Protein AF-0000000082844006 (afdb_homodimer)

Structure (mmCIF, N/CA/C/O backbone):
data_AF-0000000082844006-model_v1
#
loop_
_entity.id
_entity.type
_entity.pdbx_description
1 polymer 'Metallo-beta-lactamase domain-containing protein'
#
loop_
_atom_site.group_PDB
_atom_site.id
_atom_site.type_symbol
_atom_site.label_atom_id
_atom_site.label_alt_id
_atom_site.label_comp_id
_atom_site.label_asym_id
_atom_site.label_entity_id
_atom_site.label_seq_id
_atom_site.pdbx_PDB_ins_code
_atom_site.Cartn_x
_atom_site.Cartn_y
_atom_site.Cartn_z
_atom_site.occupancy
_atom_site.B_iso_or_equiv
_atom_site.auth_seq_id
_atom_site.auth_comp_id
_atom_site.auth_asym_id
_atom_site.auth_atom_id
_atom_site.pdbx_PDB_model_num
ATOM 1 N N . MET A 1 1 ? 10.891 -28.047 -14.367 1 59.09 1 MET A N 1
ATOM 2 C CA . MET A 1 1 ? 11.031 -27.656 -12.969 1 59.09 1 MET A CA 1
ATOM 3 C C . MET A 1 1 ? 9.711 -27.156 -12.406 1 59.09 1 MET A C 1
ATOM 5 O O . MET A 1 1 ? 8.898 -26.578 -13.133 1 59.09 1 MET A O 1
ATOM 9 N N . SER A 1 2 ? 9.305 -27.656 -11.141 1 85.62 2 SER A N 1
ATOM 10 C CA . SER A 1 2 ? 7.93 -27.656 -10.656 1 85.62 2 SER A CA 1
ATOM 11 C C . SER A 1 2 ? 7.5 -26.266 -10.219 1 85.62 2 SER A C 1
ATOM 13 O O . SER A 1 2 ? 8.289 -25.531 -9.625 1 85.62 2 SER A O 1
ATOM 15 N N . CYS A 1 3 ? 6.594 -25.688 -10.898 1 93.88 3 CYS A N 1
ATOM 16 C CA . CYS A 1 3 ? 5.949 -24.438 -10.508 1 93.88 3 CYS A CA 1
ATOM 17 C C . CYS A 1 3 ? 4.5 -24.672 -10.102 1 93.88 3 CYS A C 1
ATOM 19 O O . CYS A 1 3 ? 3.76 -25.375 -10.797 1 93.88 3 CYS A O 1
ATOM 21 N N . SER A 1 4 ? 4.164 -24.203 -8.875 1 96.5 4 SER A N 1
ATOM 22 C CA . SER A 1 4 ? 2.807 -24.359 -8.359 1 96.5 4 SER A CA 1
ATOM 23 C C . SER A 1 4 ? 2.361 -23.109 -7.602 1 96.5 4 SER A C 1
ATOM 25 O O . SER A 1 4 ? 3.188 -22.266 -7.242 1 96.5 4 SER A O 1
ATOM 27 N N . VAL A 1 5 ? 1.074 -22.984 -7.461 1 98.25 5 VAL A N 1
ATOM 28 C CA . VAL A 1 5 ? 0.521 -21.906 -6.664 1 98.25 5 VAL A CA 1
ATOM 29 C C . VAL A 1 5 ? -0.578 -22.438 -5.75 1 98.25 5 VAL A C 1
ATOM 31 O O . VAL A 1 5 ? -1.359 -23.297 -6.148 1 98.25 5 VAL A O 1
ATOM 34 N N . VAL A 1 6 ? -0.567 -21.969 -4.539 1 98.25 6 VAL A N 1
ATOM 35 C CA . VAL A 1 6 ? -1.626 -22.281 -3.584 1 98.25 6 VAL A CA 1
ATOM 36 C C . VAL A 1 6 ? -2.205 -20.984 -3.016 1 98.25 6 VAL A C 1
ATOM 38 O O . VAL A 1 6 ? -1.472 -20.031 -2.762 1 98.25 6 VAL A O 1
ATOM 41 N N . GLN A 1 7 ? -3.488 -20.938 -2.947 1 98.81 7 GLN A N 1
ATOM 42 C CA . GLN A 1 7 ? -4.129 -19.828 -2.248 1 98.81 7 GLN A CA 1
ATOM 43 C C . GLN A 1 7 ? -4.074 -20.031 -0.735 1 98.81 7 GLN A C 1
ATOM 45 O O . GLN A 1 7 ? -4.676 -20.969 -0.206 1 98.81 7 GLN A O 1
ATOM 50 N N . LEU A 1 8 ? -3.348 -19.188 -0.046 1 98.81 8 LEU A N 1
ATOM 51 C CA . LEU A 1 8 ? -3.215 -19.281 1.402 1 98.81 8 LEU A CA 1
ATOM 52 C C . LEU A 1 8 ? -4.465 -18.766 2.102 1 98.81 8 LEU A C 1
ATOM 54 O O . LEU A 1 8 ? -4.941 -19.375 3.064 1 98.81 8 LEU A O 1
ATOM 58 N N . ILE A 1 9 ? -4.949 -17.641 1.634 1 98.62 9 ILE A N 1
ATOM 59 C CA . ILE A 1 9 ? -6.137 -16.984 2.164 1 98.62 9 ILE A CA 1
ATOM 60 C C . ILE A 1 9 ? -7.129 -16.719 1.032 1 98.62 9 ILE A C 1
ATOM 62 O O . ILE A 1 9 ? -6.801 -16.031 0.061 1 98.62 9 ILE A O 1
ATOM 66 N N . ALA A 1 10 ? -8.258 -17.359 1.108 1 98.38 10 ALA A N 1
ATOM 67 C CA . ALA A 1 10 ? -9.359 -16.906 0.266 1 98.38 10 ALA A CA 1
ATOM 68 C C . ALA A 1 10 ? -9.914 -15.57 0.748 1 98.38 10 ALA A C 1
ATOM 70 O O . ALA A 1 10 ? -10.445 -15.477 1.856 1 98.38 10 ALA A O 1
ATOM 71 N N . GLY A 1 11 ? -9.688 -14.555 -0.068 1 97.94 11 GLY A N 1
ATOM 72 C CA . GLY A 1 11 ? -10.141 -13.234 0.326 1 97.94 11 GLY A CA 1
ATOM 73 C C . GLY A 1 11 ? -11.625 -13.172 0.634 1 97.94 11 GLY A C 1
ATOM 74 O O . GLY A 1 11 ? -12.383 -14.055 0.225 1 97.94 11 GLY A O 1
ATOM 75 N N . ARG A 1 12 ? -11.922 -12.172 1.357 1 95.69 12 ARG A N 1
ATOM 76 C CA . ARG A 1 12 ? -13.305 -11.969 1.78 1 95.69 12 ARG A CA 1
ATOM 77 C C . ARG A 1 12 ? -13.844 -10.633 1.278 1 95.69 12 ARG A C 1
ATOM 79 O O . ARG A 1 12 ? -13.133 -9.625 1.298 1 95.69 12 ARG A O 1
ATOM 86 N N . GLY A 1 13 ? -15.094 -10.68 0.819 1 91.56 13 GLY A N 1
ATOM 87 C CA . GLY A 1 13 ? -15.727 -9.461 0.338 1 91.56 13 GLY A CA 1
ATOM 88 C C . GLY A 1 13 ? -16.438 -8.688 1.434 1 91.56 13 GLY A C 1
ATOM 89 O O . GLY A 1 13 ? -16.359 -9.047 2.609 1 91.56 13 GLY A O 1
ATOM 90 N N . GLY A 1 14 ? -17.047 -7.582 1.066 1 84.19 14 GLY A N 1
ATOM 91 C CA . GLY A 1 14 ? -17.688 -6.668 2 1 84.19 14 GLY A CA 1
ATOM 92 C C . GLY A 1 14 ? -18.844 -7.289 2.746 1 84.19 14 GLY A C 1
ATOM 93 O O . GLY A 1 14 ? -19.25 -6.805 3.811 1 84.19 14 GLY A O 1
ATOM 94 N N . ASP A 1 15 ? -19.359 -8.391 2.244 1 84.06 15 ASP A N 1
ATOM 95 C CA . ASP A 1 15 ? -20.531 -9.016 2.846 1 84.06 15 ASP A CA 1
ATOM 96 C C . ASP A 1 15 ? -20.125 -10.102 3.846 1 84.06 15 ASP A C 1
ATOM 98 O O . ASP A 1 15 ? -20.984 -10.672 4.531 1 84.06 15 ASP A O 1
ATOM 102 N N . ASP A 1 16 ? -18.891 -10.367 3.971 1 89.38 16 ASP A N 1
ATOM 103 C CA . ASP A 1 16 ? -18.422 -11.383 4.91 1 89.38 16 ASP A CA 1
ATOM 104 C C . ASP A 1 16 ? -18.406 -10.844 6.336 1 89.38 16 ASP A C 1
ATOM 106 O O . ASP A 1 16 ? -17.844 -9.781 6.598 1 89.38 16 ASP A O 1
ATOM 110 N N . PRO A 1 17 ? -19.016 -11.555 7.25 1 87.81 17 PRO A N 1
ATOM 111 C CA . PRO A 1 17 ? -19.094 -11.062 8.633 1 87.81 17 PRO A CA 1
ATOM 112 C C . PRO A 1 17 ? -17.734 -10.969 9.312 1 87.81 17 PRO A C 1
ATOM 114 O O . PRO A 1 17 ? -17.594 -10.273 10.32 1 87.81 17 PRO A O 1
ATOM 117 N N . ARG A 1 18 ? -16.828 -11.594 8.82 1 88.31 18 ARG A N 1
ATOM 118 C CA . ARG A 1 18 ? -15.484 -11.57 9.398 1 88.31 18 ARG A CA 1
ATOM 119 C C . ARG A 1 18 ? -14.719 -10.328 8.945 1 88.31 18 ARG A C 1
ATOM 121 O O . ARG A 1 18 ? -13.641 -10.039 9.469 1 88.31 18 ARG A O 1
ATOM 128 N N . GLY A 1 19 ? -15.234 -9.57 7.953 1 89.75 19 GLY A N 1
ATOM 129 C CA . GLY A 1 19 ? -14.594 -8.375 7.43 1 89.75 19 GLY A CA 1
ATOM 130 C C . GLY A 1 19 ? -13.859 -8.617 6.121 1 89.75 19 GLY A C 1
ATOM 131 O O . GLY A 1 19 ? -13.492 -9.75 5.812 1 89.75 19 GLY A O 1
ATOM 132 N N . VAL A 1 20 ? -13.602 -7.543 5.48 1 93.31 20 VAL A N 1
ATOM 133 C CA . VAL A 1 20 ? -13.008 -7.598 4.148 1 93.31 20 VAL A CA 1
ATOM 134 C C . VAL A 1 20 ? -11.508 -7.863 4.266 1 93.31 20 VAL A C 1
ATOM 136 O O . VAL A 1 20 ? -10.844 -7.348 5.168 1 93.31 20 VAL A O 1
ATOM 139 N N . THR A 1 21 ? -10.938 -8.695 3.461 1 96.12 21 THR A N 1
ATOM 140 C CA . THR A 1 21 ? -9.5 -8.883 3.268 1 96.12 21 THR A CA 1
ATOM 141 C C . THR A 1 21 ? -9.211 -9.477 1.892 1 96.12 21 THR A C 1
ATOM 143 O O . THR A 1 21 ? -10.039 -10.211 1.343 1 96.12 21 THR A O 1
ATOM 146 N N . GLY A 1 22 ? -8.102 -9.125 1.348 1 97.94 22 GLY A N 1
ATOM 147 C CA . GLY A 1 22 ? -7.734 -9.633 0.038 1 97.94 22 GLY A CA 1
ATOM 148 C C . GLY A 1 22 ? -7.211 -11.062 0.079 1 97.94 22 GLY A C 1
ATOM 149 O O . GLY A 1 22 ? -6.75 -11.523 1.123 1 97.94 22 GLY A O 1
ATOM 150 N N . SER A 1 23 ? -7.309 -11.734 -1.071 1 98.81 23 SER A N 1
ATOM 151 C CA . SER A 1 23 ? -6.68 -13.047 -1.224 1 98.81 23 SER A CA 1
ATOM 152 C C . SER A 1 23 ? -5.164 -12.953 -1.086 1 98.81 23 SER A C 1
ATOM 154 O O . SER A 1 23 ? -4.566 -11.93 -1.432 1 98.81 23 SER A O 1
ATOM 156 N N . VAL A 1 24 ? -4.582 -13.938 -0.539 1 98.94 24 VAL A N 1
ATOM 157 C CA . VAL A 1 24 ? -3.135 -14.094 -0.463 1 98.94 24 VAL A CA 1
ATOM 158 C C . VAL A 1 24 ? -2.732 -15.461 -1.021 1 98.94 24 VAL A C 1
ATOM 160 O O . VAL A 1 24 ? -3.307 -16.484 -0.647 1 98.94 24 VAL A O 1
ATOM 163 N N . SER A 1 25 ? -1.794 -15.477 -1.939 1 98.94 25 SER A N 1
ATOM 164 C CA . SER A 1 25 ? -1.36 -16.719 -2.574 1 98.94 25 SER A CA 1
ATOM 165 C C . SER A 1 25 ? 0.148 -16.906 -2.443 1 98.94 25 SER A C 1
ATOM 167 O O . SER A 1 25 ? 0.88 -15.945 -2.193 1 98.94 25 SER A O 1
ATOM 169 N N . LEU A 1 26 ? 0.589 -18.156 -2.582 1 98.88 26 LEU A N 1
ATOM 170 C CA . LEU A 1 26 ? 2.004 -18.516 -2.604 1 98.88 26 LEU A CA 1
ATOM 171 C C . LEU A 1 26 ? 2.34 -19.328 -3.852 1 98.88 26 LEU A C 1
ATOM 173 O O . LEU A 1 26 ? 1.807 -20.422 -4.047 1 98.88 26 LEU A O 1
ATOM 177 N N . ALA A 1 27 ? 3.131 -18.75 -4.719 1 98.62 27 ALA A N 1
ATOM 178 C CA . ALA A 1 27 ? 3.691 -19.484 -5.848 1 98.62 27 ALA A CA 1
ATOM 179 C C . ALA A 1 27 ? 5.074 -20.031 -5.512 1 98.62 27 ALA A C 1
ATOM 181 O O . ALA A 1 27 ? 5.879 -19.359 -4.871 1 98.62 27 ALA A O 1
ATOM 182 N N . ARG A 1 28 ? 5.312 -21.203 -5.938 1 97.25 28 ARG A N 1
ATOM 183 C CA . ARG A 1 28 ? 6.586 -21.875 -5.672 1 97.25 28 ARG A CA 1
ATOM 184 C C . ARG A 1 28 ? 7.238 -22.344 -6.969 1 97.25 28 ARG A C 1
ATOM 186 O O . ARG A 1 28 ? 6.582 -22.953 -7.816 1 97.25 28 ARG A O 1
ATOM 193 N N . ARG A 1 29 ? 8.477 -21.953 -7.133 1 95.81 29 ARG A N 1
ATOM 194 C CA . ARG A 1 29 ? 9.32 -22.422 -8.227 1 95.81 29 ARG A CA 1
ATOM 195 C C . ARG A 1 29 ? 10.781 -22.5 -7.805 1 95.81 29 ARG A C 1
ATOM 197 O O . ARG A 1 29 ? 11.406 -21.469 -7.535 1 95.81 29 ARG A O 1
ATOM 204 N N . ASP A 1 30 ? 11.336 -23.75 -7.848 1 93.19 30 ASP A N 1
ATOM 205 C CA . ASP A 1 30 ? 12.719 -23.938 -7.406 1 93.19 30 ASP A CA 1
ATOM 206 C C . ASP A 1 30 ? 12.945 -23.281 -6.043 1 93.19 30 ASP A C 1
ATOM 208 O O . ASP A 1 30 ? 12.266 -23.609 -5.07 1 93.19 30 ASP A O 1
ATOM 212 N N . ASP A 1 31 ? 13.797 -22.312 -6 1 94.31 31 ASP A N 1
ATOM 213 C CA . ASP A 1 31 ? 14.133 -21.672 -4.73 1 94.31 31 ASP A CA 1
ATOM 214 C C . ASP A 1 31 ? 13.273 -20.438 -4.492 1 94.31 31 ASP A C 1
ATOM 216 O O . ASP A 1 31 ? 13.367 -19.797 -3.438 1 94.31 31 ASP A O 1
ATOM 220 N N . LEU A 1 32 ? 12.406 -20.219 -5.418 1 97.31 32 LEU A N 1
ATOM 221 C CA . LEU A 1 32 ? 11.547 -19.047 -5.293 1 97.31 32 LEU A CA 1
ATOM 222 C C . LEU A 1 32 ? 10.297 -19.359 -4.48 1 97.31 32 LEU A C 1
ATOM 224 O O . LEU A 1 32 ? 9.688 -20.422 -4.68 1 97.31 32 LEU A O 1
ATOM 228 N N . ARG A 1 33 ? 9.977 -18.578 -3.51 1 98.44 33 ARG A N 1
ATOM 229 C CA . ARG A 1 33 ? 8.719 -18.5 -2.775 1 98.44 33 ARG A CA 1
ATOM 230 C C . ARG A 1 33 ? 8.102 -17.109 -2.889 1 98.44 33 ARG A C 1
ATOM 232 O O . ARG A 1 33 ? 8.57 -16.172 -2.258 1 98.44 33 ARG A O 1
ATOM 239 N N . ILE A 1 34 ? 7.086 -17.062 -3.725 1 98.81 34 ILE A N 1
ATOM 240 C CA . ILE A 1 34 ? 6.539 -15.758 -4.102 1 98.81 34 ILE A CA 1
ATOM 241 C C . ILE A 1 34 ? 5.156 -15.578 -3.482 1 98.81 34 ILE A C 1
ATOM 243 O O . ILE A 1 34 ? 4.203 -16.266 -3.863 1 98.81 34 ILE A O 1
ATOM 247 N N . LEU A 1 35 ? 5.105 -14.703 -2.486 1 98.94 35 LEU A N 1
ATOM 248 C CA . LEU A 1 35 ? 3.814 -14.312 -1.928 1 98.94 35 LEU A CA 1
ATOM 249 C C . LEU A 1 35 ? 3.139 -13.266 -2.811 1 98.94 35 LEU A C 1
ATOM 251 O O . LEU A 1 35 ? 3.779 -12.312 -3.25 1 98.94 35 LEU A O 1
ATOM 255 N N . ILE A 1 36 ? 1.899 -13.461 -3.158 1 98.94 36 ILE A N 1
ATOM 256 C CA . ILE A 1 36 ? 1.132 -12.492 -3.936 1 98.94 36 ILE A CA 1
ATOM 257 C C . ILE A 1 36 ? 0.034 -11.883 -3.064 1 98.94 36 ILE A C 1
ATOM 259 O O . ILE A 1 36 ? -0.892 -12.586 -2.645 1 98.94 36 ILE A O 1
ATOM 263 N N . ASP A 1 37 ? 0.193 -10.586 -2.832 1 98.81 37 ASP A N 1
ATOM 264 C CA . ASP A 1 37 ? -0.573 -9.75 -1.911 1 98.81 37 ASP A CA 1
ATOM 265 C C . ASP A 1 37 ? -0.264 -10.109 -0.459 1 98.81 37 ASP A C 1
ATOM 267 O O . ASP A 1 37 ? 0.27 -11.188 -0.181 1 98.81 37 ASP A O 1
ATOM 271 N N . ALA A 1 38 ? -0.572 -9.172 0.401 1 98.44 38 ALA A N 1
ATOM 272 C CA . ALA A 1 38 ? -0.157 -9.273 1.798 1 98.44 38 ALA A CA 1
ATOM 273 C C . ALA A 1 38 ? -1.305 -8.914 2.738 1 98.44 38 ALA A C 1
ATOM 275 O O . ALA A 1 38 ? -1.078 -8.438 3.852 1 98.44 38 ALA A O 1
ATOM 276 N N . GLY A 1 39 ? -2.527 -8.984 2.316 1 97.31 39 GLY A N 1
ATOM 277 C CA . GLY A 1 39 ? -3.713 -8.898 3.156 1 97.31 39 GLY A CA 1
ATOM 278 C C . GLY A 1 39 ? -3.881 -7.543 3.818 1 97.31 39 GLY A C 1
ATOM 279 O O . GLY A 1 39 ? -3.311 -6.551 3.363 1 97.31 39 GLY A O 1
ATOM 280 N N . ASP A 1 40 ? -4.836 -7.496 4.797 1 95.94 40 ASP A N 1
ATOM 281 C CA . ASP A 1 40 ? -5.18 -6.285 5.539 1 95.94 40 ASP A CA 1
ATOM 282 C C . ASP A 1 40 ? -4.32 -6.148 6.793 1 95.94 40 ASP A C 1
ATOM 284 O O . ASP A 1 40 ? -3.529 -7.039 7.113 1 95.94 40 ASP A O 1
ATOM 288 N N . PRO A 1 41 ? -4.434 -5.039 7.543 1 95 41 PRO A N 1
ATOM 289 C CA . PRO A 1 41 ? -3.518 -4.781 8.656 1 95 41 PRO A CA 1
ATOM 290 C C . PRO A 1 41 ? -3.678 -5.785 9.797 1 95 41 PRO A C 1
ATOM 292 O O . PRO A 1 41 ? -2.834 -5.848 10.695 1 95 41 PRO A O 1
ATOM 295 N N . TRP A 1 42 ? -4.707 -6.574 9.781 1 95.38 42 TRP A N 1
ATOM 296 C CA . TRP A 1 42 ? -5.051 -7.332 10.984 1 95.38 42 TRP A CA 1
ATOM 297 C C . TRP A 1 42 ? -4.98 -8.836 10.711 1 95.38 42 TRP A C 1
ATOM 299 O O . TRP A 1 42 ? -5.234 -9.641 11.609 1 95.38 42 TRP A O 1
ATOM 309 N N . ASN A 1 43 ? -4.582 -9.242 9.539 1 95.25 43 ASN A N 1
ATOM 310 C CA . ASN A 1 43 ? -4.633 -10.672 9.266 1 95.25 43 ASN A CA 1
ATOM 311 C C . ASN A 1 43 ? -3.24 -11.25 9.039 1 95.25 43 ASN A C 1
ATOM 313 O O . ASN A 1 43 ? -3.096 -12.328 8.453 1 95.25 43 ASN A O 1
ATOM 317 N N . GLY A 1 44 ? -2.189 -10.539 9.469 1 96.5 44 GLY A N 1
ATOM 318 C CA . GLY A 1 44 ? -0.819 -11.016 9.352 1 96.5 44 GLY A CA 1
ATOM 319 C C . GLY A 1 44 ? -0.597 -12.375 9.992 1 96.5 44 GLY A C 1
ATOM 320 O O . GLY A 1 44 ? 0.079 -13.234 9.422 1 96.5 44 GLY A O 1
ATOM 321 N N . SER A 1 45 ? -1.159 -12.57 11.18 1 96.25 45 SER A N 1
ATOM 322 C CA . SER A 1 45 ? -1.003 -13.836 11.891 1 96.25 45 SER A CA 1
ATOM 323 C C . SER A 1 45 ? -1.607 -14.992 11.102 1 96.25 45 SER A C 1
ATOM 325 O O . SER A 1 45 ? -1.099 -16.109 11.148 1 96.25 45 SER A O 1
ATOM 327 N N . GLU A 1 46 ? -2.734 -14.68 10.414 1 96.88 46 GLU A N 1
ATOM 328 C CA . GLU A 1 46 ? -3.346 -15.695 9.57 1 96.88 46 GLU A CA 1
ATOM 329 C C . GLU A 1 46 ? -2.404 -16.109 8.438 1 96.88 46 GLU A C 1
ATOM 331 O O . GLU A 1 46 ? -2.252 -17.297 8.156 1 96.88 46 GLU A O 1
ATOM 336 N N . ILE A 1 47 ? -1.754 -15.148 7.789 1 98.56 47 ILE A N 1
ATOM 337 C CA . ILE A 1 47 ? -0.836 -15.406 6.684 1 98.56 47 ILE A CA 1
ATOM 338 C C . ILE A 1 47 ? 0.335 -16.25 7.172 1 98.56 47 ILE A C 1
ATOM 340 O O . ILE A 1 47 ? 0.689 -17.25 6.543 1 98.56 47 ILE A O 1
ATOM 344 N N . ILE A 1 48 ? 0.891 -15.922 8.32 1 98.56 48 ILE A N 1
ATOM 345 C CA . ILE A 1 48 ? 2.035 -16.625 8.891 1 98.56 48 ILE A CA 1
ATOM 346 C C . ILE A 1 48 ? 1.634 -18.047 9.25 1 98.56 48 ILE A C 1
ATOM 348 O O . ILE A 1 48 ? 2.396 -19 9.023 1 98.56 48 ILE A O 1
ATOM 352 N N . ALA A 1 49 ? 0.428 -18.203 9.836 1 98.69 49 ALA A N 1
ATOM 353 C CA . ALA A 1 49 ? -0.066 -19.531 10.18 1 98.69 49 ALA A CA 1
ATOM 354 C C . ALA A 1 49 ? -0.178 -20.422 8.945 1 98.69 49 ALA A C 1
ATOM 356 O O . ALA A 1 49 ? 0.187 -21.594 8.984 1 98.69 49 ALA A O 1
ATOM 357 N N . GLU A 1 50 ? -0.707 -19.891 7.891 1 98.75 50 GLU A N 1
ATOM 358 C CA . GLU A 1 50 ? -0.843 -20.656 6.656 1 98.75 50 GLU A CA 1
ATOM 359 C C . GLU A 1 50 ? 0.522 -21.047 6.09 1 98.75 50 GLU A C 1
ATOM 361 O O . GLU A 1 50 ? 0.692 -22.141 5.566 1 98.75 50 GLU A O 1
ATOM 366 N N . LEU A 1 51 ? 1.513 -20.125 6.145 1 98.69 51 LEU A N 1
ATOM 367 C CA . LEU A 1 51 ? 2.873 -20.453 5.73 1 98.69 51 LEU A CA 1
ATOM 368 C C . LEU A 1 51 ? 3.436 -21.609 6.562 1 98.69 51 LEU A C 1
ATOM 370 O O . LEU A 1 51 ? 4.059 -22.516 6.02 1 98.69 51 LEU A O 1
ATOM 374 N N . ARG A 1 52 ? 3.184 -21.578 7.816 1 98.62 52 ARG A N 1
ATOM 375 C CA . ARG A 1 52 ? 3.676 -22.609 8.727 1 98.62 52 ARG A CA 1
ATOM 376 C C . ARG A 1 52 ? 3.109 -23.969 8.359 1 98.62 52 ARG A C 1
ATOM 378 O O . ARG A 1 52 ? 3.805 -24.984 8.469 1 98.62 52 ARG A O 1
ATOM 385 N N . LYS A 1 53 ? 1.831 -24 8.008 1 98.5 53 LYS A N 1
ATOM 386 C CA . LYS A 1 53 ? 1.206 -25.25 7.59 1 98.5 53 LYS A CA 1
ATOM 387 C C . LYS A 1 53 ? 1.955 -25.875 6.418 1 98.5 53 LYS A C 1
ATOM 389 O O . LYS A 1 53 ? 1.874 -27.078 6.195 1 98.5 53 LYS A O 1
ATOM 394 N N . LEU A 1 54 ? 2.672 -25.062 5.668 1 97.69 54 LEU A N 1
ATOM 395 C CA . LEU A 1 54 ? 3.461 -25.531 4.535 1 97.69 54 LEU A CA 1
ATOM 396 C C . LEU A 1 54 ? 4.926 -25.703 4.922 1 97.69 54 LEU A C 1
ATOM 398 O O . LEU A 1 54 ? 5.793 -25.828 4.055 1 97.69 54 LEU A O 1
ATOM 402 N N . SER A 1 55 ? 5.219 -25.562 6.227 1 98.12 55 SER A N 1
ATOM 403 C CA . SER A 1 55 ? 6.559 -25.688 6.793 1 98.12 55 SER A CA 1
ATOM 404 C C . SER A 1 55 ? 7.461 -24.547 6.312 1 98.12 55 SER A C 1
ATOM 406 O O . SER A 1 55 ? 8.641 -24.766 6.023 1 98.12 55 SER A O 1
ATOM 408 N N . LEU A 1 56 ? 6.855 -23.438 6.105 1 98.12 56 LEU A N 1
ATOM 409 C CA . LEU A 1 56 ? 7.574 -22.234 5.73 1 98.12 56 LEU A CA 1
ATOM 410 C C . LEU A 1 56 ? 7.441 -21.172 6.816 1 98.12 56 LEU A C 1
ATOM 412 O O . LEU A 1 56 ? 6.488 -21.188 7.598 1 98.12 56 LEU A O 1
ATOM 416 N N . CYS A 1 57 ? 8.398 -20.359 6.871 1 97.75 57 CYS A N 1
ATOM 417 C CA . CYS A 1 57 ? 8.32 -19.141 7.68 1 97.75 57 CYS A CA 1
ATOM 418 C C . CYS A 1 57 ? 8.453 -17.906 6.809 1 97.75 57 CYS A C 1
ATOM 420 O O . CYS A 1 57 ? 8.695 -18 5.605 1 97.75 57 CYS A O 1
ATOM 422 N N . ALA A 1 58 ? 8.219 -16.766 7.371 1 97.25 58 ALA A N 1
ATOM 423 C CA . ALA A 1 58 ? 8.234 -15.5 6.641 1 97.25 58 ALA A CA 1
ATOM 424 C C . ALA A 1 58 ? 9.57 -15.289 5.922 1 97.25 58 ALA A C 1
ATOM 426 O O . ALA A 1 58 ? 9.609 -14.766 4.809 1 97.25 58 ALA A O 1
ATOM 427 N N . SER A 1 59 ? 10.672 -15.727 6.535 1 95.88 59 SER A N 1
ATOM 428 C CA . SER A 1 59 ? 12.008 -15.508 5.984 1 95.88 59 SER A CA 1
ATOM 429 C C . SER A 1 59 ? 12.242 -16.375 4.758 1 95.88 59 SER A C 1
ATOM 431 O O . SER A 1 59 ? 13.203 -16.156 4.012 1 95.88 59 SER A O 1
ATOM 433 N N . ASP A 1 60 ? 11.391 -17.359 4.574 1 97.62 60 ASP A N 1
ATOM 434 C CA . ASP A 1 60 ? 11.516 -18.234 3.408 1 97.62 60 ASP A CA 1
ATOM 435 C C . ASP A 1 60 ? 10.945 -17.562 2.16 1 97.62 60 ASP A C 1
ATOM 437 O O . ASP A 1 60 ? 11.234 -17.984 1.037 1 97.62 60 ASP A O 1
ATOM 441 N N . VAL A 1 61 ? 10.055 -16.562 2.369 1 98.31 61 VAL A N 1
ATOM 442 C CA . VAL A 1 61 ? 9.445 -15.852 1.25 1 98.31 61 VAL A CA 1
ATOM 443 C C . VAL A 1 61 ? 10.5 -15 0.551 1 98.31 61 VAL A C 1
ATOM 445 O O . VAL A 1 61 ? 11.094 -14.109 1.167 1 98.31 61 VAL A O 1
ATOM 448 N N . THR A 1 62 ? 10.719 -15.258 -0.73 1 98.12 62 THR A N 1
ATOM 449 C CA . THR A 1 62 ? 11.781 -14.578 -1.457 1 98.12 62 THR A CA 1
ATOM 450 C C . THR A 1 62 ? 11.258 -13.32 -2.137 1 98.12 62 THR A C 1
ATOM 452 O O . THR A 1 62 ? 12.008 -12.367 -2.359 1 98.12 62 THR A O 1
ATOM 455 N N . HIS A 1 63 ? 10 -13.328 -2.557 1 98.56 63 HIS A N 1
ATOM 456 C CA . HIS A 1 63 ? 9.359 -12.195 -3.213 1 98.56 63 HIS A CA 1
ATOM 457 C C . HIS A 1 63 ? 7.957 -11.961 -2.67 1 98.56 63 HIS A C 1
ATOM 459 O O . HIS A 1 63 ? 7.258 -12.922 -2.322 1 98.56 63 HIS A O 1
ATOM 465 N N . VAL A 1 64 ? 7.586 -10.742 -2.564 1 98.81 64 VAL A N 1
ATOM 466 C CA . VAL A 1 64 ? 6.203 -10.336 -2.342 1 98.81 64 VAL A CA 1
ATOM 467 C C . VAL A 1 64 ? 5.734 -9.438 -3.486 1 98.81 64 VAL A C 1
ATOM 469 O O . VAL A 1 64 ? 6.336 -8.398 -3.75 1 98.81 64 VAL A O 1
ATOM 472 N N . ILE A 1 65 ? 4.734 -9.859 -4.223 1 98.88 65 ILE A N 1
ATOM 473 C CA . ILE A 1 65 ? 4.137 -9.07 -5.289 1 98.88 65 ILE A CA 1
ATOM 474 C C . ILE A 1 65 ? 2.793 -8.508 -4.828 1 98.88 65 ILE A C 1
ATOM 476 O O . ILE A 1 65 ? 1.905 -9.266 -4.426 1 98.88 65 ILE A O 1
ATOM 480 N N . ILE A 1 66 ? 2.639 -7.207 -4.816 1 98.69 66 ILE A N 1
ATOM 481 C CA . ILE A 1 66 ? 1.391 -6.547 -4.445 1 98.69 66 ILE A CA 1
ATOM 482 C C . ILE A 1 66 ? 0.612 -6.172 -5.703 1 98.69 66 ILE A C 1
ATOM 484 O O . ILE A 1 66 ? 1.097 -5.398 -6.535 1 98.69 66 ILE A O 1
ATOM 488 N N . THR A 1 67 ? -0.57 -6.688 -5.809 1 98.56 67 THR A N 1
ATOM 489 C CA . THR A 1 67 ? -1.359 -6.496 -7.023 1 98.56 67 THR A CA 1
ATOM 490 C C . THR A 1 67 ? -1.733 -5.027 -7.195 1 98.56 67 THR A C 1
ATOM 492 O O . THR A 1 67 ? -1.683 -4.492 -8.305 1 98.56 67 THR A O 1
ATOM 495 N N . HIS A 1 68 ? -2.15 -4.434 -6.105 1 96.44 68 HIS A N 1
ATOM 496 C CA . HIS A 1 68 ? -2.455 -3.008 -6.145 1 96.44 68 HIS A CA 1
ATOM 497 C C . HIS A 1 68 ? -2.455 -2.406 -4.742 1 96.44 68 HIS A C 1
ATOM 499 O O . HIS A 1 68 ? -2.426 -3.135 -3.748 1 96.44 68 HIS A O 1
ATOM 505 N N . GLY A 1 69 ? -2.48 -1.075 -4.754 1 93.88 69 GLY A N 1
ATOM 506 C CA . GLY A 1 69 ? -2.242 -0.35 -3.518 1 93.88 69 GLY A CA 1
ATOM 507 C C . GLY A 1 69 ? -3.5 -0.142 -2.695 1 93.88 69 GLY A C 1
ATOM 508 O O . GLY A 1 69 ? -3.773 0.971 -2.242 1 93.88 69 GLY A O 1
ATOM 509 N N . HIS A 1 70 ? -4.395 -1.061 -2.504 1 94.44 70 HIS A N 1
ATOM 510 C CA . HIS A 1 70 ? -5.461 -1.006 -1.511 1 94.44 70 HIS A CA 1
ATOM 511 C C . HIS A 1 70 ? -5.027 -1.652 -0.2 1 94.44 70 HIS A C 1
ATOM 513 O O . HIS A 1 70 ? -4.277 -2.633 -0.205 1 94.44 70 HIS A O 1
ATOM 519 N N . VAL A 1 71 ? -5.551 -1.139 0.863 1 95.31 71 VAL A N 1
ATOM 520 C CA . VAL A 1 71 ? -5.098 -1.455 2.213 1 95.31 71 VAL A CA 1
ATOM 521 C C . VAL A 1 71 ? -5.301 -2.943 2.492 1 95.31 71 VAL A C 1
ATOM 523 O O . VAL A 1 71 ? -4.512 -3.561 3.209 1 95.31 71 VAL A O 1
ATOM 526 N N . ASP A 1 72 ? -6.312 -3.547 1.971 1 96.25 72 ASP A N 1
ATOM 527 C CA . ASP A 1 72 ? -6.621 -4.941 2.271 1 96.25 72 ASP A CA 1
ATOM 528 C C . ASP A 1 72 ? -5.777 -5.887 1.42 1 96.25 72 ASP A C 1
ATOM 530 O O . ASP A 1 72 ? -5.922 -7.109 1.508 1 96.25 72 ASP A O 1
ATOM 534 N N . HIS A 1 73 ? -4.82 -5.383 0.666 1 97.69 73 HIS A N 1
ATOM 535 C CA . HIS A 1 73 ? -3.975 -6.223 -0.175 1 97.69 73 HIS A CA 1
ATOM 536 C C . HIS A 1 73 ? -2.5 -6.031 0.161 1 97.69 73 HIS A C 1
ATOM 538 O O . HIS A 1 73 ? -1.659 -6.844 -0.228 1 97.69 73 HIS A O 1
ATOM 544 N N . CYS A 1 74 ? -2.086 -4.992 0.89 1 97.25 74 CYS A N 1
ATOM 545 C CA . CYS A 1 74 ? -0.665 -4.668 0.924 1 97.25 74 CYS A CA 1
ATOM 546 C C . CYS A 1 74 ? -0.213 -4.344 2.344 1 97.25 74 CYS A C 1
ATOM 548 O O . CYS A 1 74 ? 0.887 -3.824 2.545 1 97.25 74 CYS A O 1
ATOM 550 N N . ALA A 1 75 ? -0.909 -4.688 3.365 1 96.94 75 ALA A N 1
ATOM 551 C CA . ALA A 1 75 ? -0.733 -4.035 4.66 1 96.94 75 ALA A CA 1
ATOM 552 C C . ALA A 1 75 ? 0.311 -4.766 5.504 1 96.94 75 ALA A C 1
ATOM 554 O O . ALA A 1 75 ? 0.761 -4.246 6.527 1 96.94 75 ALA A O 1
ATOM 555 N N . ASN A 1 76 ? 0.788 -5.949 5.102 1 97.69 76 ASN A N 1
ATOM 556 C CA . ASN A 1 76 ? 1.643 -6.746 5.973 1 97.69 76 ASN A CA 1
ATOM 557 C C . ASN A 1 76 ? 3.057 -6.867 5.414 1 97.69 76 ASN A C 1
ATOM 559 O O . ASN A 1 76 ? 3.705 -7.902 5.574 1 97.69 76 ASN A O 1
ATOM 563 N N . LEU A 1 77 ? 3.531 -5.883 4.781 1 97.31 77 LEU A N 1
ATOM 564 C CA . LEU A 1 77 ? 4.82 -5.914 4.102 1 97.31 77 LEU A CA 1
ATOM 565 C C . LEU A 1 77 ? 5.965 -6.016 5.105 1 97.31 77 LEU A C 1
ATOM 567 O O . LEU A 1 77 ? 6.996 -6.629 4.82 1 97.31 77 LEU A O 1
ATOM 571 N N . LEU A 1 78 ? 5.758 -5.508 6.273 1 95 78 LEU A N 1
ATOM 572 C CA . LEU A 1 78 ? 6.785 -5.508 7.309 1 95 78 LEU A CA 1
ATOM 573 C C . LEU A 1 78 ? 7.113 -6.93 7.75 1 95 78 LEU A C 1
ATOM 575 O O . LEU A 1 78 ? 8.172 -7.172 8.336 1 95 78 LEU A O 1
ATOM 579 N N . LEU A 1 79 ? 6.266 -7.871 7.52 1 96.56 79 LEU A N 1
ATOM 580 C CA . LEU A 1 79 ? 6.453 -9.25 7.949 1 96.56 79 LEU A CA 1
ATOM 581 C C . LEU A 1 79 ? 7.484 -9.961 7.074 1 96.56 79 LEU A C 1
ATOM 583 O O . LEU A 1 79 ? 7.961 -11.039 7.418 1 96.56 79 LEU A O 1
ATOM 587 N N . PHE A 1 80 ? 7.848 -9.312 5.969 1 96.44 80 PHE A N 1
ATOM 588 C CA . PHE A 1 80 ? 8.711 -9.961 4.992 1 96.44 80 PHE A CA 1
ATOM 589 C C . PHE A 1 80 ? 9.93 -9.094 4.688 1 96.44 80 PHE A C 1
ATOM 591 O O . PHE A 1 80 ? 10.188 -8.766 3.527 1 96.44 80 PHE A O 1
ATOM 598 N N . PRO A 1 81 ? 10.719 -8.867 5.664 1 91.75 81 PRO A N 1
ATOM 599 C CA . PRO A 1 81 ? 11.781 -7.867 5.559 1 91.75 81 PRO A CA 1
ATOM 600 C C . PRO A 1 81 ? 12.898 -8.297 4.613 1 91.75 81 PRO A C 1
ATOM 602 O O . PRO A 1 81 ? 13.703 -7.457 4.184 1 91.75 81 PRO A O 1
ATOM 605 N N . PHE A 1 82 ? 12.977 -9.539 4.246 1 92.88 82 PHE A N 1
ATOM 606 C CA . PHE A 1 82 ? 14.102 -10 3.443 1 92.88 82 PHE A CA 1
ATOM 607 C C . PHE A 1 82 ? 13.656 -10.328 2.023 1 92.88 82 PHE A C 1
ATOM 609 O O . PHE A 1 82 ? 14.453 -10.805 1.212 1 92.88 82 PHE A O 1
ATOM 616 N N . SER A 1 83 ? 12.414 -10.117 1.771 1 96.88 83 SER A N 1
ATOM 617 C CA . SER A 1 83 ? 11.875 -10.398 0.447 1 96.88 83 SER A CA 1
ATOM 618 C C . SER A 1 83 ? 12.102 -9.234 -0.507 1 96.88 83 SER A C 1
ATOM 620 O O . SER A 1 83 ? 12.242 -8.086 -0.073 1 96.88 83 SER A O 1
ATOM 622 N N . THR A 1 84 ? 12.273 -9.539 -1.771 1 97.38 84 THR A N 1
ATOM 623 C CA . THR A 1 84 ? 12.094 -8.523 -2.799 1 97.38 84 THR A CA 1
ATOM 624 C C . THR A 1 84 ? 10.617 -8.164 -2.953 1 97.38 84 THR A C 1
ATOM 626 O O . THR A 1 84 ? 9.781 -9.047 -3.166 1 97.38 84 THR A O 1
ATOM 629 N N . ILE A 1 85 ? 10.312 -6.906 -2.814 1 98.06 85 ILE A N 1
ATOM 630 C CA . ILE A 1 85 ? 8.93 -6.461 -2.908 1 98.06 85 ILE A CA 1
ATOM 631 C C . ILE A 1 85 ? 8.688 -5.812 -4.27 1 98.06 85 ILE A C 1
ATOM 633 O O . ILE A 1 85 ? 9.461 -4.953 -4.699 1 98.06 85 ILE A O 1
ATOM 637 N N . ILE A 1 86 ? 7.676 -6.246 -4.934 1 98.06 86 ILE A N 1
ATOM 638 C CA . ILE A 1 86 ? 7.246 -5.672 -6.207 1 98.06 86 ILE A CA 1
ATOM 639 C C . ILE A 1 86 ? 5.852 -5.066 -6.055 1 98.06 86 ILE A C 1
ATOM 641 O O . ILE A 1 86 ? 4.898 -5.77 -5.715 1 98.06 86 ILE A O 1
ATOM 645 N N . MET A 1 87 ? 5.711 -3.842 -6.219 1 96.88 87 MET A N 1
ATOM 646 C CA . MET A 1 87 ? 4.461 -3.09 -6.145 1 96.88 87 MET A CA 1
ATOM 647 C C . MET A 1 87 ? 4.43 -1.982 -7.191 1 96.88 87 MET A C 1
ATOM 649 O O . MET A 1 87 ? 5.336 -1.151 -7.25 1 96.88 87 MET A O 1
ATOM 653 N N . ASP A 1 88 ? 3.336 -2.006 -7.949 1 92.88 88 ASP A N 1
ATOM 654 C CA . ASP A 1 88 ? 3.328 -1.145 -9.125 1 92.88 88 ASP A CA 1
ATOM 655 C C . ASP A 1 88 ? 4.539 -1.422 -10.016 1 92.88 88 ASP A C 1
ATOM 657 O O . ASP A 1 88 ? 4.762 -2.561 -10.438 1 92.88 88 ASP A O 1
ATOM 661 N N . SER A 1 89 ? 5.441 -0.469 -10.25 1 93.94 89 SER A N 1
ATOM 662 C CA . SER A 1 89 ? 6.648 -0.688 -11.039 1 93.94 89 SER A CA 1
ATOM 663 C C . SER A 1 89 ? 7.883 -0.755 -10.148 1 93.94 89 SER A C 1
ATOM 665 O O . SER A 1 89 ? 8.992 -0.98 -10.633 1 93.94 89 SER A O 1
ATOM 667 N N . ASP A 1 90 ? 7.605 -0.647 -8.805 1 93.44 90 ASP A N 1
ATOM 668 C CA . ASP A 1 90 ? 8.727 -0.584 -7.871 1 93.44 90 ASP A CA 1
ATOM 669 C C . ASP A 1 90 ? 9.266 -1.981 -7.559 1 93.44 90 ASP A C 1
ATOM 671 O O . ASP A 1 90 ? 8.484 -2.918 -7.359 1 93.44 90 ASP A O 1
ATOM 675 N N . PHE A 1 91 ? 10.531 -2.104 -7.641 1 94.56 91 PHE A N 1
ATOM 676 C CA . PHE A 1 91 ? 11.297 -3.287 -7.262 1 94.56 91 PHE A CA 1
ATOM 677 C C . PHE A 1 91 ? 12.273 -2.961 -6.141 1 94.56 91 PHE A C 1
ATOM 679 O O . PHE A 1 91 ? 13.281 -2.295 -6.363 1 94.56 91 PHE A O 1
ATOM 686 N N . VAL A 1 92 ? 11.93 -3.492 -4.863 1 95.62 92 VAL A N 1
ATOM 687 C CA . VAL A 1 92 ? 12.68 -3.016 -3.705 1 95.62 92 VAL A CA 1
ATOM 688 C C . VAL A 1 92 ? 13.156 -4.203 -2.875 1 95.62 92 VAL A C 1
ATOM 690 O O . VAL A 1 92 ? 12.414 -5.172 -2.678 1 95.62 92 VAL A O 1
ATOM 693 N N . LYS A 1 93 ? 14.375 -4.137 -2.422 1 93.75 93 LYS A N 1
ATOM 694 C CA . LYS A 1 93 ? 14.898 -5.18 -1.539 1 93.75 93 LYS A CA 1
ATOM 695 C C . LYS A 1 93 ? 16 -4.633 -0.639 1 93.75 93 LYS A C 1
ATOM 697 O O . LYS A 1 93 ? 16.609 -3.605 -0.949 1 93.75 93 LYS A O 1
ATOM 702 N N . LYS A 1 94 ? 16.047 -5.344 0.45 1 91.31 94 LYS A N 1
ATOM 703 C CA . LYS A 1 94 ? 17.219 -5.117 1.304 1 91.31 94 LYS A CA 1
ATOM 704 C C . LYS A 1 94 ? 18.156 -6.316 1.275 1 91.31 94 LYS A C 1
ATOM 706 O O . LYS A 1 94 ? 17.75 -7.441 1.558 1 91.31 94 LYS A O 1
ATOM 711 N N . GLN A 1 95 ? 19.438 -6.02 0.904 1 85.44 95 GLN A N 1
ATOM 712 C CA . GLN A 1 95 ? 20.406 -7.094 0.729 1 85.44 95 GLN A CA 1
ATOM 713 C C . GLN A 1 95 ? 20.781 -7.719 2.068 1 85.44 95 GLN A C 1
ATOM 715 O O . GLN A 1 95 ? 21.109 -8.906 2.135 1 85.44 95 GLN A O 1
ATOM 720 N N . SER A 1 96 ? 20.875 -6.895 3.039 1 83.88 96 SER A N 1
ATOM 721 C CA . SER A 1 96 ? 21.172 -7.316 4.406 1 83.88 96 SER A CA 1
ATOM 722 C C . SER A 1 96 ? 20.578 -6.34 5.422 1 83.88 96 SER A C 1
ATOM 724 O O . SER A 1 96 ? 20.141 -5.25 5.055 1 83.88 96 SER A O 1
ATOM 726 N N . ARG A 1 97 ? 20.547 -6.793 6.551 1 81.38 97 ARG A N 1
ATOM 727 C CA . ARG A 1 97 ? 20 -5.973 7.621 1 81.38 97 ARG A CA 1
ATOM 728 C C . ARG A 1 97 ? 20.703 -4.625 7.699 1 81.38 97 ARG A C 1
ATOM 730 O O . ARG A 1 97 ? 20.094 -3.615 8.055 1 81.38 97 ARG A O 1
ATOM 737 N N . HIS A 1 98 ? 21.938 -4.609 7.297 1 8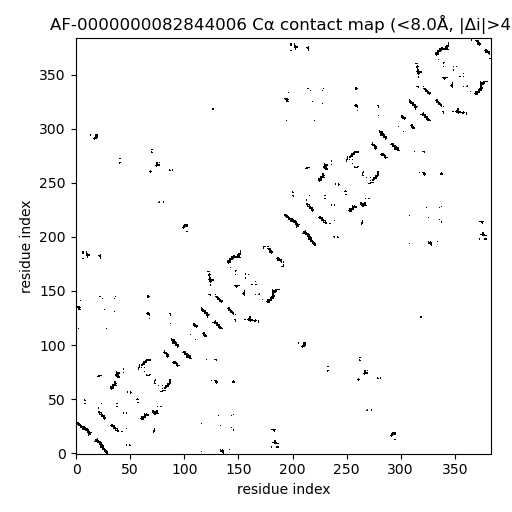5 98 HIS A N 1
ATOM 738 C CA . HIS A 1 98 ? 22.734 -3.4 7.5 1 85 98 HIS A CA 1
ATOM 739 C C . HIS A 1 98 ? 22.859 -2.605 6.203 1 85 98 HIS A C 1
ATOM 741 O O . HIS A 1 98 ? 23.391 -1.49 6.207 1 85 98 HIS A O 1
ATOM 747 N N . ALA A 1 99 ? 22.375 -3.121 5.141 1 88.5 99 ALA A N 1
ATOM 748 C CA . ALA A 1 99 ? 22.469 -2.432 3.855 1 88.5 99 ALA A CA 1
ATOM 749 C C . ALA A 1 99 ? 21.234 -1.551 3.629 1 88.5 99 ALA A C 1
ATOM 751 O O . ALA A 1 99 ? 20.141 -1.862 4.109 1 88.5 99 ALA A O 1
ATOM 752 N N . PRO A 1 100 ? 21.484 -0.499 2.951 1 90.38 100 PRO A N 1
ATOM 753 C CA . PRO A 1 100 ? 20.297 0.277 2.559 1 90.38 100 PRO A CA 1
ATOM 754 C C . PRO A 1 100 ? 19.406 -0.466 1.567 1 90.38 100 PRO A C 1
ATOM 756 O O . PRO A 1 100 ? 19.891 -1.341 0.839 1 90.38 100 PRO A O 1
ATOM 759 N N . PRO A 1 101 ? 18.141 -0.115 1.672 1 91.19 101 PRO A N 1
ATOM 760 C CA . PRO A 1 101 ? 17.281 -0.722 0.65 1 91.19 101 PRO A CA 1
ATOM 761 C C . PRO A 1 101 ? 17.688 -0.329 -0.769 1 91.19 101 PRO A C 1
ATOM 763 O O . PRO A 1 101 ? 18.078 0.815 -1.008 1 91.19 101 PRO A O 1
ATOM 766 N N . ASP A 1 102 ? 17.609 -1.301 -1.636 1 90.38 102 ASP A N 1
ATOM 767 C CA . ASP A 1 102 ? 17.828 -1.077 -3.061 1 90.38 102 ASP A CA 1
ATOM 768 C C . ASP A 1 102 ? 16.516 -0.893 -3.803 1 90.38 102 ASP A C 1
ATOM 770 O O . ASP A 1 102 ? 15.656 -1.775 -3.773 1 90.38 102 ASP A O 1
ATOM 774 N N . TYR A 1 103 ? 16.391 0.267 -4.41 1 91.25 103 TYR A N 1
ATOM 775 C CA . TYR A 1 103 ? 15.18 0.572 -5.164 1 91.25 103 TYR A CA 1
ATOM 776 C C . TYR A 1 103 ? 15.477 0.624 -6.66 1 91.25 103 TYR A C 1
ATOM 778 O O . TYR A 1 103 ? 16.469 1.208 -7.086 1 91.25 103 TYR A O 1
ATOM 786 N N . SER A 1 104 ? 14.672 -0.098 -7.383 1 91 104 SER A N 1
ATOM 787 C CA . SER A 1 104 ? 14.68 -0.016 -8.836 1 91 104 SER A CA 1
ATOM 788 C C . SER A 1 104 ? 13.266 -0.077 -9.406 1 91 104 SER A C 1
ATOM 790 O O . SER A 1 104 ? 12.297 -0.248 -8.664 1 91 104 SER A O 1
ATOM 792 N N . THR A 1 105 ? 13.141 0.228 -10.703 1 90.81 105 THR A N 1
ATOM 793 C CA . THR A 1 105 ? 11.836 0.219 -11.359 1 90.81 105 THR A CA 1
ATOM 794 C C . THR A 1 105 ? 11.812 -0.771 -12.516 1 90.81 105 THR A C 1
ATOM 796 O O . THR A 1 105 ? 12.797 -0.884 -13.258 1 90.81 105 THR A O 1
ATOM 799 N N . ILE A 1 106 ? 10.758 -1.562 -12.578 1 94 106 ILE A N 1
ATOM 800 C CA . ILE A 1 106 ? 10.531 -2.4 -13.75 1 94 106 ILE A CA 1
ATOM 801 C C . ILE A 1 106 ? 10.219 -1.522 -14.961 1 94 106 ILE A C 1
ATOM 803 O O . ILE A 1 106 ? 9.234 -0.782 -14.961 1 94 106 ILE A O 1
ATOM 807 N N . GLU A 1 107 ? 10.969 -1.589 -15.977 1 92.25 107 GLU A N 1
ATOM 808 C CA . GLU A 1 107 ? 10.898 -0.664 -17.109 1 92.25 107 GLU A CA 1
ATOM 809 C C . GLU A 1 107 ? 9.867 -1.127 -18.125 1 92.25 107 GLU A C 1
ATOM 811 O O . GLU A 1 107 ? 9.297 -0.31 -18.859 1 92.25 107 GLU A O 1
ATOM 816 N N . GLU A 1 108 ? 9.758 -2.467 -18.156 1 95.81 108 GLU A N 1
ATOM 817 C CA . GLU A 1 108 ? 8.883 -3.006 -19.188 1 95.81 108 GLU A CA 1
ATOM 818 C C . GLU A 1 108 ? 8.023 -4.148 -18.656 1 95.81 108 GLU A C 1
ATOM 820 O O . GLU A 1 108 ? 8.508 -4.98 -17.875 1 95.81 108 GLU A O 1
ATOM 825 N N . PHE A 1 109 ? 6.758 -4.086 -19.094 1 97.06 109 PHE A N 1
ATOM 826 C CA . PHE A 1 109 ? 5.816 -5.164 -18.812 1 97.06 109 PHE A CA 1
ATOM 827 C C . PHE A 1 109 ? 5.336 -5.805 -20.109 1 97.06 109 PHE A C 1
ATOM 829 O O . PHE A 1 109 ? 5.207 -5.129 -21.141 1 97.06 109 PHE A O 1
ATOM 836 N N . PRO A 1 110 ? 5.059 -7.105 -20.203 1 98 110 PRO A N 1
ATOM 837 C CA . PRO A 1 110 ? 5.121 -8.016 -19.062 1 98 110 PRO A CA 1
ATOM 838 C C . PRO A 1 110 ? 6.551 -8.281 -18.594 1 98 110 PRO A C 1
ATOM 840 O O . PRO A 1 110 ? 7.48 -8.273 -19.406 1 98 110 PRO A O 1
ATOM 843 N N . PHE A 1 111 ? 6.77 -8.453 -17.297 1 98.31 111 PHE A N 1
ATOM 844 C CA . PHE A 1 111 ? 8.055 -8.727 -16.656 1 98.31 111 PHE A CA 1
ATOM 845 C C . PHE A 1 111 ? 8.188 -10.211 -16.328 1 98.31 111 PHE A C 1
ATOM 847 O O . PHE A 1 111 ? 7.371 -10.766 -15.594 1 98.31 111 PHE A O 1
ATOM 854 N N . GLN A 1 112 ? 9.148 -10.852 -16.844 1 97.88 112 GLN A N 1
ATOM 855 C CA . GLN A 1 112 ? 9.383 -12.273 -16.625 1 97.88 112 GLN A CA 1
ATOM 856 C C . GLN A 1 112 ? 10.211 -12.5 -15.359 1 97.88 112 GLN A C 1
ATOM 858 O O . GLN A 1 112 ? 11.438 -12.391 -15.383 1 97.88 112 GLN A O 1
ATOM 863 N N . LEU A 1 113 ? 9.586 -12.891 -14.273 1 97.06 113 LEU A N 1
ATOM 864 C CA . LEU A 1 113 ? 10.273 -13.109 -13 1 97.06 113 LEU A CA 1
ATOM 865 C C . LEU A 1 113 ? 11.039 -14.43 -13.016 1 97.06 113 LEU A C 1
ATOM 867 O O . LEU A 1 113 ? 12.125 -14.531 -12.445 1 97.06 113 LEU A O 1
ATOM 871 N N . SER A 1 114 ? 10.461 -15.445 -13.648 1 96.12 114 SER A N 1
ATOM 872 C CA . SER A 1 114 ? 11.047 -16.75 -13.914 1 96.12 114 SER A CA 1
ATOM 873 C C . SER A 1 114 ? 10.453 -17.375 -15.172 1 96.12 114 SER A C 1
ATOM 875 O O . SER A 1 114 ? 9.57 -16.797 -15.805 1 96.12 114 SER A O 1
ATOM 877 N N . GLU A 1 115 ? 10.906 -18.531 -15.461 1 94.19 115 GLU A N 1
ATOM 878 C CA . GLU A 1 115 ? 10.406 -19.219 -16.656 1 94.19 115 GLU A CA 1
ATOM 879 C C . GLU A 1 115 ? 8.898 -19.438 -16.578 1 94.19 115 GLU A C 1
ATOM 881 O O . GLU A 1 115 ? 8.203 -19.406 -17.594 1 94.19 115 GLU A O 1
ATOM 886 N N . ASN A 1 116 ? 8.352 -19.562 -15.367 1 97 116 ASN A N 1
ATOM 887 C CA . ASN A 1 116 ? 6.961 -19.984 -15.203 1 97 116 ASN A CA 1
ATOM 888 C C . ASN A 1 116 ? 6.109 -18.859 -14.617 1 97 116 ASN A C 1
ATOM 890 O O . ASN A 1 116 ? 4.898 -19.016 -14.453 1 97 116 ASN A O 1
ATOM 894 N N . ILE A 1 117 ? 6.742 -17.734 -14.312 1 98.12 117 ILE A N 1
ATOM 895 C CA . ILE A 1 117 ? 6 -16.688 -13.617 1 98.12 117 ILE A CA 1
ATOM 896 C C . ILE A 1 117 ? 6.211 -15.344 -14.32 1 98.12 117 ILE A C 1
ATOM 898 O O . ILE A 1 117 ? 7.344 -14.867 -14.43 1 98.12 117 ILE A O 1
ATOM 902 N N . LYS A 1 118 ? 5.152 -14.844 -14.805 1 98.44 118 LYS A N 1
ATOM 903 C CA . LYS A 1 118 ? 5.137 -13.562 -15.508 1 98.44 118 LYS A CA 1
ATOM 904 C C . LYS A 1 118 ? 4.234 -12.562 -14.797 1 98.44 118 LYS A C 1
ATOM 906 O O . LYS A 1 118 ? 3.148 -12.914 -14.328 1 98.44 118 LYS A O 1
ATOM 911 N N . ILE A 1 119 ? 4.727 -11.32 -14.703 1 98.81 119 ILE A N 1
ATOM 912 C CA . ILE A 1 119 ? 3.945 -10.242 -14.117 1 98.81 119 ILE A CA 1
ATOM 913 C C . ILE A 1 119 ? 3.479 -9.289 -15.219 1 98.81 119 ILE A C 1
ATOM 915 O O . ILE A 1 119 ? 4.289 -8.812 -16.016 1 98.81 119 ILE A O 1
ATOM 919 N N . HIS A 1 120 ? 2.188 -9.086 -15.289 1 98.75 120 HIS A N 1
ATOM 920 C CA . HIS A 1 120 ? 1.61 -8.094 -16.188 1 98.75 120 HIS A CA 1
ATOM 921 C C . HIS A 1 120 ? 1.176 -6.844 -15.438 1 98.75 120 HIS A C 1
ATOM 923 O O . HIS A 1 120 ? 0.913 -6.902 -14.234 1 98.75 120 HIS A O 1
ATOM 929 N N . LYS A 1 121 ? 1.24 -5.789 -16.094 1 97.81 121 LYS A N 1
ATOM 930 C CA . LYS A 1 121 ? 0.631 -4.559 -15.602 1 97.81 121 LYS A CA 1
ATOM 931 C C . LYS A 1 121 ? -0.616 -4.203 -16.406 1 97.81 121 LYS A C 1
ATOM 933 O O . LYS A 1 121 ? -0.528 -3.908 -17.594 1 97.81 121 LYS A O 1
ATOM 938 N N . LEU A 1 122 ? -1.695 -4.312 -15.812 1 98.25 122 LEU A N 1
ATOM 939 C CA . LEU A 1 122 ? -3.004 -4.039 -16.391 1 98.25 122 LEU A CA 1
ATOM 940 C C . LEU A 1 122 ? -3.674 -2.859 -15.703 1 98.25 122 LEU A C 1
ATOM 942 O O . LEU A 1 122 ? -3.012 -2.084 -15.008 1 98.25 122 LEU A O 1
ATOM 946 N N . ARG A 1 123 ? -4.898 -2.588 -16.109 1 96.31 123 ARG A N 1
ATOM 947 C CA . ARG A 1 123 ? -5.652 -1.475 -15.547 1 96.31 123 ARG A CA 1
ATOM 948 C C . ARG A 1 123 ? -7.141 -1.794 -15.484 1 96.31 123 ARG A C 1
ATOM 950 O O . ARG A 1 123 ? -7.605 -2.746 -16.109 1 96.31 123 ARG A O 1
ATOM 957 N N . GLY A 1 124 ? -7.812 -1.006 -14.703 1 97.69 124 GLY A N 1
ATOM 958 C CA . GLY A 1 124 ? -9.266 -1.115 -14.656 1 97.69 124 GLY A CA 1
ATOM 959 C C . GLY A 1 124 ? -9.82 -0.982 -13.25 1 97.69 124 GLY A C 1
ATOM 960 O O . GLY A 1 124 ? -10.688 -0.145 -13 1 97.69 124 GLY A O 1
ATOM 961 N N . HIS A 1 125 ? -9.398 -1.904 -12.32 1 97.38 125 HIS A N 1
ATOM 962 C CA . HIS A 1 125 ? -9.789 -1.724 -10.93 1 97.38 125 HIS A CA 1
ATOM 963 C C . HIS A 1 125 ? -9.141 -0.477 -10.328 1 97.38 125 HIS A C 1
ATOM 965 O O . HIS A 1 125 ? -9.812 0.331 -9.688 1 97.38 125 HIS A O 1
ATOM 971 N N . THR A 1 126 ? -7.922 -0.422 -10.531 1 95.19 126 THR A N 1
ATOM 972 C CA . THR A 1 126 ? -7.152 0.803 -10.336 1 95.19 126 THR A CA 1
ATOM 973 C C . THR A 1 126 ? -6.43 1.197 -11.617 1 95.19 126 THR A C 1
ATOM 975 O O . THR A 1 126 ? -6.641 0.588 -12.672 1 95.19 126 THR A O 1
ATOM 978 N N . HIS A 1 127 ? -5.652 2.23 -11.523 1 92.25 127 HIS A N 1
ATOM 979 C CA . HIS A 1 127 ? -4.914 2.66 -12.703 1 92.25 127 HIS A CA 1
ATOM 980 C C . HIS A 1 127 ? -3.617 1.871 -12.859 1 92.25 127 HIS A C 1
ATOM 982 O O . HIS A 1 127 ? -2.904 2.031 -13.852 1 92.25 127 HIS A O 1
ATOM 988 N N . SER A 1 128 ? -3.285 1.097 -11.914 1 93.19 128 SER A N 1
ATOM 989 C CA . SER A 1 128 ? -2.105 0.237 -11.922 1 93.19 128 SER A CA 1
ATOM 990 C C . SER A 1 128 ? -2.381 -1.084 -11.211 1 93.19 128 SER A C 1
ATOM 992 O O . SER A 1 128 ? -2.24 -1.18 -9.992 1 93.19 128 SER A O 1
ATOM 994 N N . ASP A 1 129 ? -2.77 -2.076 -11.922 1 97.88 129 ASP A N 1
ATOM 995 C CA . ASP A 1 129 ? -3.107 -3.396 -11.398 1 97.88 129 ASP A CA 1
ATOM 996 C C . ASP A 1 129 ? -2.129 -4.453 -11.906 1 97.88 129 ASP A C 1
ATOM 998 O O . ASP A 1 129 ? -2.027 -4.688 -13.109 1 97.88 129 ASP A O 1
ATOM 1002 N N . LEU A 1 130 ? -1.446 -5.09 -11.031 1 98.62 130 LEU A N 1
ATOM 1003 C CA . LEU A 1 130 ? -0.554 -6.168 -11.438 1 98.62 130 LEU A CA 1
ATOM 1004 C C . LEU A 1 130 ? -1.302 -7.496 -11.508 1 98.62 130 LEU A C 1
ATOM 1006 O O . LEU A 1 130 ? -2.146 -7.781 -10.656 1 98.62 130 LEU A O 1
ATOM 1010 N N . LEU A 1 131 ? -1.028 -8.242 -12.508 1 98.88 131 LEU A N 1
ATOM 1011 C CA . LEU A 1 131 ? -1.493 -9.609 -12.719 1 98.88 131 LEU A CA 1
ATOM 1012 C C . LEU A 1 131 ? -0.323 -10.586 -12.719 1 98.88 131 LEU A C 1
ATOM 1014 O O . LEU A 1 131 ? 0.667 -10.375 -13.422 1 98.88 131 LEU A O 1
ATOM 1018 N N . VAL A 1 132 ? -0.401 -11.625 -11.93 1 98.88 132 VAL A N 1
ATOM 1019 C CA . VAL A 1 132 ? 0.655 -12.633 -11.906 1 98.88 132 VAL A CA 1
ATOM 1020 C C . VAL A 1 132 ? 0.195 -13.883 -12.656 1 98.88 132 VAL A C 1
ATOM 1022 O O . VAL A 1 132 ? -0.781 -14.523 -12.258 1 98.88 132 VAL A O 1
ATOM 1025 N N . GLU A 1 133 ? 0.828 -14.172 -13.719 1 98.81 133 GLU A N 1
ATOM 1026 C CA . GLU A 1 133 ? 0.577 -15.352 -14.539 1 98.81 133 GLU A CA 1
ATOM 1027 C C . GLU A 1 133 ? 1.548 -16.484 -14.203 1 98.81 133 GLU A C 1
ATOM 1029 O O . GLU A 1 133 ? 2.766 -16.312 -14.289 1 98.81 133 GLU A O 1
ATOM 1034 N N . ILE A 1 134 ? 0.985 -17.625 -13.812 1 98.62 134 ILE A N 1
ATOM 1035 C CA . ILE A 1 134 ? 1.792 -18.75 -13.359 1 98.62 134 ILE A CA 1
ATOM 1036 C C . ILE A 1 134 ? 1.528 -19.969 -14.242 1 98.62 134 ILE A C 1
ATOM 1038 O O . ILE A 1 134 ? 0.404 -20.469 -14.305 1 98.62 134 ILE A O 1
ATOM 1042 N N . PHE A 1 135 ? 2.512 -20.391 -14.961 1 97.69 135 PHE A N 1
ATOM 1043 C CA . PHE A 1 135 ? 2.457 -21.625 -15.727 1 97.69 135 PHE A CA 1
ATOM 1044 C C . PHE A 1 135 ? 2.84 -22.828 -14.859 1 97.69 135 PHE A C 1
ATOM 1046 O O . PHE A 1 135 ? 4.016 -23.016 -14.547 1 97.69 135 PHE A O 1
ATOM 1053 N N . GLU A 1 136 ? 1.885 -23.641 -14.539 1 97.12 136 GLU A N 1
ATOM 1054 C CA . GLU A 1 136 ? 2.094 -24.688 -13.555 1 97.12 136 GLU A CA 1
ATOM 1055 C C . GLU A 1 136 ? 2.643 -25.953 -14.211 1 97.12 136 GLU A C 1
ATOM 1057 O O . GLU A 1 136 ? 2.59 -26.094 -15.438 1 97.12 136 GLU A O 1
ATOM 1062 N N . GLU A 1 137 ? 3.129 -26.828 -13.414 1 93.31 137 GLU A N 1
ATOM 1063 C CA . GLU A 1 137 ? 3.795 -28.047 -13.867 1 93.31 137 GLU A CA 1
ATOM 1064 C C . GLU A 1 137 ? 2.834 -28.953 -14.641 1 93.31 137 GLU A C 1
ATOM 1066 O O . GLU A 1 137 ? 3.244 -29.656 -15.555 1 93.31 137 GLU A O 1
ATOM 1071 N N . ASP A 1 138 ? 1.59 -28.891 -14.328 1 93.69 138 ASP A N 1
ATOM 1072 C CA . ASP A 1 138 ? 0.621 -29.781 -14.961 1 93.69 138 ASP A CA 1
ATOM 1073 C C . ASP A 1 138 ? 0.156 -29.219 -16.297 1 93.69 138 ASP A C 1
ATOM 1075 O O . ASP A 1 138 ? -0.723 -29.781 -16.953 1 93.69 138 ASP A O 1
ATOM 1079 N N . GLY A 1 139 ? 0.685 -28.094 -16.688 1 95 139 GLY A N 1
ATOM 1080 C CA . GLY A 1 139 ? 0.37 -27.5 -17.984 1 95 139 GLY A CA 1
ATOM 1081 C C . GLY A 1 139 ? -0.703 -26.422 -17.891 1 95 139 GLY A C 1
ATOM 1082 O O . GLY A 1 139 ? -0.97 -25.734 -18.875 1 95 139 GLY A O 1
ATOM 1083 N N . SER A 1 140 ? -1.233 -26.234 -16.703 1 97.06 140 SER A N 1
ATOM 1084 C CA . SER A 1 140 ? -2.289 -25.25 -16.547 1 97.06 140 SER A CA 1
ATOM 1085 C C . SER A 1 140 ? -1.709 -23.859 -16.281 1 97.06 140 SER A C 1
ATOM 1087 O O . SER A 1 140 ? -0.563 -23.734 -15.836 1 97.06 140 SER A O 1
ATOM 1089 N N . THR A 1 141 ? -2.49 -22.891 -16.625 1 98 141 THR A N 1
ATOM 1090 C CA . THR A 1 141 ? -2.16 -21.5 -16.328 1 98 141 THR A CA 1
ATOM 1091 C C . THR A 1 141 ? -3.064 -20.953 -15.219 1 98 141 THR A C 1
ATOM 1093 O O . THR A 1 141 ? -4.289 -20.938 -15.359 1 98 141 THR A O 1
ATOM 1096 N N . THR A 1 142 ? -2.459 -20.609 -14.094 1 98.69 142 THR A N 1
ATOM 1097 C CA . THR A 1 142 ? -3.186 -19.922 -13.031 1 98.69 142 THR A CA 1
ATOM 1098 C C . THR A 1 142 ? -2.848 -18.438 -13.008 1 98.69 142 THR A C 1
ATOM 1100 O O . THR A 1 142 ? -1.682 -18.062 -13.148 1 98.69 142 THR A O 1
ATOM 1103 N N . MET A 1 143 ? -3.895 -17.609 -12.891 1 98.81 143 MET A N 1
ATOM 1104 C CA . MET A 1 143 ? -3.684 -16.156 -12.789 1 98.81 143 MET A CA 1
ATOM 1105 C C . MET A 1 143 ? -4.188 -15.625 -11.453 1 98.81 143 MET A C 1
ATOM 1107 O O . MET A 1 143 ? -5.336 -15.859 -11.078 1 98.81 143 MET A O 1
ATOM 1111 N N . VAL A 1 144 ? -3.305 -14.984 -10.695 1 98.88 144 VAL A N 1
ATOM 1112 C CA . VAL A 1 144 ? -3.664 -14.242 -9.492 1 98.88 144 VAL A CA 1
ATOM 1113 C C . VAL A 1 144 ? -3.928 -12.781 -9.852 1 98.88 144 VAL A C 1
ATOM 1115 O O . VAL A 1 144 ? -3 -12.039 -10.18 1 98.88 144 VAL A O 1
ATOM 1118 N N . CYS A 1 145 ? -5.152 -12.344 -9.742 1 98.06 145 CYS A N 1
ATOM 1119 C CA . CYS A 1 145 ? -5.543 -11.164 -10.508 1 98.06 145 CYS A CA 1
ATOM 1120 C C . CYS A 1 145 ? -5.867 -9.992 -9.586 1 98.06 145 CYS A C 1
ATOM 1122 O O . CYS A 1 145 ? -6.195 -8.898 -10.047 1 98.06 145 CYS A O 1
ATOM 1124 N N . GLY A 1 146 ? -5.699 -10.172 -8.266 1 98.19 146 GLY A N 1
ATOM 1125 C CA . GLY A 1 146 ? -6.191 -9.109 -7.395 1 98.19 146 GLY A CA 1
ATOM 1126 C C . GLY A 1 146 ? -7.637 -8.742 -7.668 1 98.19 146 GLY A C 1
ATOM 1127 O O . GLY A 1 146 ? -8.484 -9.617 -7.848 1 98.19 146 GLY A O 1
ATOM 1128 N N . ASP A 1 147 ? -7.902 -7.43 -7.73 1 98.06 147 ASP A N 1
ATOM 1129 C CA . ASP A 1 147 ? -9.289 -6.984 -7.805 1 98.06 147 ASP A CA 1
ATOM 1130 C C . ASP A 1 147 ? -9.727 -6.781 -9.258 1 98.06 147 ASP A C 1
ATOM 1132 O O . ASP A 1 147 ? -10.797 -6.227 -9.516 1 98.06 147 ASP A O 1
ATOM 1136 N N . LEU A 1 148 ? -8.891 -7.172 -10.234 1 98.62 148 LEU A N 1
ATOM 1137 C CA . LEU A 1 148 ? -9.359 -7.184 -11.617 1 98.62 148 LEU A CA 1
ATOM 1138 C C . LEU A 1 148 ? -10.562 -8.109 -11.773 1 98.62 148 LEU A C 1
ATOM 1140 O O . LEU A 1 148 ? -11.383 -7.914 -12.672 1 98.62 148 LEU A O 1
ATOM 1144 N N . ILE A 1 149 ? -10.555 -9.148 -10.984 1 98.19 149 ILE A N 1
ATOM 1145 C CA . ILE A 1 149 ? -11.711 -10 -10.758 1 98.19 149 ILE A CA 1
ATOM 1146 C C . ILE A 1 149 ? -11.969 -10.133 -9.258 1 98.19 149 ILE A C 1
ATOM 1148 O O . ILE A 1 149 ? -11.141 -10.688 -8.523 1 98.19 149 ILE A O 1
ATOM 1152 N N . GLU A 1 150 ? -13.102 -9.672 -8.828 1 97.56 150 GLU A N 1
ATOM 1153 C CA . GLU A 1 150 ? -13.359 -9.625 -7.395 1 97.56 150 GLU A CA 1
ATOM 1154 C C . GLU A 1 150 ? -13.57 -11.023 -6.824 1 97.56 150 GLU A C 1
ATOM 1156 O O . GLU A 1 150 ? -13.039 -11.352 -5.762 1 97.56 150 GLU A O 1
ATOM 1161 N N . SER A 1 151 ? -14.406 -11.789 -7.477 1 97.62 151 SER A N 1
ATOM 1162 C CA . SER A 1 151 ? -14.695 -13.18 -7.129 1 97.62 151 SER A CA 1
ATOM 1163 C C . SER A 1 151 ? -15.289 -13.93 -8.312 1 97.62 151 SER A C 1
ATOM 1165 O O . SER A 1 151 ? -15.484 -13.359 -9.391 1 97.62 151 SER A O 1
ATOM 1167 N N . GLU A 1 152 ? -15.523 -15.227 -8.117 1 96.69 152 GLU A N 1
ATOM 1168 C CA . GLU A 1 152 ? -16.125 -16.031 -9.188 1 96.69 152 GLU A CA 1
ATOM 1169 C C . GLU A 1 152 ? -17.469 -15.453 -9.617 1 96.69 152 GLU A C 1
ATOM 1171 O O . GLU A 1 152 ? -17.812 -15.492 -10.797 1 96.69 152 GLU A O 1
ATOM 1176 N N . THR A 1 153 ? -18.203 -14.844 -8.727 1 94.94 153 THR A N 1
ATOM 1177 C CA . THR A 1 153 ? -19.562 -14.398 -9.023 1 94.94 153 THR A CA 1
ATOM 1178 C C . THR A 1 153 ? -19.625 -12.883 -9.156 1 94.94 153 THR A C 1
ATOM 1180 O O . THR A 1 153 ? -20.703 -12.312 -9.328 1 94.94 153 THR A O 1
ATOM 1183 N N . ASP A 1 154 ? -18.531 -12.203 -8.969 1 93.81 154 ASP A N 1
ATOM 1184 C CA . ASP A 1 154 ? -18.453 -10.75 -9.039 1 93.81 154 ASP A CA 1
ATOM 1185 C C . ASP A 1 154 ? -17.266 -10.297 -9.867 1 93.81 154 ASP A C 1
ATOM 1187 O O . ASP A 1 154 ? -16.109 -10.422 -9.438 1 93.81 154 ASP A O 1
ATOM 1191 N N . ASP A 1 155 ? -17.516 -9.703 -10.969 1 93 155 ASP A N 1
ATOM 1192 C CA . ASP A 1 155 ? -16.438 -9.344 -11.891 1 93 155 ASP A CA 1
ATOM 1193 C C . ASP A 1 155 ? -15.789 -8.023 -11.484 1 93 155 ASP A C 1
ATOM 1195 O O . ASP A 1 155 ? -14.773 -7.621 -12.055 1 93 155 ASP A O 1
ATOM 1199 N N . GLY A 1 156 ? -16.406 -7.367 -10.477 1 93.5 156 GLY A N 1
ATOM 1200 C CA . GLY A 1 156 ? -15.789 -6.18 -9.906 1 93.5 156 GLY A CA 1
ATOM 1201 C C . GLY A 1 156 ? -16.047 -4.922 -10.719 1 93.5 156 GLY A C 1
ATOM 1202 O O . GLY A 1 156 ? -15.477 -3.869 -10.445 1 93.5 156 GLY A O 1
ATOM 1203 N N . MET A 1 157 ? -16.953 -4.926 -11.695 1 93.94 157 MET A N 1
ATOM 1204 C CA . MET A 1 157 ? -17.219 -3.824 -12.625 1 93.94 157 MET A CA 1
ATOM 1205 C C . MET A 1 157 ? -17.703 -2.586 -11.883 1 93.94 157 MET A C 1
ATOM 1207 O O . MET A 1 157 ? -17.312 -1.464 -12.211 1 93.94 157 MET A O 1
ATOM 1211 N N . GLU A 1 158 ? -18.438 -2.711 -10.805 1 92 158 GLU A N 1
ATOM 1212 C CA . GLU A 1 158 ? -19.031 -1.597 -10.07 1 92 158 GLU A CA 1
ATOM 1213 C C . GLU A 1 158 ? -17.953 -0.802 -9.328 1 92 158 GLU A C 1
ATOM 1215 O O . GLU A 1 158 ? -18.172 0.359 -8.977 1 92 158 GLU A O 1
ATOM 1220 N N . LEU A 1 159 ? -16.844 -1.38 -9.125 1 91.31 159 LEU A N 1
ATOM 1221 C CA . LEU A 1 159 ? -15.781 -0.749 -8.344 1 91.31 159 LEU A CA 1
ATOM 1222 C C . LEU A 1 159 ? -14.656 -0.269 -9.258 1 91.31 159 LEU A C 1
ATOM 1224 O O . LEU A 1 159 ? -13.648 0.255 -8.773 1 91.31 159 LEU A O 1
ATOM 1228 N N . ALA A 1 160 ? -14.859 -0.47 -10.57 1 95.81 160 ALA A N 1
ATOM 1229 C CA . ALA A 1 160 ? -13.805 -0.162 -11.531 1 95.81 160 ALA A CA 1
ATOM 1230 C C . ALA A 1 160 ? -13.57 1.342 -11.625 1 95.81 160 ALA A C 1
ATOM 1232 O O . ALA A 1 160 ? -14.516 2.129 -11.625 1 95.81 160 ALA A O 1
ATOM 1233 N N . VAL A 1 161 ? -12.328 1.795 -11.719 1 93.38 161 VAL A N 1
ATOM 1234 C CA . VAL A 1 161 ? -12.016 3.191 -11.992 1 93.38 161 VAL A CA 1
ATOM 1235 C C . VAL A 1 161 ? -12.172 3.475 -13.484 1 93.38 161 VAL A C 1
ATOM 1237 O O . VAL A 1 161 ? -12.398 4.617 -13.891 1 93.38 161 VAL A O 1
ATOM 1240 N N . ASP A 1 162 ? -12.008 2.49 -14.305 1 96 162 ASP A N 1
ATOM 1241 C CA . ASP A 1 162 ? -12.18 2.527 -15.758 1 96 162 ASP A CA 1
ATOM 1242 C C . ASP A 1 162 ? -12.781 1.223 -16.266 1 96 162 ASP A C 1
ATOM 1244 O O . ASP A 1 162 ? -12.062 0.247 -16.5 1 96 162 ASP A O 1
ATOM 1248 N N . LYS A 1 163 ? -14.07 1.249 -16.484 1 97.88 163 LYS A N 1
ATOM 1249 C CA . LYS A 1 163 ? -14.812 0.039 -16.828 1 97.88 163 LYS A CA 1
ATOM 1250 C C . LYS A 1 163 ? -14.344 -0.551 -18.156 1 97.88 163 LYS A C 1
ATOM 1252 O O . LYS A 1 163 ? -14.25 -1.772 -18.297 1 97.88 163 LYS A O 1
ATOM 1257 N N . MET A 1 164 ? -14.07 0.326 -19.078 1 98.12 164 MET A N 1
ATOM 1258 C CA . MET A 1 164 ? -13.609 -0.16 -20.375 1 98.12 164 MET A CA 1
ATOM 1259 C C . MET A 1 164 ? -12.273 -0.882 -20.25 1 98.12 164 MET A C 1
ATOM 1261 O O . MET A 1 164 ? -12.086 -1.967 -20.797 1 98.12 164 MET A O 1
ATOM 1265 N N . GLN A 1 165 ? -11.336 -0.313 -19.516 1 98 165 GLN A N 1
ATOM 1266 C CA . GLN A 1 165 ? -10.039 -0.939 -19.297 1 98 165 GLN A CA 1
ATOM 1267 C C . GLN A 1 165 ? -10.172 -2.225 -18.484 1 98 165 GLN A C 1
ATOM 1269 O O . GLN A 1 165 ? -9.43 -3.186 -18.703 1 98 165 GLN A O 1
ATOM 1274 N N . LEU A 1 166 ? -11.094 -2.197 -17.547 1 98.44 166 LEU A N 1
ATOM 1275 C CA . LEU A 1 166 ? -11.32 -3.406 -16.75 1 98.44 166 LEU A CA 1
ATOM 1276 C C . LEU A 1 166 ? -11.805 -4.551 -17.641 1 98.44 166 LEU A C 1
ATOM 1278 O O . LEU A 1 166 ? -11.32 -5.68 -17.516 1 98.44 166 LEU A O 1
ATOM 1282 N N . GLU A 1 167 ? -12.719 -4.246 -18.484 1 98.19 167 GLU A N 1
ATOM 1283 C CA . GLU A 1 167 ? -13.227 -5.258 -19.406 1 98.19 167 GLU A CA 1
ATOM 1284 C C . GLU A 1 167 ? -12.109 -5.848 -20.25 1 98.19 167 GLU A C 1
ATOM 1286 O O . GLU A 1 167 ? -12.055 -7.062 -20.469 1 98.19 167 GLU A O 1
ATOM 1291 N N . GLU A 1 168 ? -11.289 -4.965 -20.766 1 98.38 168 GLU A N 1
ATOM 1292 C CA . GLU A 1 168 ? -10.156 -5.422 -21.578 1 98.38 168 GLU A CA 1
ATOM 1293 C C . GLU A 1 168 ? -9.242 -6.336 -20.766 1 98.38 168 GLU A C 1
ATOM 1295 O O . GLU A 1 168 ? -8.797 -7.371 -21.266 1 98.38 168 GLU A O 1
ATOM 1300 N N . SER A 1 169 ? -8.938 -5.93 -19.547 1 98.62 169 SER A N 1
ATOM 1301 C CA . SER A 1 169 ? -8.109 -6.738 -18.672 1 98.62 1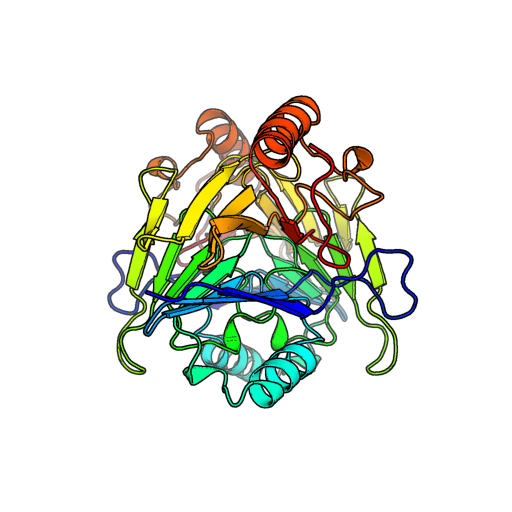69 SER A CA 1
ATOM 1302 C C . SER A 1 169 ? -8.75 -8.094 -18.391 1 98.62 169 SER A C 1
ATOM 1304 O O . SER A 1 169 ? -8.07 -9.117 -18.375 1 98.62 169 SER A O 1
ATOM 1306 N N . GLN A 1 170 ? -10.047 -8.102 -18.156 1 98.31 170 GLN A N 1
ATOM 1307 C CA . GLN A 1 170 ? -10.758 -9.336 -17.859 1 98.31 170 GLN A CA 1
ATOM 1308 C C . GLN A 1 170 ? -10.781 -10.266 -19.078 1 98.31 170 GLN A C 1
ATOM 1310 O O . GLN A 1 170 ? -10.656 -11.484 -18.938 1 98.31 170 GLN A O 1
ATOM 1315 N N . ARG A 1 171 ? -11 -9.719 -20.266 1 97.75 171 ARG A N 1
ATOM 1316 C CA . ARG A 1 171 ? -10.922 -10.516 -21.484 1 97.75 171 ARG A CA 1
ATOM 1317 C C . ARG A 1 171 ? -9.555 -11.195 -21.609 1 97.75 171 ARG A C 1
ATOM 1319 O O . ARG A 1 171 ? -9.469 -12.367 -21.953 1 97.75 171 ARG A O 1
ATOM 1326 N N . PHE A 1 172 ? -8.547 -10.438 -21.328 1 98.44 172 PHE A N 1
ATOM 1327 C CA . PHE A 1 172 ? -7.191 -10.969 -21.344 1 98.44 172 PHE A CA 1
ATOM 1328 C C . PHE A 1 172 ? -7.066 -12.156 -20.391 1 98.44 172 PHE A C 1
ATOM 1330 O O . PHE A 1 172 ? -6.512 -13.195 -20.75 1 98.44 172 PHE A O 1
ATOM 1337 N N . ILE A 1 173 ? -7.547 -12.023 -19.219 1 98.31 173 ILE A N 1
ATOM 1338 C CA . ILE A 1 173 ? -7.438 -13.031 -18.172 1 98.31 173 ILE A CA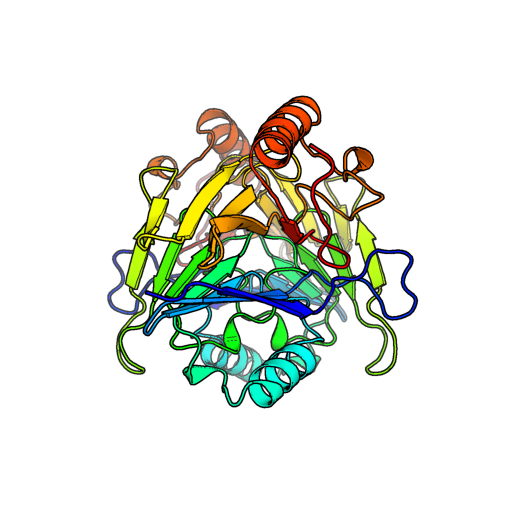 1
ATOM 1339 C C . ILE A 1 173 ? -8.25 -14.266 -18.562 1 98.31 173 ILE A C 1
ATOM 1341 O O . ILE A 1 173 ? -7.723 -15.383 -18.578 1 98.31 173 ILE A O 1
ATOM 1345 N N . PHE A 1 174 ? -9.508 -14.086 -18.969 1 97.5 174 PHE A N 1
ATOM 1346 C CA . PHE A 1 174 ? -10.414 -15.203 -19.234 1 97.5 174 PHE A CA 1
ATOM 1347 C C . PHE A 1 174 ? -9.984 -15.969 -20.469 1 97.5 174 PHE A C 1
ATOM 1349 O O . PHE A 1 174 ? -10.227 -17.172 -20.578 1 97.5 174 PHE A O 1
ATOM 1356 N N . SER A 1 175 ? -9.344 -15.344 -21.375 1 97 175 SER A N 1
ATOM 1357 C CA . SER A 1 175 ? -8.945 -16 -22.625 1 97 175 SER A CA 1
ATOM 1358 C C . SER A 1 175 ? -7.73 -16.906 -22.406 1 97 175 SER A C 1
ATOM 1360 O O . SER A 1 175 ? -7.426 -17.75 -23.25 1 97 175 SER A O 1
ATOM 1362 N N . ARG A 1 176 ? -7.07 -16.75 -21.281 1 96.69 176 ARG A N 1
ATOM 1363 C CA . ARG A 1 176 ? -5.781 -17.422 -21.141 1 96.69 176 ARG A CA 1
ATOM 1364 C C . ARG A 1 176 ? -5.758 -18.312 -19.891 1 96.69 176 ARG A C 1
ATOM 1366 O O . ARG A 1 176 ? -5.035 -19.297 -19.859 1 96.69 176 ARG A O 1
ATOM 1373 N N . ALA A 1 177 ? -6.457 -17.922 -18.922 1 98.25 177 ALA A N 1
ATOM 1374 C CA . ALA A 1 177 ? -6.344 -18.578 -17.609 1 98.25 177 ALA A CA 1
ATOM 1375 C C . ALA A 1 177 ? -7.148 -19.875 -17.578 1 98.25 177 ALA A C 1
ATOM 1377 O O . ALA A 1 177 ? -8.281 -19.922 -18.062 1 98.25 177 ALA A O 1
ATOM 1378 N N . ASP A 1 178 ? -6.559 -20.938 -17.047 1 98.5 178 ASP A N 1
ATOM 1379 C CA . ASP A 1 178 ? -7.312 -22.125 -16.641 1 98.5 178 ASP A CA 1
ATOM 1380 C C . ASP A 1 178 ? -7.918 -21.953 -15.258 1 98.5 178 ASP A C 1
ATOM 1382 O O . ASP A 1 178 ? -9.055 -22.375 -15.008 1 98.5 178 ASP A O 1
ATOM 1386 N N . PHE A 1 179 ? -7.156 -21.359 -14.336 1 98.56 179 PHE A N 1
ATOM 1387 C CA . PHE A 1 179 ? -7.586 -21.078 -12.969 1 98.56 179 PHE A CA 1
ATOM 1388 C C . PHE A 1 179 ? -7.355 -19.625 -12.609 1 98.56 179 PHE A C 1
ATOM 1390 O O . PHE A 1 179 ? -6.398 -19 -13.086 1 98.56 179 PHE A O 1
ATOM 1397 N N . ILE A 1 180 ? -8.242 -19.094 -11.789 1 98.75 180 ILE A N 1
ATOM 1398 C CA . ILE A 1 180 ? -8.172 -17.703 -11.391 1 98.75 180 ILE A CA 1
ATOM 1399 C C . ILE A 1 180 ? -8.227 -17.594 -9.867 1 98.75 180 ILE A C 1
ATOM 1401 O O . ILE A 1 180 ? -9.094 -18.203 -9.234 1 98.75 180 ILE A O 1
ATOM 1405 N N . VAL A 1 181 ? -7.258 -16.953 -9.266 1 98.88 181 VAL A N 1
ATOM 1406 C CA . VAL A 1 181 ? -7.367 -16.484 -7.883 1 98.88 181 VAL A CA 1
ATOM 1407 C C . VAL A 1 181 ? -7.855 -15.039 -7.859 1 98.88 181 VAL A C 1
ATOM 1409 O O . VAL A 1 181 ? -7.125 -14.125 -8.25 1 98.88 181 VAL A O 1
ATOM 1412 N N . PRO A 1 182 ? -9.062 -14.812 -7.398 1 98.75 182 PRO A N 1
ATOM 1413 C CA . PRO A 1 182 ? -9.625 -13.461 -7.387 1 98.75 182 PRO A CA 1
ATOM 1414 C C . PRO A 1 182 ? -9.188 -12.648 -6.172 1 98.75 182 PRO A C 1
ATOM 1416 O O . PRO A 1 182 ? -8.492 -13.172 -5.297 1 98.75 182 PRO A O 1
ATOM 1419 N N . GLY A 1 183 ? -9.539 -11.406 -6.191 1 98.56 183 GLY A N 1
ATOM 1420 C CA . GLY A 1 183 ? -9.188 -10.523 -5.086 1 98.56 183 GLY A CA 1
ATOM 1421 C C . GLY A 1 183 ? -9.875 -10.898 -3.785 1 98.56 183 GLY A C 1
ATOM 1422 O O . GLY A 1 183 ? -9.273 -10.805 -2.713 1 98.56 183 GLY A O 1
ATOM 1423 N N . HIS A 1 184 ? -11.039 -11.258 -3.975 1 98.12 184 HIS A N 1
ATOM 1424 C CA . HIS A 1 184 ? -11.867 -11.57 -2.814 1 98.12 184 HIS A CA 1
ATOM 1425 C C . HIS A 1 184 ? -12.703 -12.82 -3.055 1 98.12 184 HIS A C 1
ATOM 1427 O O . HIS A 1 184 ? -13.867 -12.734 -3.443 1 98.12 184 HIS A O 1
ATOM 1433 N N . GLY A 1 185 ? -12.203 -13.961 -2.748 1 97.75 185 GLY A N 1
ATOM 1434 C CA . GLY A 1 185 ? -12.883 -15.234 -2.934 1 97.75 185 GLY A CA 1
ATOM 1435 C C . GLY A 1 185 ? -11.93 -16.391 -3.17 1 97.75 185 GLY A C 1
ATOM 1436 O O . GLY A 1 185 ? -10.711 -16.203 -3.176 1 97.75 185 GLY A O 1
ATOM 1437 N N . LYS A 1 186 ? -12.508 -17.562 -3.385 1 98.12 186 LYS A N 1
ATOM 1438 C CA . LYS A 1 186 ? -11.734 -18.781 -3.621 1 98.12 186 LYS A CA 1
ATOM 1439 C C . LYS A 1 186 ? -11.281 -18.875 -5.074 1 98.12 186 LYS A C 1
ATOM 1441 O O . LYS A 1 186 ? -11.969 -18.391 -5.977 1 98.12 186 LYS A O 1
ATOM 1446 N N . MET A 1 187 ? -10.164 -19.469 -5.184 1 98.62 187 MET A N 1
ATOM 1447 C CA . MET A 1 187 ? -9.727 -19.828 -6.527 1 98.62 187 MET A CA 1
ATOM 1448 C C . MET A 1 187 ? -10.805 -20.609 -7.262 1 98.62 187 MET A C 1
ATOM 1450 O O . MET A 1 187 ? -11.492 -21.453 -6.664 1 98.62 187 MET A O 1
ATOM 1454 N N . PHE A 1 188 ? -10.945 -20.375 -8.594 1 98.38 188 PHE A N 1
ATOM 1455 C CA . PHE A 1 188 ? -11.961 -21.078 -9.367 1 98.38 188 PHE A CA 1
ATOM 1456 C C . PHE A 1 188 ? -11.469 -21.359 -10.781 1 98.38 188 PHE A C 1
ATOM 1458 O O . PHE A 1 188 ? -10.5 -20.75 -11.242 1 98.38 188 PHE A O 1
ATOM 1465 N N . LYS A 1 189 ? -12.062 -22.328 -11.461 1 97.75 189 LYS A N 1
ATOM 1466 C CA . LYS A 1 189 ? -11.766 -22.641 -12.852 1 97.75 189 LYS A CA 1
ATOM 1467 C C . LYS A 1 189 ? -12.359 -21.594 -13.797 1 97.75 189 LYS A C 1
ATOM 1469 O O . LYS A 1 189 ? -13.516 -21.203 -13.641 1 97.75 189 LYS A O 1
ATOM 1474 N N . SER A 1 190 ? -11.477 -21.125 -14.695 1 94 190 SER A N 1
ATOM 1475 C CA . SER A 1 190 ? -11.938 -20.141 -15.664 1 94 190 SER A CA 1
ATOM 1476 C C . SER A 1 190 ? -12.914 -20.766 -16.656 1 94 190 SER A C 1
ATOM 1478 O O . SER A 1 190 ? -12.703 -21.891 -17.125 1 94 190 SER A O 1
ATOM 1480 N N . ALA A 1 191 ? -14.148 -20.109 -16.828 1 79.25 191 ALA A N 1
ATOM 1481 C CA . ALA A 1 191 ? -15.125 -20.625 -17.781 1 79.25 191 ALA A CA 1
ATOM 1482 C C . ALA A 1 191 ? -14.766 -20.25 -19.203 1 79.25 191 ALA A C 1
ATOM 1484 O O . ALA A 1 191 ? -14.75 -19.062 -19.562 1 79.25 191 ALA A O 1
ATOM 1485 N N . HIS A 1 192 ? -13.641 -20.516 -19.766 1 62.44 192 HIS A N 1
ATOM 1486 C CA . HIS A 1 192 ? -13.344 -20.109 -21.125 1 62.44 192 HIS A CA 1
ATOM 1487 C C . HIS A 1 192 ? -14.617 -19.984 -21.953 1 62.44 192 HIS A C 1
ATOM 1489 O O . HIS A 1 192 ? -15.602 -20.688 -21.703 1 62.44 192 HIS A O 1
ATOM 1495 N N . MET B 1 1 ? -8.883 25.906 18.562 1 58.94 1 MET B N 1
ATOM 1496 C CA . MET B 1 1 ? -8.266 24.672 19.031 1 58.94 1 MET B CA 1
ATOM 1497 C C . MET B 1 1 ? -7.051 24.312 18.188 1 58.94 1 MET B C 1
ATOM 1499 O O . MET B 1 1 ? -7.012 24.625 17 1 58.94 1 MET B O 1
ATOM 1503 N N . SER B 1 2 ? -5.883 23.922 18.875 1 85.44 2 SER B N 1
ATOM 1504 C CA . SER B 1 2 ? -4.543 23.984 18.312 1 85.44 2 SER B CA 1
ATOM 1505 C C . SER B 1 2 ? -4.316 22.844 17.312 1 85.44 2 SER B C 1
ATOM 1507 O O . SER B 1 2 ? -4.762 21.719 17.547 1 85.44 2 SER B O 1
ATOM 1509 N N . CYS B 1 3 ? -4.148 23.141 16.094 1 93.88 3 CYS B N 1
ATOM 1510 C CA . CYS B 1 3 ? -3.748 22.203 15.055 1 93.88 3 CYS B CA 1
ATOM 1511 C C . CYS B 1 3 ? -2.312 22.453 14.609 1 93.88 3 CYS B C 1
ATOM 1513 O O . CYS B 1 3 ? -1.933 23.609 14.352 1 93.88 3 CYS B O 1
ATOM 1515 N N . SER B 1 4 ? -1.49 21.391 14.688 1 96.5 4 SER B N 1
ATOM 1516 C CA . SER B 1 4 ? -0.093 21.5 14.273 1 96.5 4 SER B CA 1
ATOM 1517 C C . SER B 1 4 ? 0.356 20.25 13.523 1 96.5 4 SER B C 1
ATOM 1519 O O . SER B 1 4 ? -0.316 19.219 13.57 1 96.5 4 SER B O 1
ATOM 1521 N N . VAL B 1 5 ? 1.417 20.391 12.789 1 98.25 5 VAL B N 1
ATOM 1522 C CA . VAL B 1 5 ? 2.012 19.25 12.102 1 98.25 5 VAL B CA 1
ATOM 1523 C C . VAL B 1 5 ? 3.527 19.281 12.281 1 98.25 5 VAL B C 1
ATOM 1525 O O . VAL B 1 5 ? 4.148 20.344 12.258 1 98.25 5 VAL B O 1
ATOM 1528 N N . VAL B 1 6 ? 4.074 18.125 12.547 1 98.25 6 VAL B N 1
ATOM 1529 C CA . VAL B 1 6 ? 5.523 17.953 12.617 1 98.25 6 VAL B CA 1
ATOM 1530 C C . VAL B 1 6 ? 5.957 16.844 11.672 1 98.25 6 VAL B C 1
ATOM 1532 O O . VAL B 1 6 ? 5.266 15.828 11.539 1 98.25 6 VAL B O 1
ATOM 1535 N N . GLN B 1 7 ? 6.996 17.078 10.961 1 98.81 7 GLN B N 1
ATOM 1536 C CA . GLN B 1 7 ? 7.602 16.016 10.172 1 98.81 7 GLN B CA 1
ATOM 1537 C C . GLN B 1 7 ? 8.453 15.094 11.047 1 98.81 7 GLN B C 1
ATOM 1539 O O . GLN B 1 7 ? 9.461 15.523 11.609 1 98.81 7 GLN B O 1
ATOM 1544 N N . LEU B 1 8 ? 8.047 13.859 11.188 1 98.81 8 LEU B N 1
ATOM 1545 C CA . LEU B 1 8 ? 8.773 12.898 12.008 1 98.81 8 LEU B CA 1
ATOM 1546 C C . LEU B 1 8 ? 10.016 12.391 11.281 1 98.81 8 LEU B C 1
ATOM 1548 O O . LEU B 1 8 ? 11.078 12.266 11.883 1 98.81 8 LEU B O 1
ATOM 1552 N N . ILE B 1 9 ? 9.844 12.07 10.023 1 98.62 9 ILE B N 1
ATOM 1553 C CA . ILE B 1 9 ? 10.906 11.57 9.164 1 98.62 9 ILE B CA 1
ATOM 1554 C C . ILE B 1 9 ? 10.992 12.43 7.902 1 98.62 9 ILE B C 1
ATOM 1556 O O . ILE B 1 9 ? 10.016 12.547 7.156 1 98.62 9 ILE B O 1
ATOM 1560 N N . ALA B 1 10 ? 12.086 13.102 7.746 1 98.44 10 ALA B N 1
ATOM 1561 C CA . ALA B 1 10 ? 12.383 13.664 6.43 1 98.44 10 ALA B CA 1
ATOM 1562 C C . ALA B 1 10 ? 12.734 12.57 5.43 1 98.44 10 ALA B C 1
ATOM 1564 O O . ALA B 1 10 ? 13.742 11.875 5.59 1 98.44 10 ALA B O 1
ATOM 1565 N N . GLY B 1 11 ? 11.836 12.398 4.473 1 97.88 11 GLY B N 1
ATOM 1566 C CA . GLY B 1 11 ? 12.062 11.344 3.498 1 97.88 11 GLY B CA 1
ATOM 1567 C C . GLY B 1 11 ? 13.398 11.477 2.781 1 97.88 11 GLY B C 1
ATOM 1568 O O . GLY B 1 11 ? 14 12.555 2.773 1 97.88 11 GLY B O 1
ATOM 1569 N N . ARG B 1 12 ? 13.781 10.375 2.264 1 95.62 12 ARG B N 1
ATOM 1570 C CA . ARG B 1 12 ? 15.055 10.305 1.559 1 95.62 12 ARG B CA 1
ATOM 1571 C C . ARG B 1 12 ? 14.859 9.883 0.106 1 95.62 12 ARG B C 1
ATOM 1573 O O . ARG B 1 12 ? 14.047 9.008 -0.184 1 95.62 12 ARG B O 1
ATOM 1580 N N . GLY B 1 13 ? 15.602 10.555 -0.776 1 91.5 13 GLY B N 1
ATOM 1581 C CA . GLY B 1 13 ? 15.523 10.227 -2.191 1 91.5 13 GLY B CA 1
ATOM 1582 C C . GLY B 1 13 ? 16.484 9.141 -2.609 1 91.5 13 GLY B C 1
ATOM 1583 O O . GLY B 1 13 ? 17.188 8.57 -1.77 1 91.5 13 GLY B O 1
ATOM 1584 N N . GLY B 1 14 ? 16.484 8.789 -3.887 1 84.31 14 GLY B N 1
ATOM 1585 C CA . GLY B 1 14 ? 17.266 7.695 -4.438 1 84.31 14 GLY B CA 1
ATOM 1586 C C . GLY B 1 14 ? 18.766 7.914 -4.305 1 84.31 14 GLY B C 1
ATOM 1587 O O . GLY B 1 14 ? 19.531 6.957 -4.359 1 84.31 14 GLY B O 1
ATOM 1588 N N . ASP B 1 15 ? 19.172 9.148 -4.062 1 84.12 15 ASP B N 1
ATOM 1589 C CA . ASP B 1 15 ? 20.594 9.469 -3.998 1 84.12 15 ASP B CA 1
ATOM 1590 C C . ASP B 1 15 ? 21.109 9.398 -2.562 1 84.12 15 ASP B C 1
ATOM 1592 O O . ASP B 1 15 ? 22.297 9.539 -2.318 1 84.12 15 ASP B O 1
ATOM 1596 N N . ASP B 1 16 ? 20.266 9.18 -1.637 1 89.31 16 ASP B N 1
ATOM 1597 C CA . ASP B 1 16 ? 20.688 9.086 -0.239 1 89.31 16 ASP B CA 1
ATOM 1598 C C . ASP B 1 16 ? 21.312 7.734 0.063 1 89.31 16 ASP B C 1
ATOM 1600 O O . ASP B 1 16 ? 20.734 6.688 -0.235 1 89.31 16 ASP B O 1
ATOM 1604 N N . PRO B 1 17 ? 22.5 7.754 0.637 1 87.94 17 PRO B N 1
ATOM 1605 C CA . PRO B 1 17 ? 23.203 6.496 0.894 1 87.94 17 PRO B CA 1
ATOM 1606 C C . PRO B 1 17 ? 22.484 5.605 1.903 1 87.94 17 PRO B C 1
ATOM 1608 O O . PRO B 1 17 ? 22.75 4.406 1.978 1 87.94 17 PRO B O 1
ATOM 1611 N N . ARG B 1 18 ? 21.641 6.121 2.615 1 88.19 18 ARG B N 1
ATOM 1612 C CA . ARG B 1 18 ? 20.906 5.355 3.611 1 88.19 18 ARG B CA 1
ATOM 1613 C C . ARG B 1 18 ? 19.719 4.629 2.977 1 88.19 18 ARG B C 1
ATOM 1615 O O . ARG B 1 18 ? 19.094 3.785 3.615 1 88.19 18 ARG B O 1
ATOM 1622 N N . GLY B 1 19 ? 19.375 4.949 1.704 1 89.56 19 GLY B N 1
ATOM 1623 C CA . GLY B 1 19 ? 18.266 4.332 0.995 1 89.56 19 GLY B CA 1
ATOM 1624 C C . GLY B 1 19 ? 17.031 5.199 0.956 1 89.56 19 GLY B C 1
ATOM 1625 O O . GLY B 1 19 ? 16.859 6.09 1.792 1 89.56 19 GLY B O 1
ATOM 1626 N N . VAL B 1 20 ? 16.188 4.844 0.06 1 93.25 20 VAL B N 1
ATOM 1627 C CA . VAL B 1 20 ? 14.992 5.641 -0.195 1 93.25 20 VAL B CA 1
ATOM 1628 C C . VAL B 1 20 ? 13.945 5.352 0.875 1 93.25 20 VAL B C 1
ATOM 1630 O O . VAL B 1 20 ? 13.789 4.207 1.307 1 93.25 20 VAL B O 1
ATOM 1633 N N . THR B 1 21 ? 13.258 6.324 1.397 1 96.12 21 THR B N 1
ATOM 1634 C CA . THR B 1 21 ? 12.062 6.211 2.229 1 96.12 21 THR B CA 1
ATOM 1635 C C . THR B 1 21 ? 11.234 7.488 2.154 1 96.12 21 THR B C 1
ATOM 1637 O O . THR B 1 21 ? 11.773 8.578 1.945 1 96.12 21 THR B O 1
ATOM 1640 N N . GLY B 1 22 ? 9.961 7.336 2.277 1 97.94 22 GLY B N 1
ATOM 1641 C CA . GLY B 1 22 ? 9.078 8.492 2.221 1 97.94 22 GLY B CA 1
ATOM 1642 C C . GLY B 1 22 ? 9.055 9.289 3.51 1 97.94 22 GLY B C 1
ATOM 1643 O O . GLY B 1 22 ? 9.406 8.773 4.574 1 97.94 22 GLY B O 1
ATOM 1644 N N . SER B 1 23 ? 8.672 10.57 3.377 1 98.81 23 SER B N 1
ATOM 1645 C CA . SER B 1 23 ? 8.43 11.398 4.555 1 98.81 23 SER B CA 1
ATOM 1646 C C . SER B 1 23 ? 7.285 10.836 5.395 1 98.81 23 SER B C 1
ATOM 1648 O O . SER B 1 23 ? 6.359 10.227 4.863 1 98.81 23 SER B O 1
ATOM 1650 N N . VAL B 1 24 ? 7.375 10.984 6.66 1 98.94 24 VAL B N 1
ATOM 1651 C CA . VAL B 1 24 ? 6.312 10.656 7.609 1 98.94 24 VAL B CA 1
ATOM 1652 C C . VAL B 1 24 ? 6.039 11.867 8.508 1 98.94 24 VAL B C 1
ATOM 1654 O O . VAL B 1 24 ? 6.965 12.453 9.07 1 98.94 24 VAL B O 1
ATOM 1657 N N . SER B 1 25 ? 4.801 12.266 8.609 1 98.94 25 SER B N 1
ATOM 1658 C CA . SER B 1 25 ? 4.426 13.43 9.406 1 98.94 25 SER B CA 1
ATOM 1659 C C . SER B 1 25 ? 3.357 13.07 10.438 1 98.94 25 SER B C 1
ATOM 1661 O O . SER B 1 25 ? 2.666 12.055 10.297 1 98.94 25 SER B O 1
ATOM 1663 N N . LEU B 1 26 ? 3.256 13.891 11.469 1 98.88 26 LEU B N 1
ATOM 1664 C CA . LEU B 1 26 ? 2.219 13.773 12.492 1 98.88 26 LEU B CA 1
ATOM 1665 C C . LEU B 1 26 ? 1.473 15.094 12.656 1 98.88 26 LEU B C 1
ATOM 1667 O O . LEU B 1 26 ? 2.068 16.109 13.023 1 98.88 26 LEU B O 1
ATOM 1671 N N . ALA B 1 27 ? 0.226 15.102 12.289 1 98.62 27 ALA B N 1
ATOM 1672 C CA . ALA B 1 27 ? -0.654 16.234 12.578 1 98.62 27 ALA B CA 1
ATOM 1673 C C . ALA B 1 27 ? -1.422 16.016 13.875 1 98.62 27 ALA B C 1
ATOM 1675 O O . ALA B 1 27 ? -1.879 14.898 14.156 1 98.62 27 ALA B O 1
ATOM 1676 N N . ARG B 1 28 ? -1.537 17.031 14.625 1 97.25 28 ARG B N 1
ATOM 1677 C CA . ARG B 1 28 ? -2.223 16.969 15.906 1 97.25 28 ARG B CA 1
ATOM 1678 C C . ARG B 1 28 ? -3.336 18.016 15.992 1 97.25 28 ARG B C 1
ATOM 1680 O O . ARG B 1 28 ? -3.127 19.172 15.656 1 97.25 28 ARG B O 1
ATOM 1687 N N . ARG B 1 29 ? -4.5 17.547 16.344 1 95.81 29 ARG B N 1
ATOM 1688 C CA . ARG B 1 29 ? -5.652 18.406 16.625 1 95.81 29 ARG B CA 1
ATOM 1689 C C . ARG B 1 29 ? -6.555 17.781 17.688 1 95.81 29 ARG B C 1
ATOM 1691 O O . ARG B 1 29 ? -7.164 16.734 17.438 1 95.81 29 ARG B O 1
ATOM 1698 N N . ASP B 1 30 ? -6.703 18.516 18.812 1 93.19 30 ASP B N 1
ATOM 1699 C CA . ASP B 1 30 ? -7.5 17.969 19.922 1 93.19 30 ASP B CA 1
ATOM 1700 C C . ASP B 1 30 ? -7.094 16.531 20.219 1 93.19 30 ASP B C 1
ATOM 1702 O O . ASP B 1 30 ? -5.93 16.25 20.531 1 93.19 30 ASP B O 1
ATOM 1706 N N . ASP B 1 31 ? -8 15.617 20.062 1 94.31 31 ASP B N 1
ATOM 1707 C CA . ASP B 1 31 ? -7.727 14.227 20.406 1 94.31 31 ASP B CA 1
ATOM 1708 C C . ASP B 1 31 ? -7.23 13.445 19.188 1 94.31 31 ASP B C 1
ATOM 1710 O O . ASP B 1 31 ? -6.891 12.266 19.281 1 94.31 31 ASP B O 1
ATOM 1714 N N . LEU B 1 32 ? -7.117 14.164 18.109 1 97.31 32 LEU B N 1
ATOM 1715 C CA . LEU B 1 32 ? -6.676 13.508 16.891 1 97.31 32 LEU B CA 1
ATOM 1716 C C . LEU B 1 32 ? -5.156 13.5 16.797 1 97.31 32 LEU B C 1
ATOM 1718 O O . LEU B 1 32 ? -4.5 14.5 17.094 1 97.31 32 LEU B O 1
ATOM 1722 N N . ARG B 1 33 ? -4.574 12.375 16.531 1 98.44 33 ARG B N 1
ATOM 1723 C CA . ARG B 1 33 ? -3.191 12.148 16.125 1 98.44 33 ARG B CA 1
ATOM 1724 C C . ARG B 1 33 ? -3.125 11.445 14.773 1 98.44 33 ARG B C 1
ATOM 1726 O O . ARG B 1 33 ? -3.395 10.242 14.68 1 98.44 33 ARG B O 1
ATOM 1733 N N . ILE B 1 34 ? -2.795 12.25 13.781 1 98.81 34 ILE B N 1
ATOM 1734 C CA . ILE B 1 34 ? -2.91 11.773 12.406 1 98.81 34 ILE B CA 1
ATOM 1735 C C . ILE B 1 34 ? -1.52 11.578 11.812 1 98.81 34 ILE B C 1
ATOM 1737 O O . ILE B 1 34 ? -0.798 12.555 11.578 1 98.81 34 ILE B O 1
ATOM 1741 N N . LEU B 1 35 ? -1.152 10.312 11.641 1 98.94 35 LEU B N 1
ATOM 1742 C CA . LEU B 1 35 ? 0.073 9.992 10.914 1 98.94 35 LEU B CA 1
ATOM 1743 C C . LEU B 1 35 ? -0.152 10.07 9.406 1 98.94 35 LEU B C 1
ATOM 1745 O O . LEU B 1 35 ? -1.151 9.562 8.898 1 98.94 35 LEU B O 1
ATOM 1749 N N . ILE B 1 36 ? 0.679 10.766 8.688 1 98.94 36 ILE B N 1
ATOM 1750 C CA . ILE B 1 36 ? 0.604 10.844 7.234 1 98.94 36 ILE B CA 1
ATOM 1751 C C . ILE B 1 36 ? 1.797 10.117 6.617 1 98.94 36 ILE B C 1
ATOM 1753 O O . ILE B 1 36 ? 2.943 10.539 6.781 1 98.94 36 ILE B O 1
ATOM 1757 N N . ASP B 1 37 ? 1.464 9.047 5.914 1 98.81 37 ASP B N 1
ATOM 1758 C CA . ASP B 1 37 ? 2.363 8.055 5.344 1 98.81 37 ASP B CA 1
ATOM 1759 C C . ASP B 1 37 ? 3.018 7.211 6.438 1 98.81 37 ASP B C 1
ATOM 1761 O O . ASP B 1 37 ? 3.033 7.609 7.605 1 98.81 37 ASP B O 1
ATOM 1765 N N . ALA B 1 38 ? 3.496 6.059 6.02 1 98.44 38 ALA B N 1
ATOM 1766 C CA . ALA B 1 38 ? 3.969 5.055 6.973 1 98.44 38 ALA B CA 1
ATOM 1767 C C . ALA B 1 38 ? 5.305 4.465 6.531 1 98.44 38 ALA B C 1
ATOM 1769 O O . ALA B 1 38 ? 5.617 3.314 6.844 1 98.44 38 ALA B O 1
ATOM 1770 N N . GLY B 1 39 ? 6.059 5.125 5.703 1 97.31 39 GLY B N 1
ATOM 1771 C CA . GLY B 1 39 ? 7.438 4.797 5.383 1 97.31 39 GLY B CA 1
ATOM 1772 C C . GLY B 1 39 ? 7.586 3.469 4.664 1 97.31 39 GLY B C 1
ATOM 1773 O O . GLY B 1 39 ? 6.621 2.955 4.094 1 97.31 39 GLY B O 1
ATOM 1774 N N . ASP B 1 40 ? 8.859 3.012 4.547 1 96 40 ASP B N 1
ATOM 1775 C CA . ASP B 1 40 ? 9.227 1.77 3.873 1 96 40 ASP B CA 1
ATOM 1776 C C . ASP B 1 40 ? 9.203 0.592 4.844 1 96 40 ASP B C 1
ATOM 1778 O O . ASP B 1 40 ? 8.984 0.773 6.043 1 96 40 ASP B O 1
ATOM 1782 N N . PRO B 1 41 ? 9.422 -0.651 4.371 1 95.06 41 PRO B N 1
ATOM 1783 C CA . PRO B 1 41 ? 9.25 -1.827 5.227 1 95.06 41 PRO B CA 1
ATOM 1784 C C . PRO B 1 41 ? 10.273 -1.89 6.359 1 95.06 41 PRO B C 1
ATOM 1786 O O . PRO B 1 41 ? 10.125 -2.684 7.289 1 95.06 41 PRO B O 1
ATOM 1789 N N . TRP B 1 42 ? 11.289 -1.074 6.32 1 95.44 42 TRP B N 1
ATOM 1790 C CA . TRP B 1 42 ? 12.422 -1.293 7.211 1 95.44 42 TRP B CA 1
ATOM 1791 C C . TRP B 1 42 ? 12.609 -0.108 8.156 1 95.44 42 TRP B C 1
ATOM 1793 O O . TRP B 1 42 ? 13.531 -0.099 8.977 1 95.44 42 TRP B O 1
ATOM 1803 N N . ASN B 1 43 ? 11.742 0.873 8.117 1 95.25 43 ASN B N 1
ATOM 1804 C CA . ASN B 1 43 ? 12.008 2.043 8.953 1 95.25 43 ASN B CA 1
ATOM 1805 C C . ASN B 1 43 ? 10.93 2.221 10.016 1 95.25 43 ASN B C 1
ATOM 1807 O O . ASN B 1 43 ? 10.758 3.314 10.562 1 95.25 43 ASN B O 1
ATOM 1811 N N . GLY B 1 44 ? 10.156 1.162 10.312 1 96.5 44 GLY B N 1
ATOM 1812 C CA . GLY B 1 44 ? 9.125 1.205 11.344 1 96.5 44 GLY B CA 1
ATOM 1813 C C . GLY B 1 44 ? 9.664 1.624 12.703 1 96.5 44 GLY B C 1
ATOM 1814 O O . GLY B 1 44 ? 9.031 2.42 13.398 1 96.5 44 GLY B O 1
ATOM 1815 N N . SER B 1 45 ? 10.82 1.095 13.078 1 96.25 45 SER B N 1
ATOM 1816 C CA . SER B 1 45 ? 11.422 1.419 14.367 1 96.25 45 SER B CA 1
ATOM 1817 C C . SER B 1 45 ? 11.766 2.902 14.461 1 96.25 45 SER B C 1
ATOM 1819 O O . SER B 1 45 ? 11.68 3.498 15.539 1 96.25 45 SER B O 1
ATOM 1821 N N . GLU B 1 46 ? 12.195 3.453 13.297 1 96.88 46 GLU B N 1
ATOM 1822 C CA . GLU B 1 46 ? 12.469 4.887 13.266 1 96.88 46 GLU B CA 1
ATOM 1823 C C . GLU B 1 46 ? 11.211 5.699 13.547 1 96.88 46 GLU B C 1
ATOM 1825 O O . GLU B 1 46 ? 11.25 6.66 14.32 1 96.88 46 GLU B O 1
ATOM 1830 N N . ILE B 1 47 ? 10.086 5.324 12.938 1 98.56 47 ILE B N 1
ATOM 1831 C CA . ILE B 1 47 ? 8.812 6.016 13.109 1 98.56 47 ILE B CA 1
ATOM 1832 C C . ILE B 1 47 ? 8.383 5.949 14.57 1 98.56 47 ILE B C 1
ATOM 1834 O O . ILE B 1 47 ? 8.008 6.969 15.164 1 98.56 47 ILE B O 1
ATOM 1838 N N . ILE B 1 48 ? 8.492 4.789 15.188 1 98.62 48 ILE B N 1
ATOM 1839 C CA . ILE B 1 48 ? 8.094 4.574 16.578 1 98.62 48 ILE B CA 1
ATOM 1840 C C . ILE B 1 48 ? 8.977 5.398 17.5 1 98.62 48 ILE B C 1
ATOM 1842 O O . ILE B 1 48 ? 8.492 5.996 18.469 1 98.62 48 ILE B O 1
ATOM 1846 N N . ALA B 1 49 ? 10.297 5.422 17.203 1 98.69 49 ALA B N 1
ATOM 1847 C CA . ALA B 1 49 ? 11.227 6.211 18.016 1 98.69 49 ALA B CA 1
ATOM 1848 C C . ALA B 1 49 ? 10.852 7.691 17.984 1 98.69 49 ALA B C 1
ATOM 1850 O O . ALA B 1 49 ? 10.898 8.367 19.016 1 98.69 49 ALA B O 1
ATOM 1851 N N . GLU B 1 50 ? 10.539 8.195 16.828 1 98.75 50 GLU B N 1
ATOM 1852 C CA . GLU B 1 50 ? 10.164 9.594 16.703 1 98.75 50 GLU B CA 1
ATOM 1853 C C . GLU B 1 50 ? 8.875 9.891 17.453 1 98.75 50 GLU B C 1
ATOM 1855 O O . GLU B 1 50 ? 8.734 10.953 18.062 1 98.75 50 GLU B O 1
ATOM 1860 N N . LEU B 1 51 ? 7.883 8.977 17.406 1 98.69 51 LEU B N 1
ATOM 1861 C CA . LEU B 1 51 ? 6.66 9.133 18.203 1 98.69 51 LEU B CA 1
ATOM 1862 C C . LEU B 1 51 ? 6.977 9.188 19.688 1 98.69 51 LEU B C 1
ATOM 1864 O O . LEU B 1 51 ? 6.422 10.016 20.406 1 98.69 51 LEU B O 1
ATOM 1868 N N . ARG B 1 52 ? 7.859 8.383 20.109 1 98.62 52 ARG B N 1
ATOM 1869 C CA . ARG B 1 52 ? 8.242 8.328 21.516 1 98.62 52 ARG B CA 1
ATOM 1870 C C . ARG B 1 52 ? 8.844 9.648 21.984 1 98.62 52 ARG B C 1
ATOM 1872 O O . ARG B 1 52 ? 8.617 10.078 23.109 1 98.62 52 ARG B O 1
ATOM 1879 N N . LYS B 1 53 ? 9.664 10.242 21.125 1 98.5 53 LYS B N 1
ATOM 1880 C CA . LYS B 1 53 ? 10.258 11.539 21.438 1 98.5 53 LYS B CA 1
ATOM 1881 C C . LYS B 1 53 ? 9.172 12.57 21.734 1 98.5 53 LYS B C 1
ATOM 1883 O O . LYS B 1 53 ? 9.43 13.562 22.438 1 98.5 53 LYS B O 1
ATOM 1888 N N . LEU B 1 54 ? 7.984 12.344 21.234 1 97.69 54 LEU B N 1
ATOM 1889 C CA . LEU B 1 54 ? 6.855 13.242 21.453 1 97.69 54 LEU B CA 1
ATOM 1890 C C . LEU B 1 54 ? 5.957 12.711 22.562 1 97.69 54 LEU B C 1
ATOM 1892 O O . LEU B 1 54 ? 4.824 13.172 22.734 1 97.69 54 LEU B O 1
ATOM 1896 N N . SER B 1 55 ? 6.41 11.648 23.25 1 98.12 55 SER B N 1
ATOM 1897 C CA . SER B 1 55 ? 5.691 10.984 24.344 1 98.12 55 SER B CA 1
ATOM 1898 C C . SER B 1 55 ? 4.422 10.312 23.828 1 98.12 55 SER B C 1
ATOM 1900 O O . SER B 1 55 ? 3.385 10.352 24.5 1 98.12 55 SER B O 1
ATOM 1902 N N . LEU B 1 56 ? 4.5 9.867 22.641 1 98.12 56 LEU B N 1
ATOM 1903 C CA . LEU B 1 56 ? 3.41 9.117 22.031 1 98.12 56 LEU B CA 1
ATOM 1904 C C . LEU B 1 56 ? 3.842 7.684 21.719 1 98.12 56 LEU B C 1
ATOM 1906 O O . LEU B 1 56 ? 5.035 7.41 21.578 1 98.12 56 LEU B O 1
ATOM 1910 N N . CYS B 1 57 ? 2.914 6.84 21.719 1 97.75 57 CYS B N 1
ATOM 1911 C CA . CYS B 1 57 ? 3.113 5.488 21.219 1 97.75 57 CYS B CA 1
ATOM 1912 C C . CYS B 1 57 ? 2.199 5.207 20.031 1 97.75 57 CYS B C 1
ATOM 1914 O O . CYS B 1 57 ? 1.362 6.039 19.672 1 97.75 57 CYS B O 1
ATOM 1916 N N . ALA B 1 58 ? 2.398 4.113 19.375 1 97.25 58 ALA B N 1
ATOM 1917 C CA . ALA B 1 58 ? 1.651 3.76 18.172 1 97.25 58 ALA B CA 1
ATOM 1918 C C . ALA B 1 58 ? 0.148 3.764 18.438 1 97.25 58 ALA B C 1
ATOM 1920 O O . ALA B 1 58 ? -0.64 4.164 17.578 1 97.25 58 ALA B O 1
ATOM 1921 N N . SER B 1 59 ? -0.273 3.354 19.641 1 95.88 59 SER B N 1
ATOM 1922 C CA . SER B 1 59 ? -1.688 3.236 19.969 1 95.88 59 SER B CA 1
ATOM 1923 C C . SER B 1 59 ? -2.334 4.609 20.141 1 95.88 59 SER B C 1
ATOM 1925 O O . SER B 1 59 ? -3.561 4.723 20.172 1 95.88 59 SER B O 1
ATOM 1927 N N . ASP B 1 60 ? -1.506 5.617 20.266 1 97.62 60 ASP B N 1
ATOM 1928 C CA . ASP B 1 60 ? -2.027 6.977 20.375 1 97.62 60 ASP B CA 1
ATOM 1929 C C . ASP B 1 60 ? -2.445 7.527 19.016 1 97.62 60 ASP B C 1
ATOM 1931 O O . ASP B 1 60 ? -3.184 8.516 18.938 1 97.62 60 ASP B O 1
ATOM 1935 N N . VAL B 1 61 ? -1.881 6.945 17.938 1 98.25 61 VAL B N 1
ATOM 1936 C CA . VAL B 1 61 ? -2.211 7.391 16.578 1 98.25 61 VAL B CA 1
ATOM 1937 C C . VAL B 1 61 ? -3.654 7.02 16.25 1 98.25 61 VAL B C 1
ATOM 1939 O O . VAL B 1 61 ? -4.016 5.84 16.266 1 98.25 61 VAL B O 1
ATOM 1942 N N . THR B 1 62 ? -4.469 8.023 15.961 1 98.19 62 THR B N 1
ATOM 1943 C CA . THR B 1 62 ? -5.891 7.785 15.742 1 98.19 62 THR B CA 1
ATOM 1944 C C . THR B 1 62 ? -6.18 7.535 14.266 1 98.19 62 THR B C 1
ATOM 1946 O O . THR B 1 62 ? -7.145 6.844 13.93 1 98.19 62 THR B O 1
ATOM 1949 N N . HIS B 1 63 ? -5.422 8.156 13.383 1 98.56 63 HIS B N 1
ATOM 1950 C CA . HIS B 1 63 ? -5.578 8.008 11.938 1 98.56 63 HIS B CA 1
ATOM 1951 C C . HIS B 1 63 ? -4.227 7.848 11.25 1 98.56 63 HIS B C 1
ATOM 1953 O O . HIS B 1 63 ? -3.232 8.438 11.68 1 98.56 63 HIS B O 1
ATOM 1959 N N . VAL B 1 64 ? -4.191 7.035 10.25 1 98.81 64 VAL B N 1
ATOM 1960 C CA . VAL B 1 64 ? -3.084 6.969 9.305 1 98.81 64 VAL B CA 1
ATOM 1961 C C . VAL B 1 64 ? -3.586 7.273 7.895 1 98.81 64 VAL B C 1
ATOM 1963 O O . VAL B 1 64 ? -4.484 6.598 7.387 1 9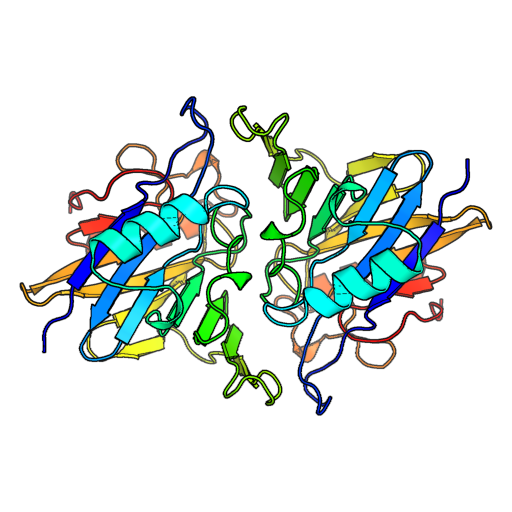8.81 64 VAL B O 1
ATOM 1966 N N . ILE B 1 65 ? -3.09 8.336 7.285 1 98.88 65 ILE B N 1
ATOM 1967 C CA . ILE B 1 65 ? -3.416 8.688 5.91 1 98.88 65 ILE B CA 1
ATOM 1968 C C . ILE B 1 65 ? -2.242 8.344 4.996 1 98.88 65 ILE B C 1
ATOM 1970 O O . ILE B 1 65 ? -1.122 8.82 5.211 1 98.88 65 ILE B O 1
ATOM 1974 N N . ILE B 1 66 ? -2.447 7.488 4.02 1 98.69 66 ILE B N 1
ATOM 1975 C CA . ILE B 1 66 ? -1.428 7.113 3.047 1 98.69 66 ILE B CA 1
ATOM 1976 C C . ILE B 1 66 ? -1.607 7.93 1.771 1 98.69 66 ILE B C 1
ATOM 1978 O O . ILE B 1 66 ? -2.654 7.855 1.121 1 98.69 66 ILE B O 1
ATOM 1982 N N . THR B 1 67 ? -0.601 8.664 1.428 1 98.62 67 THR B N 1
ATOM 1983 C CA . THR B 1 67 ? -0.701 9.57 0.293 1 98.62 67 THR B CA 1
ATOM 1984 C C . THR B 1 67 ? -0.88 8.797 -1.01 1 98.62 67 THR B C 1
ATOM 1986 O O . THR B 1 67 ? -1.673 9.188 -1.868 1 98.62 67 THR B O 1
ATOM 1989 N N . HIS B 1 68 ? -0.1 7.762 -1.137 1 96.44 68 HIS B N 1
ATOM 1990 C CA . HIS B 1 68 ? -0.25 6.902 -2.307 1 96.44 68 HIS B CA 1
ATOM 1991 C C . HIS B 1 68 ? 0.369 5.531 -2.066 1 96.44 68 HIS B C 1
ATOM 1993 O O . HIS B 1 68 ? 1.092 5.332 -1.088 1 96.44 68 HIS B O 1
ATOM 1999 N N . GLY B 1 69 ? 0.038 4.637 -3.018 1 93.88 69 GLY B N 1
ATOM 2000 C CA . GLY B 1 69 ? 0.345 3.232 -2.801 1 93.88 69 GLY B CA 1
ATOM 2001 C C . GLY B 1 69 ? 1.738 2.85 -3.262 1 93.88 69 GLY B C 1
ATOM 2002 O O . GLY B 1 69 ? 1.914 1.849 -3.961 1 93.88 69 GLY B O 1
ATOM 2003 N N . HIS B 1 70 ? 2.791 3.572 -3.029 1 94.44 70 HIS B N 1
ATOM 2004 C CA . HIS B 1 70 ? 4.168 3.123 -3.197 1 94.44 70 HIS B CA 1
ATOM 2005 C C . HIS B 1 70 ? 4.723 2.545 -1.897 1 94.44 70 HIS B C 1
ATOM 2007 O O . HIS B 1 70 ? 4.387 3.02 -0.81 1 94.44 70 HIS B O 1
ATOM 2013 N N . VAL B 1 71 ? 5.594 1.596 -2.045 1 95.12 71 VAL B N 1
ATOM 2014 C CA . VAL B 1 71 ? 6.07 0.763 -0.944 1 95.12 71 VAL B CA 1
ATOM 2015 C C . VAL B 1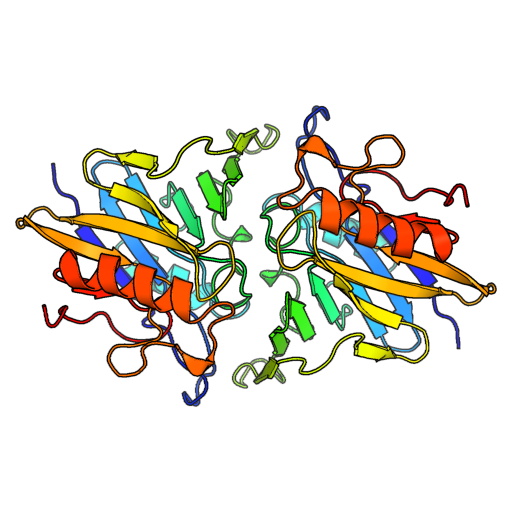 71 ? 6.77 1.632 0.097 1 95.12 71 VAL B C 1
ATOM 2017 O O . VAL B 1 71 ? 6.707 1.35 1.296 1 95.12 71 VAL B O 1
ATOM 2020 N N . ASP B 1 72 ? 7.438 2.67 -0.296 1 96.25 72 ASP B N 1
ATOM 2021 C CA . ASP B 1 72 ? 8.211 3.488 0.632 1 96.25 72 ASP B CA 1
ATOM 2022 C C . ASP B 1 72 ? 7.316 4.496 1.351 1 96.25 72 ASP B C 1
ATOM 2024 O O . ASP B 1 72 ? 7.797 5.301 2.15 1 96.25 72 ASP B O 1
ATOM 2028 N N . HIS B 1 73 ? 6.004 4.418 1.181 1 97.69 73 HIS B N 1
ATOM 2029 C CA . HIS B 1 73 ? 5.086 5.344 1.834 1 97.69 73 HIS B CA 1
ATOM 2030 C C . HIS B 1 73 ? 4.055 4.598 2.674 1 97.69 73 HIS B C 1
ATOM 2032 O O . HIS B 1 73 ? 3.379 5.199 3.512 1 97.69 73 HIS B O 1
ATOM 2038 N N . CYS B 1 74 ? 3.867 3.289 2.529 1 97.19 74 CYS B N 1
ATOM 2039 C CA . CYS B 1 74 ? 2.68 2.674 3.113 1 97.19 74 CYS B CA 1
ATOM 2040 C C . CYS B 1 74 ? 3.029 1.355 3.795 1 97.19 74 CYS B C 1
ATOM 2042 O O . CYS B 1 74 ? 2.139 0.571 4.129 1 97.19 74 CYS B O 1
ATOM 2044 N N . ALA B 1 75 ? 4.23 1.067 4.125 1 96.88 75 ALA B N 1
ATOM 2045 C CA . ALA B 1 75 ? 4.645 -0.31 4.379 1 96.88 75 ALA B CA 1
ATOM 2046 C C . ALA B 1 75 ? 4.48 -0.669 5.855 1 96.88 75 ALA B C 1
ATOM 2048 O O . ALA B 1 75 ? 4.566 -1.842 6.227 1 96.88 75 ALA B O 1
ATOM 2049 N N . ASN B 1 76 ? 4.195 0.289 6.742 1 97.75 76 ASN B N 1
ATOM 2050 C CA . ASN B 1 76 ? 4.215 0.008 8.172 1 97.75 76 ASN B CA 1
ATOM 2051 C C . ASN B 1 76 ? 2.818 0.108 8.781 1 97.75 76 ASN B C 1
ATOM 2053 O O . ASN B 1 76 ? 2.666 0.529 9.93 1 97.75 76 ASN B O 1
ATOM 2057 N N . LEU B 1 77 ? 1.829 -0.251 8.078 1 97.31 77 LEU B N 1
ATOM 2058 C CA . LEU B 1 77 ? 0.442 -0.101 8.508 1 97.31 77 LEU B CA 1
ATOM 2059 C C . LEU B 1 77 ? 0.129 -1.024 9.68 1 97.31 77 LEU B C 1
ATOM 2061 O O . LEU B 1 77 ? -0.685 -0.685 10.539 1 97.31 77 LEU B O 1
ATOM 2065 N N . LEU B 1 78 ? 0.808 -2.113 9.758 1 95.06 78 LEU B N 1
ATOM 2066 C CA . LEU B 1 78 ? 0.578 -3.098 10.805 1 95.06 78 LEU B CA 1
ATOM 2067 C C . LEU B 1 78 ? 0.929 -2.521 12.18 1 95.06 78 LEU B C 1
ATOM 2069 O O . LEU B 1 78 ? 0.474 -3.029 13.203 1 95.06 78 LEU B O 1
ATOM 2073 N N . LEU B 1 79 ? 1.721 -1.493 12.242 1 96.56 79 LEU B N 1
ATOM 2074 C CA . LEU B 1 79 ? 2.166 -0.898 13.492 1 96.56 79 LEU B CA 1
ATOM 2075 C C . LEU B 1 79 ? 1.044 -0.094 14.141 1 96.56 79 LEU B C 1
ATOM 2077 O O . LEU B 1 79 ? 1.138 0.278 15.312 1 96.56 79 LEU B O 1
ATOM 2081 N N . PHE B 1 80 ? -0.029 0.13 13.391 1 96.44 80 PHE B N 1
ATOM 2082 C CA . PHE B 1 80 ? -1.089 1.014 13.859 1 96.44 80 PHE B CA 1
ATOM 2083 C C . PHE B 1 80 ? -2.443 0.319 13.789 1 96.44 80 PHE B C 1
ATOM 2085 O O . PHE B 1 80 ? -3.379 0.83 13.172 1 96.44 80 PHE B O 1
ATOM 2092 N N . PRO B 1 81 ? -2.582 -0.711 14.516 1 91.75 81 PRO B N 1
ATOM 2093 C CA . PRO B 1 81 ? -3.742 -1.591 14.367 1 91.75 81 PRO B CA 1
ATOM 2094 C C . PRO B 1 81 ? -5.043 -0.941 14.836 1 91.75 81 PRO B C 1
ATOM 2096 O O . PRO B 1 81 ? -6.129 -1.414 14.5 1 91.75 81 PRO B O 1
ATOM 2099 N N . PHE B 1 82 ? -4.969 0.116 15.57 1 92.75 82 PHE B N 1
ATOM 2100 C CA . PHE B 1 82 ? -6.184 0.688 16.141 1 92.75 82 PHE B CA 1
ATOM 2101 C C . PHE B 1 82 ? -6.531 2.01 15.469 1 92.75 82 PHE B C 1
ATOM 2103 O O . PHE B 1 82 ? -7.484 2.682 15.867 1 92.75 82 PHE B O 1
ATOM 2110 N N . SER B 1 83 ? -5.758 2.377 14.508 1 96.94 83 SER B N 1
ATOM 2111 C CA . SER B 1 83 ? -5.988 3.625 13.789 1 96.94 83 SER B CA 1
ATOM 2112 C C . SER B 1 83 ? -7.004 3.434 12.664 1 96.94 83 SER B C 1
ATOM 2114 O O . SER B 1 83 ? -7.16 2.328 12.148 1 96.94 83 SER B O 1
ATOM 2116 N N . THR B 1 84 ? -7.766 4.453 12.391 1 97.44 84 THR B N 1
ATOM 2117 C CA . THR B 1 84 ? -8.461 4.52 11.109 1 97.44 84 THR B CA 1
ATOM 2118 C C . THR B 1 84 ? -7.473 4.766 9.977 1 97.44 84 THR B C 1
ATOM 2120 O O . THR B 1 84 ? -6.688 5.715 10.023 1 97.44 84 THR B O 1
ATOM 2123 N N . ILE B 1 85 ? -7.492 3.902 9.008 1 98.12 85 ILE B N 1
ATOM 2124 C CA . ILE B 1 85 ? -6.57 4.023 7.887 1 98.12 85 ILE B CA 1
ATOM 2125 C C . ILE B 1 85 ? -7.305 4.586 6.672 1 98.12 85 ILE B C 1
ATOM 2127 O O . ILE B 1 85 ? -8.383 4.102 6.312 1 98.12 85 ILE B O 1
ATOM 2131 N N . ILE B 1 86 ? -6.762 5.605 6.105 1 98.19 86 ILE B N 1
ATOM 2132 C CA . ILE B 1 86 ? -7.273 6.211 4.879 1 98.19 86 ILE B CA 1
ATOM 2133 C C . ILE B 1 86 ? -6.246 6.059 3.762 1 98.19 86 ILE B C 1
ATOM 2135 O O . ILE B 1 86 ? -5.121 6.547 3.877 1 98.19 86 ILE B O 1
ATOM 2139 N N . MET B 1 87 ? -6.555 5.379 2.76 1 97 87 MET B N 1
ATOM 2140 C CA . MET B 1 87 ? -5.719 5.137 1.586 1 97 87 MET B CA 1
ATOM 2141 C C . MET B 1 87 ? -6.559 5.105 0.315 1 97 87 MET B C 1
ATOM 2143 O O . MET B 1 87 ? -7.527 4.344 0.225 1 97 87 MET B O 1
ATOM 2147 N N . ASP B 1 88 ? -6.109 5.938 -0.638 1 93.12 88 ASP B N 1
ATOM 2148 C CA . ASP B 1 88 ? -6.984 6.164 -1.782 1 93.12 88 ASP B CA 1
ATOM 2149 C C . ASP B 1 88 ? -8.375 6.613 -1.329 1 93.12 88 ASP B C 1
ATOM 2151 O O . ASP B 1 88 ? -8.5 7.586 -0.578 1 93.12 88 ASP B O 1
ATOM 2155 N N . SER B 1 89 ? -9.453 5.898 -1.676 1 93.88 89 SER B N 1
ATOM 2156 C CA . SER B 1 89 ? -10.789 6.262 -1.225 1 93.88 89 SER B CA 1
ATOM 2157 C C . SER B 1 89 ? -11.234 5.387 -0.06 1 93.88 89 SER B C 1
ATOM 2159 O O . SER B 1 89 ? -12.328 5.578 0.488 1 93.88 89 SER B O 1
ATOM 2161 N N . ASP B 1 90 ? -10.305 4.453 0.359 1 93.56 90 ASP B N 1
ATOM 2162 C CA . ASP B 1 90 ? -10.68 3.486 1.389 1 93.56 90 ASP B CA 1
ATOM 2163 C C . ASP B 1 90 ? -10.578 4.102 2.781 1 93.56 90 ASP B C 1
ATOM 2165 O O . ASP B 1 90 ? -9.625 4.828 3.074 1 93.56 90 ASP B O 1
ATOM 2169 N N . PHE B 1 91 ? -11.586 3.908 3.553 1 94.75 91 PHE B N 1
ATOM 2170 C CA . PHE B 1 91 ? -11.672 4.258 4.965 1 94.75 91 PHE B CA 1
ATOM 2171 C C . PHE B 1 91 ? -11.914 3.016 5.816 1 94.75 91 PHE B C 1
ATOM 2173 O O . PHE B 1 91 ? -13.016 2.455 5.805 1 94.75 91 PHE B O 1
ATOM 2180 N N . VAL B 1 92 ? -10.805 2.59 6.59 1 95.69 92 VAL B N 1
ATOM 2181 C CA . VAL B 1 92 ? -10.883 1.278 7.227 1 95.69 92 VAL B CA 1
ATOM 2182 C C . VAL B 1 92 ? -10.492 1.391 8.695 1 95.69 92 VAL B C 1
ATOM 2184 O O . VAL B 1 92 ? -9.547 2.104 9.039 1 95.69 92 VAL B O 1
ATOM 2187 N N . LYS B 1 93 ? -11.219 0.721 9.547 1 93.69 93 LYS B N 1
ATOM 2188 C CA . LYS B 1 93 ? -10.867 0.681 10.961 1 93.69 93 LYS B CA 1
ATOM 2189 C C . LYS B 1 93 ? -11.375 -0.599 11.617 1 93.69 93 LYS B C 1
ATOM 2191 O O . LYS B 1 93 ? -12.297 -1.241 11.109 1 93.69 93 LYS B O 1
ATOM 2196 N N . LYS B 1 94 ? -10.625 -0.876 12.641 1 91.12 94 LYS B N 1
ATOM 2197 C CA . LYS B 1 94 ? -11.125 -1.923 13.523 1 91.12 94 LYS B CA 1
ATOM 2198 C C . LYS B 1 94 ? -11.602 -1.341 14.859 1 91.12 94 LYS B C 1
ATOM 2200 O O . LYS B 1 94 ? -10.836 -0.667 15.547 1 91.12 94 LYS B O 1
ATOM 2205 N N . GLN B 1 95 ? -12.891 -1.62 15.18 1 85.25 95 GLN B N 1
ATOM 2206 C CA . GLN B 1 95 ? -13.5 -1.03 16.359 1 85.25 95 GLN B CA 1
ATOM 2207 C C . GLN B 1 95 ? -12.906 -1.623 17.641 1 85.25 95 GLN B C 1
ATOM 2209 O O . GLN B 1 95 ? -12.844 -0.952 18.672 1 85.25 95 GLN B O 1
ATOM 2214 N N . SER B 1 96 ? -12.656 -2.867 17.594 1 83.94 96 SER B N 1
ATOM 2215 C CA . SER B 1 96 ? -12.023 -3.594 18.688 1 83.94 96 SER B CA 1
ATOM 2216 C C . SER B 1 96 ? -11.234 -4.793 18.172 1 83.94 96 SER B C 1
ATOM 2218 O O . SER B 1 96 ? -11.359 -5.168 17 1 83.94 96 SER B O 1
ATOM 2220 N N . ARG B 1 97 ? -10.477 -5.246 19 1 81.19 97 ARG B N 1
ATOM 2221 C CA . ARG B 1 97 ? -9.641 -6.391 18.625 1 81.19 97 ARG B CA 1
ATOM 2222 C C . ARG B 1 97 ? -10.492 -7.547 18.125 1 81.19 97 ARG B C 1
ATOM 2224 O O . ARG B 1 97 ? -10.062 -8.312 17.25 1 81.19 97 ARG B O 1
ATOM 2231 N N . HIS B 1 98 ? -11.703 -7.625 18.594 1 85 98 HIS B N 1
ATOM 2232 C CA . HIS B 1 98 ? -12.516 -8.797 18.297 1 85 98 HIS B CA 1
ATOM 2233 C C . HIS B 1 98 ? -13.539 -8.484 17.203 1 85 98 HIS B C 1
ATOM 2235 O O . HIS B 1 98 ? -14.227 -9.383 16.719 1 85 98 HIS B O 1
ATOM 2241 N N . ALA B 1 99 ? -13.633 -7.281 16.797 1 88.44 99 ALA B N 1
ATOM 2242 C CA . ALA B 1 99 ? -14.594 -6.895 15.766 1 88.44 99 ALA B CA 1
ATOM 2243 C C . ALA B 1 99 ? -13.969 -7.004 14.375 1 88.44 99 ALA B C 1
ATOM 2245 O O . ALA B 1 99 ? -12.758 -6.832 14.211 1 88.44 99 ALA B O 1
ATOM 2246 N N . PRO B 1 100 ? -14.812 -7.328 13.453 1 90.31 100 PRO B N 1
ATOM 2247 C CA . PRO B 1 100 ? -14.297 -7.262 12.086 1 90.31 100 PRO B CA 1
ATOM 2248 C C . PRO B 1 100 ? -13.953 -5.836 11.656 1 90.31 100 PRO B C 1
ATOM 2250 O O . PRO B 1 100 ? -14.516 -4.875 12.188 1 90.31 100 PRO B O 1
ATOM 2253 N N . PRO B 1 101 ? -12.977 -5.797 10.766 1 91.06 101 PRO B N 1
ATOM 2254 C CA . PRO B 1 101 ? -12.711 -4.453 10.25 1 91.06 101 PRO B CA 1
ATOM 2255 C C . PRO B 1 101 ? -13.922 -3.842 9.547 1 91.06 101 PRO B C 1
ATOM 2257 O O . PRO B 1 101 ? -14.656 -4.547 8.852 1 91.06 101 PRO B O 1
ATOM 2260 N N . ASP B 1 102 ? -14.094 -2.57 9.781 1 90.62 102 ASP B N 1
ATOM 2261 C CA . ASP B 1 102 ? -15.109 -1.793 9.078 1 90.62 102 ASP B CA 1
ATOM 2262 C C . ASP B 1 102 ? -14.523 -1.079 7.867 1 90.62 102 ASP B C 1
ATOM 2264 O O . ASP B 1 102 ? -13.594 -0.276 8 1 90.62 102 ASP B O 1
ATOM 2268 N N . TYR B 1 103 ? -15.047 -1.435 6.723 1 91.38 103 TYR B N 1
ATOM 2269 C CA . TYR B 1 103 ? -14.586 -0.82 5.484 1 91.38 103 TYR B CA 1
ATOM 2270 C C . TYR B 1 103 ? -15.656 0.097 4.902 1 91.38 103 TYR B C 1
ATOM 2272 O O . TYR B 1 103 ? -16.844 -0.257 4.867 1 91.38 103 TYR B O 1
ATOM 2280 N N . SER B 1 104 ? -15.234 1.293 4.586 1 91.12 104 SER B N 1
ATOM 2281 C CA . SER B 1 104 ? -16.078 2.232 3.846 1 91.12 104 SER B CA 1
ATOM 2282 C C . SER B 1 104 ? -15.25 3.025 2.834 1 91.12 104 SER B C 1
ATOM 2284 O O . SER B 1 104 ? -14.031 2.875 2.766 1 91.12 104 SER B O 1
ATOM 2286 N N . THR B 1 105 ? -15.945 3.74 1.938 1 90.81 105 THR B N 1
ATOM 2287 C CA . THR B 1 105 ? -15.266 4.531 0.917 1 90.81 105 THR B CA 1
ATOM 2288 C C . THR B 1 105 ? -15.641 6.004 1.034 1 90.81 105 THR B C 1
ATOM 2290 O O . THR B 1 105 ? -16.797 6.336 1.296 1 90.81 105 THR B O 1
ATOM 2293 N N . ILE B 1 106 ? -14.633 6.859 0.962 1 94.12 106 ILE B N 1
ATOM 2294 C CA . ILE B 1 106 ? -14.891 8.289 0.856 1 94.12 106 ILE B CA 1
ATOM 2295 C C . ILE B 1 106 ? -15.531 8.602 -0.494 1 94.12 106 ILE B C 1
ATOM 2297 O O . ILE B 1 106 ? -14.93 8.352 -1.544 1 94.12 106 ILE B O 1
ATOM 2301 N N . GLU B 1 107 ? -16.672 9.141 -0.516 1 92.19 107 GLU B N 1
ATOM 2302 C CA . GLU B 1 107 ? -17.469 9.305 -1.729 1 92.19 107 GLU B CA 1
ATOM 2303 C C . GLU B 1 107 ? -17.109 10.594 -2.453 1 92.19 107 GLU B C 1
ATOM 2305 O O . GLU B 1 107 ? -17.25 10.688 -3.674 1 92.19 107 GLU B O 1
ATOM 2310 N N . GLU B 1 108 ? -16.688 11.562 -1.597 1 95.88 108 GLU B N 1
ATOM 2311 C CA . GLU B 1 108 ? -16.438 12.867 -2.191 1 95.88 108 GLU B CA 1
ATOM 2312 C C . GLU B 1 108 ? -15.164 13.492 -1.619 1 95.88 108 GLU B C 1
ATOM 2314 O O . GLU B 1 108 ? -14.906 13.406 -0.417 1 95.88 108 GLU B O 1
ATOM 2319 N N . PHE B 1 109 ? -14.406 14.078 -2.555 1 97.19 109 PHE B N 1
ATOM 2320 C CA . PHE B 1 109 ? -13.234 14.875 -2.201 1 97.19 109 PHE B CA 1
ATOM 2321 C C . PHE B 1 109 ? -13.406 16.328 -2.635 1 97.19 109 PHE B C 1
ATOM 2323 O O . PHE B 1 109 ? -14.047 16.594 -3.652 1 97.19 109 PHE B O 1
ATOM 2330 N N . PRO B 1 110 ? -12.922 17.328 -1.931 1 98.06 110 PRO B N 1
ATOM 2331 C CA . PRO B 1 110 ? -12.102 17.156 -0.731 1 98.06 110 PRO B CA 1
ATOM 2332 C C . PRO B 1 110 ? -12.906 16.641 0.461 1 98.06 110 PRO B C 1
ATOM 2334 O O . PRO B 1 110 ? -14.094 16.953 0.593 1 98.06 110 PRO B O 1
ATOM 2337 N N . PHE B 1 111 ? -12.297 15.828 1.322 1 98.38 111 PHE B N 1
ATOM 2338 C CA . PHE B 1 111 ? -12.891 15.242 2.52 1 98.38 111 PHE B CA 1
ATOM 2339 C C . PHE B 1 111 ? -12.43 15.992 3.768 1 98.38 111 PHE B C 1
ATOM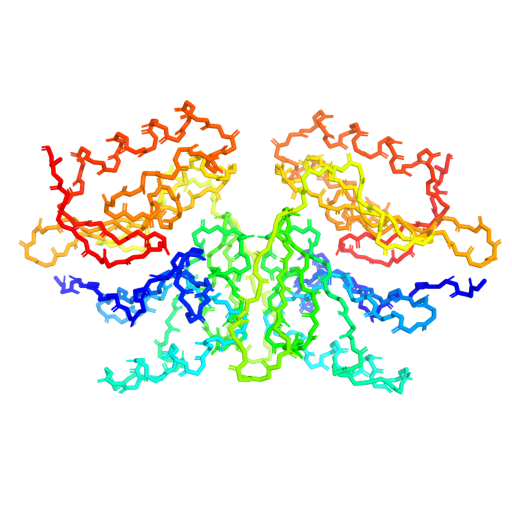 2341 O O . PHE B 1 111 ? -11.234 16.078 4.043 1 98.38 111 PHE B O 1
ATOM 2348 N N . GLN B 1 112 ? -13.312 16.516 4.496 1 97.94 112 GLN B N 1
ATOM 2349 C CA . GLN B 1 112 ? -13.008 17.266 5.711 1 97.94 112 GLN B CA 1
ATOM 2350 C C . GLN B 1 112 ? -12.898 16.344 6.918 1 97.94 112 GLN B C 1
ATOM 2352 O O . GLN B 1 112 ? -13.914 15.977 7.523 1 97.94 112 GLN B O 1
ATOM 2357 N N . LEU B 1 113 ? -11.703 16.016 7.352 1 97.12 113 LEU B N 1
ATOM 2358 C CA . LEU B 1 113 ? -11.484 15.117 8.477 1 97.12 113 LEU B CA 1
ATOM 2359 C C . LEU B 1 113 ? -11.758 15.828 9.805 1 97.12 113 LEU B C 1
ATOM 2361 O O . LEU B 1 113 ? -12.273 15.219 10.742 1 97.12 113 LEU B O 1
ATOM 2365 N N . SER B 1 114 ? -11.391 17.094 9.891 1 96.12 114 SER B N 1
ATOM 2366 C CA . SER B 1 114 ? -11.664 18.016 10.992 1 96.12 114 SER B CA 1
ATOM 2367 C C . SER B 1 114 ? -11.734 19.453 10.5 1 96.12 114 SER B C 1
ATOM 2369 O O . SER B 1 114 ? -11.547 19.734 9.312 1 96.12 114 SER B O 1
ATOM 2371 N N . GLU B 1 115 ? -11.953 20.344 11.406 1 94.19 115 GLU B N 1
ATOM 2372 C CA . GLU B 1 115 ? -12.039 21.75 11.039 1 94.19 115 GLU B CA 1
ATOM 2373 C C . GLU B 1 115 ? -10.742 22.234 10.398 1 94.19 115 GLU B C 1
ATOM 2375 O O . GLU B 1 115 ? -10.766 23.094 9.516 1 94.19 115 GLU B O 1
ATOM 2380 N N . ASN B 1 116 ? -9.602 21.625 10.75 1 97 116 ASN B N 1
ATOM 2381 C CA . ASN B 1 116 ? -8.305 22.156 10.352 1 97 116 ASN B CA 1
ATOM 2382 C C . ASN B 1 116 ? -7.598 21.219 9.375 1 97 116 ASN B C 1
ATOM 2384 O O . ASN B 1 116 ? -6.512 21.516 8.883 1 97 116 ASN B O 1
ATOM 2388 N N . ILE B 1 117 ? -8.219 20.078 9.102 1 98.19 117 ILE B N 1
ATOM 2389 C CA . ILE B 1 117 ? -7.52 19.078 8.297 1 98.19 117 ILE B CA 1
ATOM 2390 C C . ILE B 1 117 ? -8.422 18.609 7.16 1 98.19 117 ILE B C 1
ATOM 2392 O O . ILE B 1 117 ? -9.5 18.062 7.406 1 98.19 117 ILE B O 1
ATOM 2396 N N . LYS B 1 118 ? -7.984 18.875 5.996 1 98.38 118 LYS B N 1
ATOM 2397 C CA . LYS B 1 118 ? -8.688 18.5 4.773 1 98.38 118 LYS B CA 1
ATOM 2398 C C . LYS B 1 118 ? -7.844 17.562 3.916 1 98.38 118 LYS B C 1
ATOM 2400 O O . LYS B 1 118 ? -6.637 17.766 3.773 1 98.38 118 LYS B O 1
ATOM 2405 N N . ILE B 1 119 ? -8.508 16.531 3.379 1 98.81 119 ILE B N 1
ATOM 2406 C CA . ILE B 1 119 ? -7.848 15.594 2.475 1 98.81 119 ILE B CA 1
ATOM 2407 C C . ILE B 1 119 ? -8.336 15.82 1.047 1 98.81 119 ILE B C 1
ATOM 2409 O O . ILE B 1 119 ? -9.539 15.828 0.791 1 98.81 119 ILE B O 1
ATOM 2413 N N . HIS B 1 120 ? -7.406 16.078 0.153 1 98.75 120 HIS B N 1
ATOM 2414 C CA . HIS B 1 120 ? -7.703 16.188 -1.271 1 98.75 120 HIS B CA 1
ATOM 2415 C C . HIS B 1 120 ? -7.266 14.93 -2.018 1 98.75 120 HIS B C 1
ATOM 2417 O O . HIS B 1 120 ? -6.375 14.211 -1.559 1 98.75 120 HIS B O 1
ATOM 2423 N N . LYS B 1 121 ? -7.965 14.641 -3.016 1 97.81 121 LYS B N 1
ATOM 2424 C CA . LYS B 1 121 ? -7.527 13.625 -3.969 1 97.81 121 LYS B CA 1
ATOM 2425 C C . LYS B 1 121 ? -7.078 14.266 -5.281 1 97.81 121 LYS B C 1
ATOM 2427 O O . LYS B 1 121 ? -7.891 14.852 -6 1 97.81 121 LYS B O 1
ATOM 2432 N N . LEU B 1 122 ? -5.863 14.227 -5.52 1 98.25 122 LEU B N 1
ATOM 2433 C CA . LEU B 1 122 ? -5.227 14.789 -6.703 1 98.25 122 LEU B CA 1
ATOM 2434 C C . LEU B 1 122 ? -4.617 13.688 -7.566 1 98.25 122 LEU B C 1
ATOM 2436 O O . LEU B 1 122 ? -4.965 12.508 -7.41 1 98.25 122 LEU B O 1
ATOM 2440 N N . ARG B 1 123 ? -3.938 14.094 -8.617 1 96.31 123 ARG B N 1
ATOM 2441 C CA . ARG B 1 123 ? -3.316 13.141 -9.531 1 96.31 123 ARG B CA 1
ATOM 2442 C C . ARG B 1 123 ? -2.023 13.711 -10.109 1 96.31 123 ARG B C 1
ATOM 2444 O O . ARG B 1 123 ? -1.76 14.906 -10 1 96.31 123 ARG B O 1
ATOM 2451 N N . GLY B 1 124 ? -1.256 12.82 -10.656 1 97.69 124 GLY B N 1
ATOM 2452 C CA . GLY B 1 124 ? -0.053 13.234 -11.359 1 97.69 124 GLY B CA 1
ATOM 2453 C C . GLY B 1 124 ? 1.133 12.32 -11.102 1 97.69 124 GLY B C 1
ATOM 2454 O O . GLY B 1 124 ? 1.742 11.805 -12.047 1 97.69 124 GLY B O 1
ATOM 2455 N N . HIS B 1 125 ? 1.545 12.195 -9.797 1 97.44 125 HIS B N 1
ATOM 2456 C CA . HIS B 1 125 ? 2.58 11.219 -9.484 1 97.44 125 HIS B CA 1
ATOM 2457 C C . HIS B 1 125 ? 2.078 9.797 -9.703 1 97.44 125 HIS B C 1
ATOM 2459 O O . HIS B 1 125 ? 2.758 8.984 -10.336 1 97.44 125 HIS B O 1
ATOM 2465 N N . THR B 1 126 ? 0.981 9.578 -9.164 1 95.31 126 THR B N 1
ATOM 2466 C CA . THR B 1 126 ? 0.167 8.406 -9.492 1 95.31 126 THR B CA 1
ATOM 2467 C C . THR B 1 126 ? -1.219 8.836 -9.969 1 95.31 126 THR B C 1
ATOM 2469 O O . THR B 1 126 ? -1.474 10.023 -10.172 1 95.31 126 THR B O 1
ATOM 2472 N N . HIS B 1 127 ? -2.047 7.867 -10.219 1 92.5 127 HIS B N 1
ATOM 2473 C CA . HIS B 1 127 ? -3.396 8.195 -10.664 1 92.5 127 HIS B CA 1
ATOM 2474 C C . HIS B 1 127 ? -4.309 8.508 -9.484 1 92.5 127 HIS B C 1
ATOM 2476 O O . HIS B 1 127 ? -5.461 8.906 -9.672 1 92.5 127 HIS B O 1
ATOM 2482 N N . SER B 1 128 ? -3.848 8.297 -8.32 1 93.31 128 SER B N 1
ATOM 2483 C CA . SER B 1 128 ? -4.562 8.594 -7.086 1 93.31 128 SER B CA 1
ATOM 2484 C C . SER B 1 128 ? -3.609 9.062 -5.992 1 93.31 128 SER B C 1
ATOM 2486 O O . SER B 1 128 ? -3.012 8.25 -5.289 1 93.31 128 SER B O 1
ATOM 2488 N N . ASP B 1 129 ? -3.443 10.32 -5.828 1 97.94 129 ASP B N 1
ATOM 2489 C CA . ASP B 1 129 ? -2.543 10.945 -4.863 1 97.94 129 ASP B CA 1
ATOM 2490 C C . ASP B 1 129 ? -3.32 11.758 -3.83 1 97.94 129 ASP B C 1
ATOM 2492 O O . ASP B 1 129 ? -4 12.727 -4.176 1 97.94 129 ASP B O 1
ATOM 2496 N N . LEU B 1 130 ? -3.215 11.398 -2.605 1 98.69 130 LEU B N 1
ATOM 2497 C CA . LEU B 1 130 ? -3.869 12.18 -1.558 1 98.69 130 LEU B CA 1
ATOM 2498 C C . LEU B 1 130 ? -2.969 13.312 -1.084 1 98.69 130 LEU B C 1
ATOM 2500 O O . LEU B 1 130 ? -1.755 13.141 -0.957 1 98.69 130 LEU B O 1
ATOM 2504 N N . LEU B 1 131 ? -3.545 14.438 -0.898 1 98.88 131 LEU B N 1
ATOM 2505 C CA . LEU B 1 131 ? -2.939 15.633 -0.312 1 98.88 131 LEU B CA 1
ATOM 2506 C C . LEU B 1 131 ? -3.613 15.992 1.009 1 98.88 131 LEU B C 1
ATOM 2508 O O . LEU B 1 131 ? -4.84 16.062 1.083 1 98.88 131 LEU B O 1
ATOM 2512 N N . VAL B 1 132 ? -2.834 16.172 2.053 1 98.94 132 VAL B N 1
ATOM 2513 C CA . VAL B 1 132 ? -3.395 16.562 3.342 1 98.94 132 VAL B CA 1
ATOM 2514 C C . VAL B 1 132 ? -3.119 18.047 3.6 1 98.94 132 VAL B C 1
ATOM 2516 O O . VAL B 1 132 ? -1.962 18.453 3.688 1 98.94 132 VAL B O 1
ATOM 2519 N N . GLU B 1 133 ? -4.133 18.812 3.652 1 98.81 133 GLU B N 1
ATOM 2520 C CA . GLU B 1 133 ? -4.082 20.234 3.943 1 98.81 133 GLU B CA 1
ATOM 2521 C C . GLU B 1 133 ? -4.367 20.516 5.418 1 98.81 133 GLU B C 1
ATOM 2523 O O . GLU B 1 133 ? -5.43 20.141 5.93 1 98.81 133 GLU B O 1
ATOM 2528 N N . ILE B 1 134 ? -3.414 21.156 6.082 1 98.62 134 ILE B N 1
ATOM 2529 C CA . ILE B 1 134 ? -3.506 21.391 7.52 1 98.62 134 ILE B CA 1
ATOM 2530 C C . ILE B 1 134 ? -3.475 22.891 7.793 1 98.62 134 ILE B C 1
ATOM 2532 O O . ILE B 1 134 ? -2.486 23.562 7.488 1 98.62 134 ILE B O 1
ATOM 2536 N N . PHE B 1 135 ? -4.535 23.422 8.297 1 97.69 135 PHE B N 1
ATOM 2537 C CA . PHE B 1 135 ? -4.598 24.812 8.758 1 97.69 135 PHE B CA 1
ATOM 2538 C C . PHE B 1 135 ? -4.105 24.922 10.195 1 97.69 135 PHE B C 1
ATOM 2540 O O . PHE B 1 135 ? -4.816 24.531 11.125 1 97.69 135 PHE B O 1
ATOM 2547 N N . GLU B 1 136 ? -2.961 25.484 10.375 1 97.06 136 GLU B N 1
ATOM 2548 C CA . GLU B 1 136 ? -2.307 25.469 11.68 1 97.06 136 GLU B CA 1
ATOM 2549 C C . GLU B 1 136 ? -2.777 26.641 12.547 1 97.06 136 GLU B C 1
ATOM 2551 O O . GLU B 1 136 ? -3.373 27.594 12.039 1 97.06 136 GLU B O 1
ATOM 2556 N N . GLU B 1 137 ? -2.49 26.547 13.789 1 93.25 137 GLU B N 1
ATOM 2557 C CA . GLU B 1 137 ? -2.953 27.516 14.789 1 93.25 137 GLU B CA 1
ATOM 2558 C C . GLU B 1 137 ? -2.381 28.906 14.523 1 93.25 137 GLU B C 1
ATOM 2560 O O . GLU B 1 137 ? -3.021 29.906 14.82 1 93.25 137 GLU B O 1
ATOM 2565 N N . ASP B 1 138 ? -1.249 28.984 13.93 1 93.56 138 ASP B N 1
ATOM 2566 C CA . ASP B 1 138 ? -0.603 30.266 13.711 1 93.56 138 ASP B CA 1
ATOM 2567 C C . ASP B 1 138 ? -1.124 30.938 12.438 1 93.56 138 ASP B C 1
ATOM 2569 O O . ASP B 1 138 ? -0.642 32 12.047 1 93.56 138 ASP B O 1
ATOM 2573 N N . GLY B 1 139 ? -2.059 30.297 11.773 1 95 139 GLY B N 1
ATOM 2574 C CA . GLY B 1 139 ? -2.676 30.875 10.586 1 95 139 GLY B CA 1
ATOM 2575 C C . GLY B 1 139 ? -2.062 30.375 9.289 1 95 139 GLY B C 1
ATOM 2576 O O . GLY B 1 139 ? -2.576 30.641 8.203 1 95 139 GLY B O 1
ATOM 2577 N N . SER B 1 140 ? -1.015 29.562 9.43 1 97.12 140 SER B N 1
ATOM 2578 C CA . SER B 1 140 ? -0.352 29.047 8.234 1 97.12 140 SER B CA 1
ATOM 2579 C C . SER B 1 140 ? -1.025 27.781 7.723 1 97.12 140 SER B C 1
ATOM 2581 O O . SER B 1 140 ? -1.721 27.094 8.477 1 97.12 140 SER B O 1
ATOM 2583 N N . THR B 1 141 ? -0.86 27.562 6.461 1 98 141 THR B N 1
ATOM 2584 C CA . THR B 1 141 ? -1.312 26.328 5.832 1 98 141 THR B CA 1
ATOM 2585 C C . THR B 1 141 ? -0.125 25.438 5.477 1 98 141 THR B C 1
ATOM 2587 O O . THR B 1 141 ? 0.76 25.844 4.719 1 98 141 THR B O 1
ATOM 2590 N N . THR B 1 142 ? -0.072 24.266 6.098 1 98.69 142 THR B N 1
ATOM 2591 C CA . THR B 1 142 ? 0.917 23.266 5.727 1 98.69 142 THR B CA 1
ATOM 2592 C C . THR B 1 142 ? 0.275 22.156 4.902 1 98.69 142 THR B C 1
ATOM 2594 O O . THR B 1 142 ? -0.818 21.688 5.227 1 98.69 142 THR B O 1
ATOM 2597 N N . MET B 1 143 ? 0.946 21.781 3.797 1 98.81 143 MET B N 1
ATOM 2598 C CA . MET B 1 143 ? 0.458 20.688 2.967 1 98.81 143 MET B CA 1
ATOM 2599 C C . MET B 1 143 ? 1.458 19.531 2.943 1 98.81 143 MET B C 1
ATOM 2601 O O . MET B 1 143 ? 2.637 19.734 2.648 1 98.81 143 MET B O 1
ATOM 2605 N N . VAL B 1 144 ? 1.013 18.344 3.344 1 98.88 144 VAL B N 1
ATOM 2606 C CA . VAL B 1 144 ? 1.771 17.109 3.189 1 98.88 144 VAL B CA 1
ATOM 2607 C C . VAL B 1 144 ? 1.401 16.438 1.869 1 98.88 144 VAL B C 1
ATOM 2609 O O . VAL B 1 144 ? 0.292 15.914 1.718 1 98.88 144 VAL B O 1
ATOM 2612 N N . CYS B 1 145 ? 2.326 16.391 0.943 1 98.06 145 CYS B N 1
ATOM 2613 C CA . CYS B 1 145 ? 1.907 16.219 -0.444 1 98.06 145 CYS B CA 1
ATOM 2614 C C . CYS B 1 145 ? 2.371 14.875 -0.995 1 98.06 145 CYS B C 1
ATOM 2616 O O . CYS B 1 145 ? 2.086 14.539 -2.146 1 98.06 145 CYS B O 1
ATOM 2618 N N . GLY B 1 146 ? 3.01 14.039 -0.161 1 98.19 146 GLY B N 1
ATOM 2619 C CA . GLY B 1 146 ? 3.605 12.852 -0.754 1 98.19 146 GLY B CA 1
ATOM 2620 C C . GLY B 1 146 ? 4.504 13.164 -1.938 1 98.19 146 GLY B C 1
ATOM 2621 O O . GLY B 1 146 ? 5.301 14.094 -1.888 1 98.19 146 GLY B O 1
ATOM 2622 N N . ASP B 1 147 ? 4.34 12.383 -3.01 1 98.06 147 ASP B N 1
ATOM 2623 C CA . ASP B 1 147 ? 5.281 12.5 -4.117 1 98.06 147 ASP B CA 1
ATOM 2624 C C . ASP B 1 147 ? 4.77 13.469 -5.176 1 98.06 147 ASP B C 1
ATOM 2626 O O . ASP B 1 147 ? 5.332 13.562 -6.27 1 98.06 147 ASP B O 1
ATOM 2630 N N . LEU B 1 148 ? 3.666 14.195 -4.902 1 98.62 148 LEU B N 1
ATOM 2631 C CA . LEU B 1 148 ? 3.273 15.273 -5.797 1 98.62 148 LEU B CA 1
ATOM 2632 C C . LEU B 1 148 ? 4.375 16.328 -5.902 1 98.62 148 LEU B C 1
ATOM 2634 O O . LEU B 1 148 ? 4.48 17.016 -6.91 1 98.62 148 LEU B O 1
ATOM 2638 N N . ILE B 1 149 ? 5.07 16.484 -4.824 1 98.19 149 ILE B N 1
ATOM 2639 C CA . ILE B 1 149 ? 6.336 17.203 -4.766 1 98.19 149 ILE B CA 1
ATOM 2640 C C . ILE B 1 149 ? 7.402 16.328 -4.117 1 98.19 149 ILE B C 1
ATOM 2642 O O . ILE B 1 149 ? 7.297 15.984 -2.938 1 98.19 149 ILE B O 1
ATOM 2646 N N . GLU B 1 150 ? 8.422 16 -4.855 1 97.56 150 GLU B N 1
ATOM 2647 C CA . GLU B 1 150 ? 9.414 15.047 -4.363 1 97.56 150 GLU B CA 1
ATOM 2648 C C . GLU B 1 150 ? 10.258 15.656 -3.248 1 97.56 150 GLU B C 1
ATOM 2650 O O . GLU B 1 150 ? 10.516 15.008 -2.229 1 97.56 150 GLU B O 1
ATOM 2655 N N . SER B 1 151 ? 10.75 16.859 -3.484 1 97.62 151 SER B N 1
ATOM 2656 C CA . SER B 1 151 ? 11.531 17.625 -2.527 1 97.62 151 SER B CA 1
ATOM 2657 C C . SER B 1 151 ? 11.547 19.109 -2.891 1 97.62 151 SER B C 1
ATOM 2659 O O . SER B 1 151 ? 10.945 19.516 -3.893 1 97.62 151 SER B O 1
ATOM 2661 N N . GLU B 1 152 ? 12.18 19.906 -2.031 1 96.69 152 GLU B N 1
ATOM 2662 C CA . GLU B 1 152 ? 12.273 21.344 -2.309 1 96.69 152 GLU B CA 1
ATOM 2663 C C . GLU B 1 152 ? 12.953 21.594 -3.65 1 96.69 152 GLU B C 1
ATOM 2665 O O . GLU B 1 152 ? 12.578 22.531 -4.367 1 96.69 152 GLU B O 1
ATOM 2670 N N . THR B 1 153 ? 13.859 20.766 -4.066 1 94.94 153 THR B N 1
ATOM 2671 C CA . THR B 1 153 ? 14.656 21.016 -5.262 1 94.94 153 THR B CA 1
ATOM 2672 C C . THR B 1 153 ? 14.227 20.109 -6.406 1 94.94 153 THR B C 1
ATOM 2674 O O . THR B 1 153 ? 14.836 20.125 -7.48 1 94.94 153 THR B O 1
ATOM 2677 N N . ASP B 1 154 ? 13.297 19.219 -6.18 1 93.69 154 ASP B N 1
ATOM 2678 C CA . ASP B 1 154 ? 12.828 18.266 -7.172 1 93.69 154 ASP B CA 1
ATOM 2679 C C . ASP B 1 154 ? 11.297 18.219 -7.211 1 93.69 154 ASP B C 1
ATOM 2681 O O . ASP B 1 154 ? 10.664 17.719 -6.289 1 93.69 154 ASP B O 1
ATOM 2685 N N . ASP B 1 155 ? 10.734 18.656 -8.273 1 92.94 155 ASP B N 1
ATOM 2686 C CA . ASP B 1 155 ? 9.281 18.766 -8.352 1 92.94 155 ASP B CA 1
ATOM 2687 C C . ASP B 1 155 ? 8.648 17.422 -8.719 1 92.94 155 ASP B C 1
ATOM 2689 O O . ASP B 1 155 ? 7.426 17.281 -8.703 1 92.94 155 ASP B O 1
ATOM 2693 N N . GLY B 1 156 ? 9.523 16.453 -9.039 1 93.5 156 GLY B N 1
ATOM 2694 C CA . GLY B 1 156 ? 9.039 15.094 -9.258 1 93.5 156 GLY B CA 1
ATOM 2695 C C . GLY B 1 156 ? 8.484 14.875 -10.648 1 93.5 156 GLY B C 1
ATOM 2696 O O . GLY B 1 156 ? 7.895 13.828 -10.93 1 93.5 156 GLY B O 1
ATOM 2697 N N . MET B 1 157 ? 8.664 15.789 -11.602 1 94 157 MET B N 1
ATOM 2698 C CA . MET B 1 157 ? 8.07 15.75 -12.93 1 94 157 MET B CA 1
ATOM 2699 C C . MET B 1 157 ? 8.547 14.523 -13.703 1 94 157 MET B C 1
ATOM 2701 O O . MET B 1 157 ? 7.766 13.891 -14.422 1 94 157 MET B O 1
ATOM 2705 N N . GLU B 1 158 ? 9.758 14.07 -13.523 1 92.06 158 GLU B N 1
ATOM 2706 C CA . GLU B 1 158 ? 10.344 12.961 -14.273 1 92.06 158 GLU B CA 1
ATOM 2707 C C . GLU B 1 158 ? 9.703 11.633 -13.875 1 92.06 158 GLU B C 1
ATOM 2709 O O . GLU B 1 158 ? 9.773 10.656 -14.625 1 92.06 158 GLU B O 1
ATOM 2714 N N . LEU B 1 159 ? 9.07 11.586 -12.773 1 91.38 159 LEU B N 1
ATOM 2715 C CA . LEU B 1 159 ? 8.5 10.352 -12.258 1 91.38 159 LEU B CA 1
ATOM 2716 C C . LEU B 1 159 ? 6.977 10.359 -12.391 1 91.38 159 LEU B C 1
AT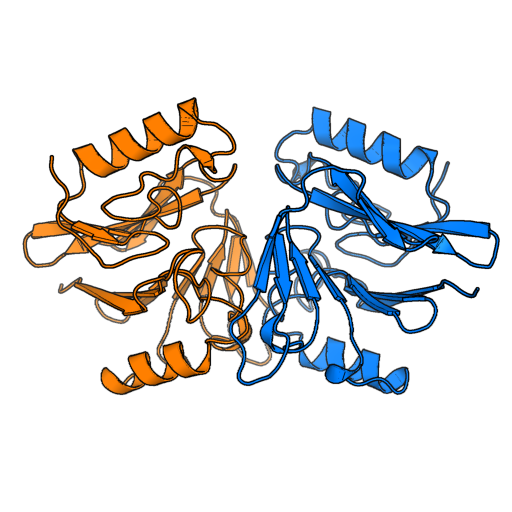OM 2718 O O . LEU B 1 159 ? 6.309 9.422 -11.969 1 91.38 159 LEU B O 1
ATOM 2722 N N . ALA B 1 160 ? 6.473 11.453 -12.992 1 95.81 160 ALA B N 1
ATOM 2723 C CA . ALA B 1 160 ? 5.027 11.641 -13.078 1 95.81 160 ALA B CA 1
ATOM 2724 C C . ALA B 1 160 ? 4.402 10.617 -14.023 1 95.81 160 ALA B C 1
ATOM 2726 O O . ALA B 1 160 ? 4.953 10.32 -15.086 1 95.81 160 ALA B O 1
ATOM 2727 N N . VAL B 1 161 ? 3.25 10.055 -13.688 1 93.38 161 VAL B N 1
ATOM 2728 C CA . VAL B 1 161 ? 2.48 9.211 -14.602 1 93.38 161 VAL B CA 1
ATOM 2729 C C . VAL B 1 161 ? 1.713 10.094 -15.586 1 93.38 161 VAL B C 1
ATOM 2731 O O . VAL B 1 161 ? 1.372 9.656 -16.688 1 93.38 161 VAL B O 1
ATOM 2734 N N . ASP B 1 162 ? 1.382 11.281 -15.195 1 96 162 ASP B N 1
ATOM 2735 C CA . ASP B 1 162 ? 0.705 12.297 -15.992 1 96 162 ASP B CA 1
ATOM 2736 C C . ASP B 1 162 ? 1.232 13.695 -15.672 1 96 162 ASP B C 1
ATOM 2738 O O . ASP B 1 162 ? 0.791 14.32 -14.703 1 96 162 ASP B O 1
ATOM 2742 N N . LYS B 1 163 ? 2.131 14.156 -16.5 1 97.88 163 LYS B N 1
ATOM 2743 C CA . LYS B 1 163 ? 2.848 15.398 -16.234 1 97.88 163 LYS B CA 1
ATOM 2744 C C . LYS B 1 163 ? 1.89 16.594 -16.188 1 97.88 163 LYS B C 1
ATOM 2746 O O . LYS B 1 163 ? 2.051 17.484 -15.375 1 97.88 163 LYS B O 1
ATOM 2751 N N . MET B 1 164 ? 0.931 16.562 -17.078 1 98.12 164 MET B N 1
ATOM 2752 C CA . MET B 1 164 ? -0.027 17.672 -17.109 1 98.12 164 MET B CA 1
ATOM 2753 C C . MET B 1 164 ? -0.825 17.719 -15.805 1 98.12 164 MET B C 1
ATOM 2755 O O . MET B 1 164 ? -1 18.781 -15.219 1 98.12 164 MET B O 1
ATOM 2759 N N . GLN B 1 165 ? -1.301 16.578 -15.336 1 98 165 GLN B N 1
ATOM 2760 C CA . GLN B 1 165 ? -2.055 16.516 -14.086 1 98 165 GLN B CA 1
ATOM 2761 C C . GLN B 1 165 ? -1.169 16.859 -12.891 1 98 165 GLN B C 1
ATOM 2763 O O . GLN B 1 165 ? -1.631 17.469 -11.93 1 98 165 GLN B O 1
ATOM 2768 N N . LEU B 1 166 ? 0.084 16.438 -12.984 1 98.5 166 LEU B N 1
ATOM 2769 C CA . LEU B 1 166 ? 1.005 16.766 -11.906 1 98.5 166 LEU B CA 1
ATOM 2770 C C . LEU B 1 166 ? 1.193 18.281 -11.797 1 98.5 166 LEU B C 1
ATOM 2772 O O . LEU B 1 166 ? 1.174 18.844 -10.695 1 98.5 166 LEU B O 1
ATOM 2776 N N . GLU B 1 167 ? 1.374 18.906 -12.914 1 98.19 167 GLU B N 1
ATOM 2777 C CA . GLU B 1 167 ? 1.531 20.359 -12.93 1 98.19 167 GLU B CA 1
ATOM 2778 C C . GLU B 1 167 ? 0.325 21.047 -12.297 1 98.19 167 GLU B C 1
ATOM 2780 O O . GLU B 1 167 ? 0.479 22 -11.531 1 98.19 167 GLU B O 1
ATOM 2785 N N . GLU B 1 168 ? -0.842 20.578 -12.695 1 98.38 168 GLU B N 1
ATOM 2786 C CA . GLU B 1 168 ? -2.062 21.156 -12.133 1 98.38 168 GLU B CA 1
ATOM 2787 C C . GLU B 1 168 ? -2.109 20.969 -10.617 1 98.38 168 GLU B C 1
ATOM 2789 O O . GLU B 1 168 ? -2.473 21.891 -9.891 1 98.38 168 GLU B O 1
ATOM 2794 N N . SER B 1 169 ? -1.781 19.797 -10.164 1 98.62 169 SER B N 1
ATOM 2795 C CA . SER B 1 169 ? -1.748 19.516 -8.727 1 98.62 169 SER B CA 1
ATOM 2796 C C . SER B 1 169 ? -0.732 20.406 -8.016 1 98.62 169 SER B C 1
ATOM 2798 O O . SER B 1 169 ? -1.003 20.922 -6.934 1 98.62 169 SER B O 1
ATOM 2800 N N . GLN B 1 170 ? 0.43 20.594 -8.617 1 98.31 170 GLN B N 1
ATOM 2801 C CA . GLN B 1 170 ? 1.477 21.406 -8.016 1 98.31 170 GLN B CA 1
ATOM 2802 C C . GLN B 1 170 ? 1.062 22.875 -7.965 1 98.31 170 GLN B C 1
ATOM 2804 O O . GLN B 1 170 ? 1.354 23.578 -6.992 1 98.31 170 GLN B O 1
ATOM 2809 N N . ARG B 1 171 ? 0.433 23.375 -9.023 1 97.75 171 ARG B N 1
ATOM 2810 C CA . ARG B 1 171 ? -0.1 24.734 -9 1 97.75 171 ARG B CA 1
ATOM 2811 C C . ARG B 1 171 ? -1.07 24.922 -7.84 1 97.75 171 ARG B C 1
ATOM 2813 O O . ARG B 1 171 ? -1.03 25.938 -7.148 1 97.75 171 ARG B O 1
ATOM 2820 N N . PHE B 1 172 ? -1.917 23.953 -7.676 1 98.38 172 PHE B N 1
ATOM 2821 C CA . PHE B 1 172 ? -2.861 23.969 -6.562 1 98.38 172 PHE B CA 1
ATOM 2822 C C . PHE B 1 172 ? -2.129 24.078 -5.23 1 98.38 172 PHE B C 1
ATOM 2824 O O . PHE B 1 172 ? -2.506 24.891 -4.375 1 98.38 172 PHE B O 1
ATOM 2831 N N . ILE B 1 173 ? -1.132 23.312 -5.035 1 98.31 173 ILE B N 1
ATOM 2832 C CA . ILE B 1 173 ? -0.377 23.25 -3.791 1 98.31 173 ILE B CA 1
ATOM 2833 C C . ILE B 1 173 ? 0.365 24.562 -3.568 1 98.31 173 ILE B C 1
ATOM 2835 O O . ILE B 1 173 ? 0.233 25.188 -2.514 1 98.31 173 ILE B O 1
ATOM 2839 N N . PHE B 1 174 ? 1.101 25.047 -4.57 1 97.5 174 PHE B N 1
ATOM 2840 C CA . PHE B 1 174 ? 1.96 26.2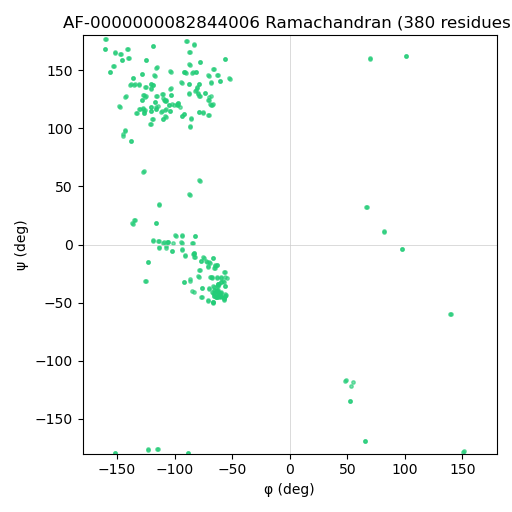19 -4.426 1 97.5 174 PHE B CA 1
ATOM 2841 C C . PHE B 1 174 ? 1.129 27.484 -4.242 1 97.5 174 PHE B C 1
ATOM 2843 O O . PHE B 1 174 ? 1.572 28.438 -3.6 1 97.5 174 PHE B O 1
ATOM 2850 N N . SER B 1 175 ? -0.037 27.516 -4.742 1 97 175 SER B N 1
ATOM 2851 C CA . SER B 1 175 ? -0.872 28.703 -4.656 1 97 175 SER B CA 1
ATOM 2852 C C . SER B 1 175 ? -1.482 28.859 -3.266 1 97 175 SER B C 1
ATOM 2854 O O . SER B 1 175 ? -1.979 29.922 -2.91 1 97 175 SER B O 1
ATOM 2856 N N . ARG B 1 176 ? -1.415 27.812 -2.469 1 96.69 176 ARG B N 1
ATOM 2857 C CA . ARG B 1 176 ? -2.184 27.828 -1.229 1 96.69 176 ARG B CA 1
ATOM 2858 C C . ARG B 1 176 ? -1.286 27.562 -0.025 1 96.69 176 ARG B C 1
ATOM 2860 O O . ARG B 1 176 ? -1.573 28.016 1.083 1 96.69 176 ARG B O 1
ATOM 2867 N N . ALA B 1 177 ? -0.288 26.812 -0.222 1 98.25 177 ALA B N 1
ATOM 2868 C CA . ALA B 1 177 ? 0.511 26.328 0.901 1 98.25 177 ALA B CA 1
ATOM 2869 C C . ALA B 1 177 ? 1.504 27.391 1.365 1 98.25 177 ALA B C 1
ATOM 2871 O O . ALA B 1 177 ? 2.139 28.062 0.544 1 98.25 177 ALA B O 1
ATOM 2872 N N . ASP B 1 178 ? 1.615 27.578 2.67 1 98.5 178 ASP B N 1
ATOM 2873 C CA . ASP B 1 178 ? 2.736 28.312 3.254 1 98.5 178 ASP B CA 1
ATOM 2874 C C . ASP B 1 178 ? 3.941 27.391 3.457 1 98.5 178 ASP B C 1
ATOM 2876 O O . ASP B 1 178 ? 5.082 27.797 3.23 1 98.5 178 ASP B O 1
ATOM 2880 N N . PHE B 1 179 ? 3.705 26.156 3.9 1 98.56 179 PHE B N 1
ATOM 2881 C CA . PHE B 1 179 ? 4.73 25.141 4.113 1 98.56 179 PHE B CA 1
ATOM 2882 C C . PHE B 1 179 ? 4.363 23.844 3.4 1 98.56 179 PHE B C 1
ATOM 2884 O O . PHE B 1 179 ? 3.184 23.516 3.285 1 98.56 179 PHE B O 1
ATOM 2891 N N . ILE B 1 180 ? 5.387 23.172 2.938 1 98.75 180 ILE B N 1
ATOM 2892 C CA . ILE B 1 180 ? 5.191 21.922 2.199 1 98.75 180 ILE B CA 1
ATOM 2893 C C . ILE B 1 180 ? 6.055 20.812 2.805 1 98.75 180 ILE B C 1
ATOM 2895 O O . ILE B 1 180 ? 7.25 21.016 3.033 1 98.75 180 ILE B O 1
ATOM 2899 N N . VAL B 1 181 ? 5.449 19.719 3.186 1 98.88 181 VAL B N 1
ATOM 2900 C CA . VAL B 1 181 ? 6.18 18.484 3.447 1 98.88 181 VAL B CA 1
ATOM 2901 C C . VAL B 1 181 ? 6.199 17.609 2.189 1 98.88 181 VAL B C 1
ATOM 2903 O O . VAL B 1 181 ? 5.168 17.078 1.783 1 98.88 181 VAL B O 1
ATOM 2906 N N . PRO B 1 182 ? 7.352 17.453 1.576 1 98.69 182 PRO B N 1
ATOM 2907 C CA . PRO B 1 182 ? 7.453 16.672 0.338 1 98.69 182 PRO B CA 1
ATOM 2908 C C . PRO B 1 182 ? 7.562 15.18 0.592 1 98.69 182 PRO B C 1
ATOM 2910 O O . PRO B 1 182 ? 7.637 14.742 1.745 1 98.69 182 PRO B O 1
ATOM 2913 N N . GLY B 1 183 ? 7.492 14.438 -0.466 1 98.56 183 GLY B N 1
ATOM 2914 C CA . GLY B 1 183 ? 7.602 12.992 -0.359 1 98.56 183 GLY B CA 1
ATOM 2915 C C . GLY B 1 183 ? 8.961 12.523 0.128 1 98.56 183 GLY B C 1
ATOM 2916 O O . GLY B 1 183 ? 9.055 11.57 0.897 1 98.56 183 GLY B O 1
ATOM 2917 N N . HIS B 1 184 ? 9.883 13.203 -0.359 1 98.12 184 HIS B N 1
ATOM 2918 C CA . HIS B 1 184 ? 11.258 12.828 -0.061 1 98.12 184 HIS B CA 1
ATOM 2919 C C . HIS B 1 184 ? 12.109 14.062 0.23 1 98.12 184 HIS B C 1
ATOM 2921 O O . HIS B 1 184 ? 12.789 14.578 -0.663 1 98.12 184 HIS B O 1
ATOM 2927 N N . GLY B 1 185 ? 12.188 14.492 1.427 1 97.75 185 GLY B N 1
ATOM 2928 C CA . GLY B 1 185 ? 12.953 15.656 1.843 1 97.75 185 GLY B CA 1
ATOM 2929 C C . GLY B 1 185 ? 12.367 16.359 3.057 1 97.75 185 GLY B C 1
ATOM 2930 O O . GLY B 1 185 ? 11.352 15.914 3.602 1 97.75 185 GLY B O 1
ATOM 2931 N N . LYS B 1 186 ? 13.016 17.453 3.449 1 98.12 186 LYS B N 1
ATOM 2932 C CA . LYS B 1 186 ? 12.586 18.234 4.605 1 98.12 186 LYS B CA 1
ATOM 2933 C C . LYS B 1 186 ? 11.445 19.172 4.238 1 98.12 186 LYS B C 1
ATOM 2935 O O . LYS B 1 186 ? 11.359 19.641 3.104 1 98.12 186 LYS B O 1
ATOM 2940 N N . MET B 1 187 ? 10.656 19.359 5.219 1 98.62 187 MET B N 1
ATOM 2941 C CA . MET B 1 187 ? 9.656 20.422 5.09 1 98.62 187 MET B CA 1
ATOM 2942 C C . MET B 1 187 ? 10.312 21.734 4.684 1 98.62 187 MET B C 1
ATOM 2944 O O . MET B 1 187 ? 11.398 22.062 5.16 1 98.62 187 MET B O 1
ATOM 2948 N N . PHE B 1 188 ? 9.617 22.531 3.814 1 98.38 188 PHE B N 1
ATOM 2949 C CA . PHE B 1 188 ? 10.18 23.797 3.367 1 98.38 188 PHE B CA 1
ATOM 2950 C C . PHE B 1 188 ? 9.078 24.828 3.17 1 98.38 188 PHE B C 1
ATOM 2952 O O . PHE B 1 188 ? 7.902 24.484 3.078 1 98.38 188 PHE B O 1
ATOM 2959 N N . LYS B 1 189 ? 9.422 26.109 3.193 1 97.75 189 LYS B N 1
ATOM 2960 C CA . LYS B 1 189 ? 8.5 27.203 2.928 1 97.75 189 LYS B CA 1
ATOM 2961 C C . LYS B 1 189 ? 8.172 27.297 1.439 1 97.75 189 LYS B C 1
ATOM 2963 O O . LYS B 1 189 ? 9.07 27.219 0.597 1 97.75 189 LYS B O 1
ATOM 2968 N N . SER B 1 190 ? 6.859 27.375 1.188 1 93.94 190 SER B N 1
ATOM 2969 C CA . SER B 1 190 ? 6.434 27.484 -0.202 1 93.94 190 SER B CA 1
ATOM 2970 C C . SER B 1 190 ? 6.809 28.844 -0.782 1 93.94 190 SER B C 1
ATOM 2972 O O . SER B 1 190 ? 6.676 29.875 -0.111 1 93.94 190 SER B O 1
ATOM 2974 N N . ALA B 1 191 ? 7.543 28.844 -1.988 1 79.19 191 ALA B N 1
ATOM 2975 C CA . ALA B 1 191 ? 7.93 30.109 -2.621 1 79.19 191 ALA B CA 1
ATOM 2976 C C . ALA B 1 191 ? 6.746 30.734 -3.354 1 79.19 191 ALA B C 1
ATOM 2978 O O . ALA B 1 191 ? 6.242 30.172 -4.328 1 79.19 191 ALA B O 1
ATOM 2979 N N . HIS B 1 192 ? 5.613 30.984 -2.801 1 62.31 192 HIS B N 1
ATOM 2980 C CA . HIS B 1 192 ? 4.512 31.562 -3.561 1 62.31 192 HIS B CA 1
ATOM 2981 C C . HIS B 1 192 ? 5.027 32.375 -4.742 1 62.31 192 HIS B C 1
ATOM 2983 O O . HIS B 1 192 ? 6.137 32.906 -4.699 1 62.31 192 HIS B O 1
#

Sequence (384 aa):
MSCSVVQLIAGRGGDDPRGVTGSVSLARRDDLRILIDAGDPWNGSEIIAELRKLSLCASDVTHVIITHGHVDHCANLLLFPFSTIIMDSDFVKKQSRHAPPDYSTIEEFPFQLSENIKIHKLRGHTHSDLLVEIFEEDGSTTMVCGDLIESETDDGMELAVDKMQLEESQRFIFSRADFIVPGHGKMFKSAHMSCSVVQLIAGRGGDDPRGVTGSVSLARRDDLRILIDAGDPWNGSEIIAELRKLSLCASDVTHVIITHGHVDHCANLLLFPFSTIIMDSDFVKKQSRHAPPDYSTIEEFPFQLSENIKIHKLRGHTHSDLLVEIFEEDGSTTMVCGDLIESETDDGMELAVDKMQLEESQRFIFSRADFIVPGHGKMFKSAH

InterPro domains:
  IPR001279 Metallo-beta-lactamase [PF00753] (20-184)
  IPR001279 Metallo-beta-lactamase [SM00849] (21-184)
  IPR036866 Ribonuclease Z/Hydroxyacylglutathione hydrolase-like [G3DSA:3.60.15.10] (4-191)
  IPR036866 Ribonuclease Z/Hydroxyacylglutathione hydrolase-like [SSF56281] (19-188)
  IPR039344 Metallo-beta-lactamase domain-containing protein 1 [PTHR23200] (14-189)

Secondary structure (DSSP, 8-state):
--EEEEEEE--B-TT-TT--B--EEEEEETTEEEEE----TT-HHHHHHHHHHTT--GGG--EEEESSS-HHHHTTGGG-TTSEEEETTEEEEESSTTSPEEEEE--SSSEEEETTEEEEEE-SSSSSEEEEEEE-TTS-EEEEEETTS-BTTB--GGG-S-HHHHHHHHHHHHHH-SEEEESSS--EE---/--EEEEEEE--B-TT-TT--B--EEEEEETTEEEEE----TT-HHHHHHHHHHTT--GGG--EEEESS--HHHHTTGGG-TTSEEEETTEEEEESSTTSPEEEEE--SSSEESSSSEEEEEE-SSSSSEEEEEEE-TTS-EEEEEETTS-BTTB--GGG-SSHHHHHHHHHHHHTT-SEEEESSS--EE---

pLDDT: mean 95.59, std 5.1, range [58.94, 98.94]

Organism: NCBI:txid2654633

Solvent-accessible surface area (backbone atoms only — not comparable to full-atom values): 18832 Å² total; per-residue (Å²): 130,63,26,49,74,47,73,68,37,62,11,31,42,87,84,38,84,73,23,58,26,28,22,24,32,39,36,37,41,84,87,42,26,33,32,37,27,39,18,20,54,82,45,51,67,57,54,52,51,48,36,42,76,71,76,36,54,55,84,59,32,45,30,36,37,28,28,38,66,46,63,34,22,38,12,36,44,48,67,37,65,68,16,37,36,36,40,80,49,39,37,36,32,34,87,41,96,86,45,41,48,45,79,46,67,62,87,58,73,69,35,72,80,47,97,43,33,34,37,36,74,42,38,7,43,41,84,52,27,31,31,41,40,34,46,28,66,88,71,45,32,37,30,43,34,31,53,54,27,24,24,92,90,35,62,36,63,91,67,30,74,33,54,70,46,26,50,54,43,41,51,56,45,42,75,61,27,46,28,36,34,22,15,25,22,57,68,43,74,44,79,105,129,64,26,48,74,47,74,67,38,63,11,32,41,86,83,38,83,74,24,57,26,27,22,23,32,40,36,38,40,86,88,44,26,34,32,35,29,38,18,20,53,82,45,51,68,57,54,52,51,46,36,40,78,71,75,37,55,55,85,59,32,44,29,36,39,28,27,38,66,45,63,34,23,40,12,36,43,48,66,36,65,66,16,36,36,35,40,79,49,40,38,37,32,35,86,41,95,86,46,42,48,45,79,47,65,61,88,59,75,70,34,71,80,47,98,44,35,36,37,36,73,42,37,7,45,41,84,52,28,32,31,42,38,35,46,29,65,87,71,46,30,38,29,44,35,30,52,52,29,25,24,92,90,35,62,37,64,92,66,31,74,34,53,69,47,26,50,54,44,41,51,56,46,43,75,62,29,46,28,36,34,22,15,26,23,56,68,42,72,43,79,105

Radius of gyration: 20.12 Å; Cα contacts (8 Å, |Δi|>4): 1049; chains: 2; bounding box: 44×61×47 Å

Foldseek 3Di:
DFKDKDWLDFFADCPDPVHGAWIWMWIDDDQATEIEFQAAQPCNVSSQVSCVVVVHGLQSHAEYEFFAPDRGGHVHCVRNQAHFYHYQQWTWGDPDPPGDIDIDGNPDPQDDPDPFWTWGWFAWLHRTGIKIWGQGPVRFIEIEGAALQAEPVGNNQVNTPHNVRSVVVVCVCLVHHQWYRYTHGDIDGRPD/DFKDKDWLDFFADCPDPVHGAWIWMWIDDDQATEIEFQAAQPCNVSSQVSCVVVVHGLQSHAEYEFFAPDRGGHVHCVRNQAHFYHYQQWTWGDPDPPGDIDIDGNPDPQDDPDPFWTWGWFAWLHRTGIKIWGQGPVRFIEIEGAALQAEPVGNNQVNTPHNVRSVVVVCVCLVHHQWYRYTHGDIDGRPD

Nearest PDB structures (foldseek):
  4v0h-assembly1_C  TM=8.608E-01  e=3.407E-17  Homo sapiens
  1ztc-assembly1_C  TM=7.669E-01  e=4.799E-12  Thermotoga maritima
  8vlc-assembly1_A  TM=6.417E-01  e=1.529E-08  Salmonella enterica subsp. enterica serovar Typhimurium
  6dq2-assembly1_A  TM=6.381E-01  e=1.625E-08  Cronobacter sakazakii
  6dn4-assembly1_A  TM=6.074E-01  e=2.817E-08  Cronobacter sakazakii